Protein AF-A0A848S6D4-F1 (afdb_monomer_lite)

Sequence (467 aa):
MIEVILLIAWLIIFSVIIAFTYKLHHSIKDLRAEGNDKKADSIQTSQNWFYALIVVASLAGIGILYLFLKDTIYESHFFEWLNLTVRLIHITFGIAWIGASFYFVFLENALNRTEGVRDEIAGNLWAVHGGGFYYVEKYKLAPQKIPKHLHWFKYEAYFTWLSGFCLLAIVYYFNASSYLIDPEVLDILPSTAIAISVISLIVGWVLYDQICKRLSDNKVAFTLAITVLVFLFAWFYAQVFSGRAAYIHFGAFLGTLMAANVFFVIIPGQKRMVAAAKKGQLPNPEDAKAAFLRSYTNNYFTLPVLFVMISNHFPSTFGNAYQWLVLIGITLGTAGVKHYLNVREKGELSVWVMPISVIILFGMAFMTAPTPPKYENCQEMVSFTEVQTVINNRCTVCHSSNPTDAVWKVAPNGVKYDTAEQIYNLRDKIFQRTVVSKNMPFNNNQTGMTQQERDMINCWINQGALK

Foldseek 3Di:
DVLVVVLVVLVVVLVVLVVVLVVLVVVLVVCVVVVNNVVSVVSVVVSVVSVVVNVVSVVVNLVSVLVVCPPHPCNVVSLVVVLVVLLVQLVVLLCVQLVVLVVVLLVVLQFDQDPPADPQFNGWDWDDDPNDIDIDTHGPFDDLDDDPDDDDDQVSLVSNLVSLVVNCCSPCLVPVVFFWDDVVLPDDDSVVSVVCLVVCLVVLLVQLVVLCVPPVVPPVSSVVSVLVSLLCLLVVSSNGTQLLNSLSSSLSSLSSNLNCLSVVQQVVLVVQSVVCSVVVHTRDVVSVVSNVSSSVSNQLCSQLSVCSSCCSVPLLQRLDPVNSLLSSLLSQLRSLVSVCVSCVSNVHDDPVSNVVSVVSNVVSVVVSAWDPFDLPPLPDAQDLVLLLVLCVQFPQCQADPQHVDPPRRDRVVNQHSPDSVSCLVCLVVCLCCCQGSNCPPDRNRPSPDDPVSNSSSVSCVVVVVDD

pLDDT: mean 91.6, std 5.37, range [62.03, 98.69]

Radius of gyration: 27.58 Å; chains: 1; bounding box: 72×57×73 Å

Structure (mmCIF, N/CA/C/O backbone):
data_AF-A0A848S6D4-F1
#
_entry.id   AF-A0A848S6D4-F1
#
loop_
_atom_site.group_PDB
_atom_site.id
_atom_site.type_symbol
_atom_site.label_atom_id
_atom_site.label_alt_id
_atom_site.label_comp_id
_atom_site.label_asym_id
_atom_site.label_entity_id
_atom_site.label_seq_id
_atom_site.pdbx_PDB_ins_code
_atom_site.Cartn_x
_atom_site.Cartn_y
_atom_site.Cartn_z
_atom_site.occupancy
_atom_site.B_iso_or_equiv
_atom_site.auth_seq_id
_atom_site.auth_comp_id
_atom_site.auth_asym_id
_atom_site.auth_atom_id
_atom_site.pdbx_PDB_model_num
ATOM 1 N N . MET A 1 1 ? 9.518 -30.951 26.684 1.00 77.81 1 MET A N 1
ATOM 2 C CA . MET A 1 1 ? 10.697 -31.725 26.205 1.00 77.81 1 MET A CA 1
ATOM 3 C C . MET A 1 1 ? 10.745 -31.799 24.678 1.00 77.81 1 MET A C 1
ATOM 5 O O . MET A 1 1 ? 11.796 -31.518 24.122 1.00 77.81 1 MET A O 1
ATOM 9 N N . ILE A 1 2 ? 9.630 -32.108 24.000 1.00 86.00 2 ILE A N 1
ATOM 10 C CA . ILE A 1 2 ? 9.547 -32.146 22.524 1.00 86.00 2 ILE A CA 1
ATOM 11 C C . ILE A 1 2 ? 9.918 -30.795 21.889 1.00 86.00 2 ILE A C 1
ATOM 13 O O . ILE A 1 2 ? 10.735 -30.760 20.978 1.00 86.00 2 ILE A O 1
ATOM 17 N N . GLU A 1 3 ? 9.395 -29.685 22.412 1.00 84.81 3 GLU A N 1
ATOM 18 C CA . GLU A 1 3 ? 9.719 -28.329 21.938 1.00 84.81 3 GLU A CA 1
ATOM 19 C C . GLU A 1 3 ? 11.228 -28.050 21.999 1.00 84.81 3 GLU A C 1
ATOM 21 O O . GLU A 1 3 ? 11.825 -27.669 20.996 1.00 84.81 3 GLU A O 1
ATOM 26 N N . VAL A 1 4 ? 11.875 -28.323 23.142 1.00 86.06 4 VAL A N 1
ATOM 27 C CA . VAL A 1 4 ? 13.335 -28.165 23.344 1.00 86.06 4 VAL A CA 1
ATOM 28 C C . VAL A 1 4 ? 14.132 -28.925 22.287 1.00 86.06 4 VAL A C 1
ATOM 30 O O . VAL A 1 4 ? 15.065 -28.378 21.701 1.00 86.06 4 VAL A O 1
ATOM 33 N N . ILE A 1 5 ? 13.729 -30.160 21.991 1.00 88.88 5 ILE A N 1
ATOM 34 C CA . ILE A 1 5 ? 14.358 -30.978 20.950 1.00 88.88 5 ILE A CA 1
ATOM 35 C C . ILE A 1 5 ? 14.155 -30.346 19.566 1.00 88.88 5 ILE A C 1
ATOM 37 O O . ILE A 1 5 ? 15.109 -30.281 18.793 1.00 88.88 5 ILE A O 1
ATOM 41 N N . LEU A 1 6 ? 12.957 -29.831 19.262 1.00 90.44 6 LEU A N 1
ATOM 42 C CA . LEU A 1 6 ? 12.669 -29.144 17.996 1.00 90.44 6 LEU A CA 1
ATOM 43 C C . LEU A 1 6 ? 13.520 -27.882 17.813 1.00 90.44 6 LEU A C 1
ATOM 45 O O . LEU A 1 6 ? 14.052 -27.672 16.725 1.00 90.44 6 LEU A O 1
ATOM 49 N N . LEU A 1 7 ? 13.701 -27.071 18.860 1.00 89.31 7 LEU A N 1
ATOM 50 C CA . LEU A 1 7 ? 14.539 -25.869 18.798 1.00 89.31 7 LEU A CA 1
ATOM 51 C C . LEU A 1 7 ? 16.011 -26.213 18.566 1.00 89.31 7 LEU A C 1
ATOM 53 O O . LEU A 1 7 ? 16.655 -25.594 17.721 1.00 89.31 7 LEU A O 1
ATOM 57 N N . ILE A 1 8 ? 16.539 -27.212 19.279 1.00 92.00 8 ILE A N 1
ATOM 58 C CA . ILE A 1 8 ? 17.926 -27.667 19.105 1.00 92.00 8 ILE A CA 1
ATOM 59 C C . ILE A 1 8 ? 18.126 -28.236 17.696 1.00 92.00 8 ILE A C 1
ATOM 61 O O . ILE A 1 8 ? 19.082 -27.866 17.015 1.00 92.00 8 ILE A O 1
ATOM 65 N N . ALA A 1 9 ? 17.211 -29.090 17.230 1.00 92.69 9 ALA A N 1
ATOM 66 C CA . ALA A 1 9 ? 17.268 -29.653 15.884 1.00 92.69 9 ALA A CA 1
ATOM 67 C C . ALA A 1 9 ? 17.228 -28.550 14.816 1.00 92.69 9 ALA A C 1
ATOM 69 O O . ALA A 1 9 ? 18.042 -28.553 13.890 1.00 92.69 9 ALA A O 1
ATOM 70 N N . TRP A 1 10 ? 16.337 -27.569 14.975 1.00 94.75 10 TRP A N 1
ATOM 71 C CA . TRP A 1 10 ? 16.254 -26.411 14.091 1.00 94.75 10 TRP A CA 1
ATOM 72 C C . TRP A 1 10 ? 17.540 -25.578 14.097 1.00 94.75 10 TRP A C 1
ATOM 74 O O . TRP A 1 10 ? 18.047 -25.267 13.021 1.00 94.75 10 TRP A O 1
ATOM 84 N N . LEU A 1 11 ? 18.112 -25.270 15.268 1.00 94.00 11 LEU A N 1
ATOM 85 C CA . LEU A 1 11 ? 19.368 -24.518 15.385 1.00 94.00 11 LEU A CA 1
ATOM 86 C C . LEU A 1 11 ? 20.530 -25.223 14.676 1.00 94.00 11 LEU A C 1
ATOM 88 O O . LEU A 1 11 ? 21.316 -24.568 13.987 1.00 94.00 11 LEU A O 1
ATOM 92 N N . ILE A 1 12 ? 20.628 -26.550 14.809 1.00 95.50 12 ILE A N 1
ATOM 93 C CA . ILE A 1 12 ? 21.651 -27.356 14.129 1.00 95.50 12 ILE A CA 1
ATOM 94 C C . ILE A 1 12 ? 21.453 -27.279 12.613 1.00 95.50 12 ILE A C 1
ATOM 96 O O . ILE A 1 12 ? 22.389 -26.932 11.891 1.00 95.50 12 ILE A O 1
ATOM 100 N N . ILE A 1 13 ? 20.236 -27.543 12.124 1.00 94.00 13 ILE A N 1
ATOM 101 C CA . ILE A 1 13 ? 19.914 -27.498 10.689 1.00 94.00 13 ILE A CA 1
ATOM 102 C C . ILE A 1 13 ? 20.197 -26.102 10.120 1.00 94.00 13 ILE A C 1
ATOM 104 O O . ILE A 1 13 ? 20.867 -25.974 9.095 1.00 94.00 13 ILE A O 1
ATOM 108 N N . PHE A 1 14 ? 19.745 -25.049 10.801 1.00 94.44 14 PHE A N 1
ATOM 109 C CA . PHE A 1 14 ? 19.937 -23.666 10.377 1.00 94.44 14 PHE A CA 1
ATOM 110 C C . PHE A 1 14 ? 21.422 -23.289 10.305 1.00 94.44 14 PHE A C 1
ATOM 112 O O . PHE A 1 14 ? 21.873 -22.739 9.299 1.00 94.44 14 PHE A O 1
ATOM 119 N N . SER A 1 15 ? 22.207 -23.669 11.317 1.00 95.12 15 SER A N 1
ATOM 120 C CA . SER A 1 15 ? 23.655 -23.429 11.350 1.00 95.12 15 SER A CA 1
ATOM 121 C C . SER A 1 15 ? 24.388 -24.157 10.221 1.00 95.12 15 SER A C 1
ATOM 123 O O . SER A 1 15 ? 25.269 -23.577 9.584 1.00 95.12 15 SER A O 1
ATOM 125 N N . VAL A 1 16 ? 23.998 -25.401 9.916 1.00 95.62 16 VAL A N 1
ATOM 126 C CA . VAL A 1 16 ? 24.560 -26.171 8.794 1.00 95.62 16 VAL A CA 1
ATOM 127 C C . VAL A 1 16 ? 24.252 -25.498 7.456 1.00 95.62 16 VAL A C 1
ATOM 129 O O . VAL A 1 16 ? 25.157 -25.342 6.634 1.00 95.62 16 VAL A O 1
ATOM 132 N N . ILE A 1 17 ? 23.010 -25.049 7.241 1.00 93.69 17 ILE A N 1
ATOM 133 C CA . ILE A 1 17 ? 22.614 -24.335 6.018 1.00 93.69 17 ILE A CA 1
ATOM 134 C C . ILE A 1 17 ? 23.461 -23.063 5.850 1.00 93.69 17 ILE A C 1
ATOM 136 O O . ILE A 1 17 ? 23.991 -22.824 4.761 1.00 93.69 17 ILE A O 1
ATOM 140 N N . ILE A 1 18 ? 23.647 -22.268 6.911 1.00 93.12 18 ILE A N 1
ATOM 141 C CA . ILE A 1 18 ? 24.464 -21.043 6.874 1.00 93.12 18 ILE A CA 1
ATOM 142 C C . ILE A 1 18 ? 25.926 -21.364 6.548 1.00 93.12 18 ILE A C 1
ATOM 144 O O . ILE A 1 18 ? 26.493 -20.782 5.619 1.00 93.12 18 ILE A O 1
ATOM 148 N N . ALA A 1 19 ? 26.530 -22.313 7.268 1.00 94.88 19 ALA A N 1
ATOM 149 C CA . ALA A 1 19 ? 27.924 -22.700 7.065 1.00 94.88 19 ALA A CA 1
ATOM 150 C C . ALA A 1 19 ? 28.168 -23.196 5.631 1.00 94.88 19 ALA A C 1
ATOM 152 O O . ALA A 1 19 ? 29.151 -22.816 4.988 1.00 94.88 19 ALA A O 1
ATOM 153 N N . PHE A 1 20 ? 27.240 -23.991 5.093 1.00 94.00 20 PHE A N 1
ATOM 154 C CA . PHE A 1 20 ? 27.330 -24.480 3.723 1.00 94.00 20 PHE A CA 1
ATOM 155 C C . PHE A 1 20 ? 27.168 -23.349 2.700 1.00 94.00 20 PHE A C 1
ATOM 157 O O . PHE A 1 20 ? 27.937 -23.277 1.745 1.00 94.00 20 PHE A O 1
ATOM 164 N N . THR A 1 21 ? 26.245 -22.411 2.930 1.00 92.44 21 THR A N 1
ATOM 165 C CA . THR A 1 21 ? 26.062 -21.223 2.074 1.00 92.44 21 THR A CA 1
ATOM 166 C C . THR A 1 21 ? 27.341 -20.390 1.982 1.00 92.44 21 THR A C 1
ATOM 168 O O . THR A 1 21 ? 27.721 -19.955 0.890 1.00 92.44 21 THR A O 1
ATOM 171 N N . TYR A 1 22 ? 28.028 -20.199 3.113 1.00 92.62 22 TYR A N 1
ATOM 172 C CA . TYR A 1 22 ? 29.299 -19.479 3.178 1.00 92.62 22 TYR A CA 1
ATOM 173 C C . TYR A 1 22 ? 30.420 -20.227 2.448 1.00 92.62 22 TYR A C 1
ATOM 175 O O . TYR A 1 22 ? 31.166 -19.632 1.668 1.00 92.62 22 TYR A O 1
ATOM 183 N N . LYS A 1 23 ? 30.501 -21.551 2.629 1.00 94.31 23 LYS A N 1
ATOM 184 C CA . LYS A 1 23 ? 31.472 -22.395 1.922 1.00 94.31 23 LYS A CA 1
ATOM 185 C C . LYS A 1 23 ? 31.266 -22.351 0.406 1.00 94.31 23 LYS A C 1
ATOM 187 O O . LYS A 1 23 ? 32.233 -22.169 -0.329 1.00 94.31 23 LYS A O 1
ATOM 192 N N . LEU A 1 24 ? 30.016 -22.447 -0.057 1.00 92.62 24 LEU A N 1
ATOM 193 C CA . LEU A 1 24 ? 29.677 -22.315 -1.477 1.00 92.62 24 LEU A CA 1
ATOM 194 C C . LEU A 1 24 ? 30.101 -20.950 -2.031 1.00 92.62 24 LEU A C 1
ATOM 196 O O . LEU A 1 24 ? 30.620 -20.898 -3.141 1.00 92.62 24 LEU A O 1
ATOM 200 N N . HIS A 1 25 ? 29.933 -19.864 -1.266 1.00 91.94 25 HIS A N 1
ATOM 201 C CA . HIS A 1 25 ? 30.345 -18.523 -1.693 1.00 91.94 25 HIS A CA 1
ATOM 202 C C . HIS A 1 25 ? 31.845 -18.444 -1.994 1.00 91.94 25 HIS A C 1
ATOM 204 O O . HIS A 1 25 ? 32.234 -17.968 -3.061 1.00 91.94 25 HIS A O 1
ATOM 210 N N . HIS A 1 26 ? 32.680 -18.938 -1.072 1.00 93.19 26 HIS A N 1
ATOM 211 C CA . HIS A 1 26 ? 34.133 -18.978 -1.268 1.00 93.19 26 HIS A CA 1
ATOM 212 C C . HIS A 1 26 ? 34.508 -19.850 -2.463 1.00 93.19 26 HIS A C 1
ATOM 214 O O . HIS A 1 26 ? 35.215 -19.383 -3.347 1.00 93.19 26 HIS A O 1
ATOM 220 N N . SER A 1 27 ? 33.927 -21.048 -2.584 1.00 92.25 27 SER A N 1
ATOM 221 C CA . SER A 1 27 ? 34.186 -21.916 -3.740 1.00 92.25 27 SER A CA 1
ATOM 222 C C . SER A 1 27 ? 33.805 -21.274 -5.080 1.00 92.25 27 SER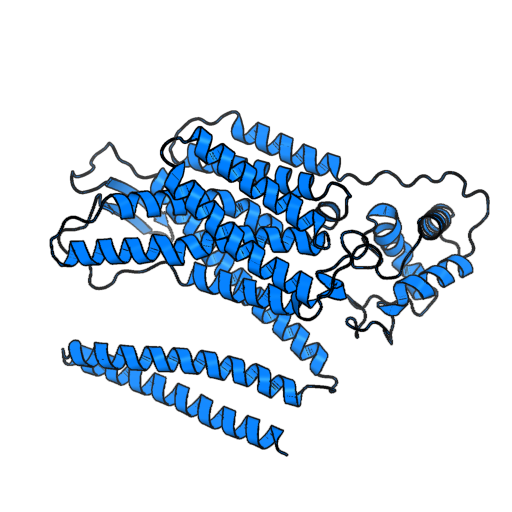 A C 1
ATOM 224 O O . SER A 1 27 ? 34.501 -21.473 -6.070 1.00 92.25 27 SER A O 1
ATOM 226 N N . ILE A 1 28 ? 32.723 -20.489 -5.141 1.00 91.06 28 ILE A N 1
ATOM 227 C CA . ILE A 1 28 ? 32.347 -19.740 -6.353 1.00 91.06 28 ILE A CA 1
ATOM 228 C C . ILE A 1 28 ? 33.400 -18.678 -6.679 1.00 91.06 28 ILE A C 1
ATOM 230 O O . ILE A 1 28 ? 33.754 -18.506 -7.846 1.00 91.06 28 ILE A O 1
ATOM 234 N N . LYS A 1 29 ? 33.894 -17.961 -5.664 1.00 92.62 29 LYS A N 1
ATOM 235 C CA . LYS A 1 29 ? 34.923 -16.931 -5.830 1.00 92.62 29 LYS A CA 1
ATOM 236 C C . LYS A 1 29 ? 36.233 -17.531 -6.346 1.00 92.62 29 LYS A C 1
ATOM 238 O O . LYS A 1 29 ? 36.782 -16.999 -7.308 1.00 92.62 29 LYS A O 1
ATOM 243 N N . ASP A 1 30 ? 36.671 -18.643 -5.765 1.00 93.44 30 ASP A N 1
ATOM 244 C CA . ASP A 1 30 ? 37.901 -19.337 -6.157 1.00 93.44 30 ASP A CA 1
ATOM 245 C C . ASP A 1 30 ? 37.800 -19.861 -7.595 1.00 93.44 30 ASP A C 1
ATOM 247 O O . ASP A 1 30 ? 38.647 -19.555 -8.430 1.00 93.44 30 ASP A O 1
ATOM 251 N N . LEU A 1 31 ? 36.690 -20.520 -7.948 1.00 92.00 31 LEU A N 1
ATOM 252 C CA . LEU A 1 31 ? 36.462 -21.004 -9.316 1.00 92.00 31 LEU A CA 1
ATOM 253 C C . LEU A 1 31 ? 36.441 -19.880 -10.356 1.00 92.00 31 LEU A C 1
ATOM 255 O O . LEU A 1 31 ? 36.890 -20.082 -11.482 1.00 92.00 31 LEU A O 1
ATOM 259 N N . ARG A 1 32 ? 35.921 -18.698 -10.002 1.00 89.31 32 ARG A N 1
ATOM 260 C CA . ARG A 1 32 ? 35.962 -17.522 -10.886 1.00 89.31 32 ARG A CA 1
ATOM 261 C C . ARG A 1 32 ? 37.372 -16.959 -11.022 1.00 89.31 32 ARG A C 1
ATOM 263 O O . ARG A 1 32 ? 37.741 -16.554 -12.120 1.00 89.31 32 ARG A O 1
ATOM 270 N N . ALA A 1 33 ? 38.160 -16.955 -9.948 1.00 91.25 33 ALA A N 1
ATOM 271 C CA . ALA A 1 33 ? 39.566 -16.555 -9.998 1.00 91.25 33 ALA A CA 1
ATOM 272 C C . ALA A 1 33 ? 40.406 -17.512 -10.866 1.00 91.25 33 ALA A C 1
ATOM 274 O O . ALA A 1 33 ? 41.297 -17.068 -11.583 1.00 91.25 33 ALA A O 1
ATOM 275 N N . GLU A 1 34 ? 40.063 -18.802 -10.869 1.00 93.50 34 GLU A N 1
ATOM 276 C CA . GLU A 1 34 ? 40.664 -19.840 -11.719 1.00 93.50 34 GLU A CA 1
ATOM 277 C C . GLU A 1 34 ? 40.145 -19.837 -13.175 1.00 93.50 34 GLU A C 1
ATOM 279 O O . GLU A 1 34 ? 40.575 -20.651 -13.992 1.00 93.50 34 GLU A O 1
ATOM 284 N N . GLY A 1 35 ? 39.206 -18.949 -13.528 1.00 90.75 35 GLY A N 1
ATOM 285 C CA . GLY A 1 35 ? 38.625 -18.856 -14.874 1.00 90.75 35 GLY A CA 1
ATOM 286 C C . GLY A 1 35 ? 37.589 -19.939 -15.213 1.00 90.75 35 GLY A C 1
ATOM 287 O O . GLY A 1 35 ? 37.185 -20.074 -16.370 1.00 90.75 35 GLY A O 1
ATOM 288 N N . ASN A 1 36 ? 37.119 -20.710 -14.230 1.00 90.44 36 ASN A N 1
ATOM 289 C CA . ASN A 1 36 ? 36.136 -21.780 -14.410 1.00 90.44 36 ASN A CA 1
ATOM 290 C C . ASN A 1 36 ? 34.687 -21.285 -14.234 1.00 90.44 36 ASN A C 1
ATOM 292 O O . ASN A 1 36 ? 33.935 -21.747 -13.366 1.00 90.44 36 ASN A O 1
ATOM 296 N N . ASP A 1 37 ? 34.278 -20.351 -15.095 1.00 84.81 37 ASP A N 1
ATOM 297 C CA . ASP A 1 37 ? 32.976 -19.672 -15.014 1.00 84.81 37 ASP A CA 1
ATOM 298 C C . ASP A 1 37 ? 31.781 -20.644 -15.073 1.00 84.81 37 ASP A C 1
ATOM 300 O O . ASP A 1 37 ? 30.815 -20.493 -14.325 1.00 84.81 37 ASP A O 1
ATOM 304 N N . LYS A 1 38 ? 31.852 -21.702 -15.897 1.00 87.75 38 LYS A N 1
ATOM 305 C CA . LYS A 1 38 ? 30.767 -22.700 -16.011 1.00 87.75 38 LYS A CA 1
ATOM 306 C C . LYS A 1 38 ? 30.498 -23.422 -14.692 1.00 87.75 38 LYS A C 1
ATOM 308 O O . LYS A 1 38 ? 29.341 -23.603 -14.310 1.00 87.75 38 LYS A O 1
ATOM 313 N N . LYS A 1 39 ? 31.556 -23.866 -14.005 1.00 89.25 39 LYS A N 1
ATOM 314 C CA . LYS A 1 39 ? 31.417 -24.573 -12.727 1.00 89.25 39 LYS A CA 1
ATOM 315 C C . LYS A 1 39 ? 30.977 -23.607 -11.630 1.00 89.25 39 LYS A C 1
ATOM 317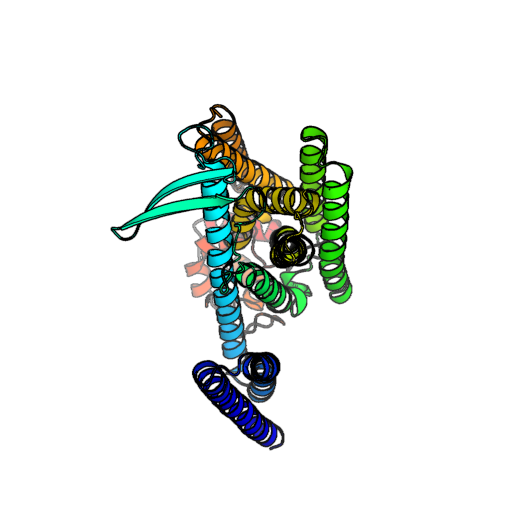 O O . LYS A 1 39 ? 30.103 -23.961 -10.841 1.00 89.25 39 LYS A O 1
ATOM 322 N N . ALA A 1 40 ? 31.508 -22.383 -11.630 1.00 87.06 40 ALA A N 1
ATOM 323 C CA . ALA A 1 40 ? 31.079 -21.331 -10.715 1.00 87.06 40 ALA A CA 1
ATOM 324 C C . ALA A 1 40 ? 29.572 -21.038 -10.839 1.00 87.06 40 ALA A C 1
ATOM 326 O O . ALA A 1 40 ? 28.876 -20.998 -9.828 1.00 87.06 40 ALA A O 1
ATOM 327 N N . ASP A 1 41 ? 29.040 -20.920 -12.058 1.00 86.69 41 ASP A N 1
ATOM 328 C CA . ASP A 1 41 ? 27.615 -20.648 -12.290 1.00 86.69 41 ASP A CA 1
ATOM 329 C C . ASP A 1 41 ? 26.705 -21.828 -11.890 1.00 86.69 41 ASP A C 1
ATOM 331 O O . ASP A 1 41 ? 25.607 -21.629 -11.354 1.00 86.69 41 ASP A O 1
ATOM 335 N N . SER A 1 42 ? 27.167 -23.072 -12.070 1.00 88.00 42 SER A N 1
ATOM 336 C CA . SER A 1 42 ? 26.455 -24.254 -11.562 1.00 88.00 42 SER A CA 1
ATOM 337 C C . SER A 1 42 ? 26.359 -24.237 -10.034 1.00 88.00 42 SER A C 1
ATOM 339 O O . SER A 1 42 ? 25.287 -24.478 -9.480 1.00 88.00 42 SER A O 1
ATOM 341 N N . ILE A 1 43 ? 27.459 -23.930 -9.341 1.00 90.00 43 ILE A N 1
ATOM 342 C CA . ILE A 1 43 ? 27.493 -23.866 -7.873 1.00 90.00 43 ILE A CA 1
ATOM 343 C C . ILE A 1 43 ? 26.698 -22.661 -7.354 1.00 90.00 43 ILE A C 1
ATOM 345 O O . ILE A 1 43 ? 26.010 -22.780 -6.341 1.00 90.00 43 ILE A O 1
ATOM 349 N N . GLN A 1 44 ? 26.703 -21.534 -8.072 1.00 88.00 44 GLN A N 1
ATOM 350 C CA . GLN A 1 44 ? 25.865 -20.368 -7.775 1.00 88.00 44 GLN A CA 1
ATOM 351 C C . GLN A 1 44 ? 24.375 -20.730 -7.750 1.00 88.00 44 GLN A C 1
ATOM 353 O O . GLN A 1 44 ? 23.631 -20.234 -6.905 1.00 88.00 44 GLN A O 1
ATOM 358 N N . THR A 1 45 ? 23.933 -21.625 -8.637 1.00 85.81 45 THR A N 1
ATOM 359 C CA . THR A 1 45 ? 22.547 -22.117 -8.642 1.00 85.81 45 THR A CA 1
ATOM 360 C C . THR A 1 45 ? 22.228 -22.892 -7.366 1.00 85.81 45 THR A C 1
ATOM 362 O O . THR A 1 45 ? 21.202 -22.634 -6.737 1.00 85.81 45 THR A O 1
ATOM 365 N N . SER A 1 46 ? 23.126 -23.779 -6.928 1.00 87.75 46 SER A N 1
ATOM 366 C CA . SER A 1 46 ? 22.996 -24.462 -5.636 1.00 87.75 46 SER A CA 1
ATOM 367 C C . SER A 1 46 ? 22.988 -23.470 -4.474 1.00 87.75 46 SER A C 1
ATOM 369 O O . SER A 1 46 ? 22.130 -23.559 -3.604 1.00 87.75 46 SER A O 1
ATOM 371 N N . GLN A 1 47 ? 23.878 -22.473 -4.478 1.00 89.88 47 GLN A N 1
ATOM 372 C CA . GLN A 1 47 ? 23.907 -21.434 -3.448 1.00 89.88 47 GLN A CA 1
ATOM 373 C C . GLN A 1 47 ? 22.570 -20.683 -3.346 1.00 89.88 47 GLN A C 1
ATOM 375 O O . GLN A 1 47 ? 22.099 -20.418 -2.242 1.00 89.88 47 GLN A O 1
ATOM 380 N N . ASN A 1 48 ? 21.915 -20.396 -4.474 1.00 85.69 48 ASN A N 1
ATOM 381 C CA . ASN A 1 48 ? 20.596 -19.761 -4.482 1.00 85.69 48 ASN A CA 1
ATOM 382 C C . ASN A 1 48 ? 19.527 -20.621 -3.781 1.00 85.69 48 ASN A C 1
ATOM 384 O O . ASN A 1 48 ? 18.693 -20.078 -3.058 1.00 85.69 48 ASN A O 1
ATOM 388 N N . TRP A 1 49 ? 19.571 -21.949 -3.936 1.00 88.94 49 TRP A N 1
ATOM 389 C CA . TRP A 1 49 ? 18.702 -22.860 -3.181 1.00 88.94 49 TRP A CA 1
ATOM 390 C C . TRP A 1 49 ? 19.000 -22.838 -1.684 1.00 88.94 49 TRP A C 1
ATOM 392 O O . TRP A 1 49 ? 18.071 -22.830 -0.882 1.00 88.94 49 TRP A O 1
ATOM 402 N N . PHE A 1 50 ? 20.272 -22.764 -1.294 1.00 90.62 50 PHE A N 1
ATOM 403 C CA . PHE A 1 50 ? 20.640 -22.614 0.112 1.00 90.62 50 PHE A CA 1
ATOM 404 C C . PHE A 1 50 ? 20.147 -21.286 0.701 1.00 90.62 50 PHE A C 1
ATOM 406 O O . PHE A 1 50 ? 19.604 -21.289 1.801 1.00 90.62 50 PHE A O 1
ATOM 413 N N . TYR A 1 51 ? 20.213 -20.173 -0.038 1.00 86.94 51 TYR A N 1
ATOM 414 C CA . TYR A 1 51 ? 19.573 -18.923 0.389 1.00 86.94 51 TYR A CA 1
ATOM 415 C C . TYR A 1 51 ? 18.056 -19.078 0.574 1.00 86.94 51 TYR A C 1
ATOM 417 O O . TYR A 1 51 ? 17.509 -18.577 1.555 1.00 86.94 51 TYR A O 1
ATOM 425 N N . ALA A 1 52 ? 17.372 -19.806 -0.314 1.00 85.81 52 ALA A N 1
ATOM 426 C CA . ALA A 1 52 ? 15.950 -20.109 -0.138 1.00 85.81 52 ALA A CA 1
ATOM 427 C C . ALA A 1 52 ? 15.696 -20.965 1.118 1.00 85.81 52 ALA A C 1
ATOM 429 O O . ALA A 1 52 ? 14.763 -20.688 1.871 1.00 85.81 52 ALA A O 1
ATOM 430 N N . LEU A 1 53 ? 16.554 -21.953 1.390 1.00 90.19 53 LEU A N 1
ATOM 431 C CA . LEU A 1 53 ? 16.489 -22.766 2.606 1.00 90.19 53 LEU A CA 1
ATOM 432 C C . LEU A 1 53 ? 16.727 -21.943 3.873 1.00 90.19 53 LEU A C 1
ATOM 434 O O . LEU A 1 53 ? 16.046 -22.190 4.861 1.00 90.19 53 LEU A O 1
ATOM 438 N N . ILE A 1 54 ? 17.626 -20.951 3.854 1.00 91.00 54 ILE A N 1
ATOM 439 C CA . ILE A 1 54 ? 17.801 -20.014 4.976 1.00 91.00 54 ILE A CA 1
ATOM 440 C C . ILE A 1 54 ? 16.473 -19.321 5.272 1.00 91.00 54 ILE A C 1
ATOM 442 O O . ILE A 1 54 ? 16.049 -19.313 6.420 1.00 91.00 54 ILE A O 1
ATOM 446 N N . VAL A 1 55 ? 15.785 -18.797 4.252 1.00 85.44 55 VAL A N 1
ATOM 447 C CA . VAL A 1 55 ? 14.492 -18.117 4.436 1.00 85.44 55 VAL A CA 1
ATOM 448 C C . VAL A 1 55 ? 13.443 -19.066 5.017 1.00 85.44 55 VAL A C 1
ATOM 450 O O . VAL A 1 55 ? 12.799 -18.728 6.009 1.00 85.44 55 VAL A O 1
ATOM 453 N N . VAL A 1 56 ? 13.289 -20.264 4.443 1.00 86.44 56 VAL A N 1
ATOM 454 C CA . VAL A 1 56 ? 12.336 -21.274 4.938 1.00 86.44 56 VAL A CA 1
ATOM 455 C C . VAL A 1 56 ? 12.655 -21.662 6.380 1.00 86.44 56 VAL A C 1
ATOM 457 O O . VAL A 1 56 ? 11.759 -21.708 7.219 1.00 86.44 56 VAL A O 1
ATOM 460 N N . ALA A 1 57 ? 13.930 -21.891 6.692 1.00 90.69 57 ALA A N 1
ATOM 461 C CA . ALA A 1 57 ? 14.365 -22.217 8.037 1.00 90.69 57 ALA A CA 1
ATOM 462 C C . ALA A 1 57 ? 14.143 -21.044 9.001 1.00 90.69 57 ALA A C 1
ATOM 464 O O . ALA A 1 57 ? 13.691 -21.277 10.113 1.00 90.69 57 ALA A O 1
ATOM 465 N N . SER A 1 58 ? 14.367 -19.790 8.603 1.00 88.56 58 SER A N 1
ATOM 466 C CA . SER A 1 58 ? 14.043 -18.628 9.441 1.00 88.56 58 SER A CA 1
ATOM 467 C C . SER A 1 58 ? 12.546 -18.544 9.751 1.00 88.56 58 SER A C 1
ATOM 469 O O . SER A 1 58 ? 12.183 -18.340 10.906 1.00 88.56 58 SER A O 1
ATOM 471 N N . LEU A 1 59 ? 11.671 -18.775 8.765 1.00 86.88 59 LEU A N 1
ATOM 472 C CA . LEU A 1 59 ? 10.218 -18.824 8.982 1.00 86.88 59 LEU A CA 1
ATOM 473 C C . LEU A 1 59 ? 9.814 -19.980 9.909 1.00 86.88 59 LEU A C 1
ATOM 475 O O . LEU A 1 59 ? 9.008 -19.787 10.817 1.00 86.88 59 LEU A O 1
ATOM 479 N N . ALA A 1 60 ? 10.409 -21.161 9.724 1.00 88.56 60 ALA A N 1
ATOM 480 C CA . ALA A 1 60 ? 10.208 -22.290 10.627 1.00 88.56 60 ALA A CA 1
ATOM 481 C C . ALA A 1 60 ? 10.675 -21.959 12.053 1.00 88.56 60 ALA A C 1
ATOM 483 O O . ALA A 1 60 ? 9.991 -22.301 13.010 1.00 88.56 60 ALA A O 1
ATOM 484 N N . GLY A 1 61 ? 11.786 -21.234 12.196 1.00 90.12 61 GLY A N 1
ATOM 485 C CA . GLY A 1 61 ? 12.303 -20.765 13.479 1.00 90.12 61 GLY A CA 1
ATOM 486 C C . GLY A 1 61 ? 11.335 -19.842 14.210 1.00 90.12 61 GLY A C 1
ATOM 487 O O . GLY A 1 61 ? 11.129 -20.012 15.405 1.00 90.12 61 GLY A O 1
ATOM 488 N N . ILE A 1 62 ? 10.679 -18.923 13.492 1.00 87.88 62 ILE A N 1
ATOM 489 C CA . ILE A 1 62 ? 9.617 -18.063 14.045 1.00 87.88 62 ILE A CA 1
ATOM 490 C C . ILE A 1 62 ? 8.450 -18.918 14.561 1.00 87.88 62 ILE A C 1
ATOM 492 O O . ILE A 1 62 ? 7.972 -18.692 15.669 1.00 87.88 62 ILE A O 1
ATOM 496 N N . GLY A 1 63 ? 8.013 -19.918 13.788 1.00 87.00 63 GLY A N 1
ATOM 497 C CA . GLY A 1 63 ? 6.935 -20.826 14.193 1.00 87.00 63 GLY A CA 1
ATOM 498 C C . GLY A 1 63 ? 7.302 -21.708 15.390 1.00 87.00 63 GLY A C 1
ATOM 499 O O . GLY A 1 63 ? 6.502 -21.861 16.306 1.00 87.00 63 GLY A O 1
ATOM 500 N N . ILE A 1 64 ? 8.523 -22.247 15.422 1.00 89.25 64 ILE A N 1
ATOM 501 C CA . ILE A 1 64 ? 9.028 -23.025 16.560 1.00 89.25 64 ILE A CA 1
ATOM 502 C C . ILE A 1 64 ? 9.117 -22.133 17.794 1.00 89.25 64 ILE A C 1
ATOM 504 O O . ILE A 1 64 ? 8.630 -22.524 18.845 1.00 89.25 64 ILE A O 1
ATOM 508 N N . LEU A 1 65 ? 9.670 -20.925 17.667 1.00 88.62 65 LEU A N 1
ATOM 509 C CA . LEU A 1 65 ? 9.737 -19.970 18.768 1.00 88.62 65 LEU A CA 1
ATOM 510 C C . LEU A 1 65 ? 8.337 -19.645 19.303 1.00 88.62 65 LEU A C 1
ATOM 512 O O . LEU A 1 65 ? 8.141 -19.660 20.511 1.00 88.62 65 LEU A O 1
ATOM 516 N N . TYR A 1 66 ? 7.349 -19.450 18.426 1.00 88.56 66 TYR A N 1
ATOM 517 C CA . TYR A 1 66 ? 5.960 -19.268 18.845 1.00 88.56 66 TYR A CA 1
ATOM 518 C C . TYR A 1 66 ? 5.447 -20.432 19.707 1.00 88.56 66 TYR A C 1
ATOM 520 O O . TYR A 1 66 ? 4.864 -20.179 20.756 1.00 88.56 66 TYR A O 1
ATOM 528 N N . LEU A 1 67 ? 5.712 -21.689 19.331 1.00 88.44 67 LEU A N 1
ATOM 529 C CA . LEU A 1 67 ? 5.276 -22.854 20.117 1.00 88.44 67 LEU A CA 1
ATOM 530 C C . LEU A 1 67 ? 5.820 -22.848 21.554 1.00 88.44 67 LEU A C 1
ATOM 532 O O . LEU A 1 67 ? 5.122 -23.297 22.453 1.00 88.44 67 LEU A O 1
ATOM 536 N N . PHE A 1 68 ? 7.025 -22.319 21.780 1.00 86.75 68 PHE A N 1
ATOM 537 C CA . PHE A 1 68 ? 7.592 -22.173 23.128 1.00 86.75 68 PHE A CA 1
ATOM 538 C C . PHE A 1 68 ? 7.018 -21.005 23.916 1.00 86.75 68 PHE A C 1
ATOM 540 O O . PHE A 1 68 ? 6.987 -21.046 25.144 1.00 86.75 68 PHE A O 1
ATOM 547 N N . LEU A 1 69 ? 6.684 -19.921 23.220 1.00 88.12 69 LEU A N 1
ATOM 548 C CA . LEU A 1 69 ? 6.220 -18.694 23.856 1.00 88.12 69 LEU A CA 1
ATOM 549 C C . LEU A 1 69 ? 4.714 -18.712 24.099 1.00 88.12 69 LEU A C 1
ATOM 551 O O . LEU A 1 69 ? 4.239 -17.920 24.910 1.00 88.12 69 LEU A O 1
ATOM 555 N N . LYS A 1 70 ? 3.981 -19.598 23.424 1.00 86.50 70 LYS A N 1
ATOM 556 C CA . LYS A 1 70 ? 2.539 -19.765 23.563 1.00 86.50 70 LYS A CA 1
ATOM 557 C C . LYS A 1 70 ? 2.136 -19.986 25.026 1.00 86.50 70 LYS A C 1
ATOM 559 O O . LYS A 1 70 ? 2.791 -20.730 25.749 1.00 86.50 70 LYS A O 1
ATOM 564 N N . ASP A 1 71 ? 1.056 -19.331 25.444 1.00 84.94 71 ASP A N 1
ATOM 565 C CA . ASP A 1 71 ? 0.485 -19.368 26.793 1.00 84.94 71 ASP A CA 1
ATOM 566 C C . ASP A 1 71 ? 1.433 -18.825 27.890 1.00 84.94 71 ASP A C 1
ATOM 568 O O . ASP A 1 71 ? 1.164 -18.955 29.087 1.00 84.94 71 ASP A O 1
ATOM 572 N N . THR A 1 72 ? 2.535 -18.165 27.506 1.00 88.38 72 THR A N 1
ATOM 573 C CA . THR A 1 72 ? 3.450 -17.471 28.426 1.00 88.38 72 THR A CA 1
ATOM 574 C C . THR A 1 72 ? 3.245 -15.956 28.385 1.00 88.38 72 THR A C 1
ATOM 576 O O . THR A 1 72 ? 2.694 -15.401 27.434 1.00 88.38 72 THR A O 1
ATOM 579 N N . ILE A 1 73 ? 3.790 -15.241 29.377 1.00 83.56 73 ILE A N 1
ATOM 580 C CA . ILE A 1 73 ? 3.800 -13.765 29.392 1.00 83.56 73 ILE A CA 1
ATOM 581 C C . ILE A 1 73 ? 4.533 -13.141 28.189 1.00 83.56 73 ILE A C 1
ATOM 583 O O . ILE A 1 73 ? 4.362 -11.956 27.915 1.00 83.56 73 ILE A O 1
ATOM 587 N N . TYR A 1 74 ? 5.356 -13.920 27.480 1.00 87.19 74 TYR A N 1
ATOM 588 C CA . TYR A 1 74 ? 6.137 -13.458 26.337 1.00 87.19 74 TYR A CA 1
ATOM 589 C C . TYR A 1 74 ? 5.395 -13.595 25.003 1.00 87.19 74 TYR A C 1
ATOM 591 O O . TYR A 1 74 ? 5.865 -13.039 24.013 1.00 87.19 74 TYR A O 1
ATOM 599 N N . GLU A 1 75 ? 4.252 -14.290 24.950 1.00 84.00 75 GLU A N 1
ATOM 600 C CA . GLU A 1 75 ? 3.488 -14.483 23.708 1.00 84.00 75 GLU A CA 1
ATOM 601 C C . GLU A 1 75 ? 3.061 -13.144 23.094 1.00 84.00 75 GLU A C 1
ATOM 603 O O . GLU A 1 75 ? 3.317 -12.869 21.920 1.00 84.00 75 GLU A O 1
ATOM 608 N N . SER A 1 76 ? 2.455 -12.276 23.905 1.00 80.94 76 SER A N 1
ATOM 609 C CA . SER A 1 76 ? 1.991 -10.954 23.473 1.00 80.94 76 SER A CA 1
ATOM 610 C C . SER A 1 76 ? 3.151 -10.063 23.027 1.00 80.94 76 SER A C 1
ATOM 612 O O . SER A 1 76 ? 3.068 -9.418 21.981 1.00 80.94 76 SER A O 1
ATOM 614 N N . HIS A 1 77 ? 4.259 -10.086 23.771 1.00 84.94 77 HIS A N 1
ATOM 615 C CA . HIS A 1 77 ? 5.472 -9.349 23.428 1.00 84.94 77 HIS A CA 1
ATOM 616 C C . HIS A 1 77 ? 6.089 -9.841 22.112 1.00 84.94 77 HIS A C 1
ATOM 618 O O . HIS A 1 77 ? 6.513 -9.046 21.275 1.00 84.94 77 HIS A O 1
ATOM 624 N N . PHE A 1 78 ? 6.098 -11.153 21.882 1.00 87.44 78 PHE A N 1
ATOM 625 C CA . PHE A 1 78 ? 6.569 -11.734 20.632 1.00 87.44 78 PHE A CA 1
ATOM 626 C C . PHE A 1 78 ? 5.724 -11.287 19.437 1.00 87.44 78 PHE A C 1
ATOM 628 O O . PHE A 1 78 ? 6.285 -10.877 18.421 1.00 87.44 78 PHE A O 1
ATOM 635 N N . PHE A 1 79 ? 4.393 -11.301 19.553 1.00 82.75 79 PHE A N 1
ATOM 636 C CA . PHE A 1 79 ? 3.520 -10.810 18.484 1.00 82.75 79 PHE A CA 1
ATOM 637 C C . PHE A 1 79 ? 3.677 -9.309 18.228 1.00 82.75 79 PHE A C 1
ATOM 639 O O . PHE A 1 79 ? 3.635 -8.892 17.070 1.00 82.75 79 PHE A O 1
ATOM 646 N N . GLU A 1 80 ? 3.897 -8.504 19.270 1.00 84.44 80 GLU A N 1
ATOM 647 C CA . GLU A 1 80 ? 4.212 -7.078 19.137 1.00 84.44 80 GLU A CA 1
ATOM 648 C C . GLU A 1 80 ? 5.484 -6.868 18.301 1.00 84.44 80 GLU A C 1
ATOM 650 O O . GLU A 1 80 ? 5.454 -6.160 17.289 1.00 84.44 80 GLU A O 1
ATOM 655 N N . TRP A 1 81 ? 6.583 -7.536 18.665 1.00 89.81 81 TRP A N 1
ATOM 656 C CA . TRP A 1 81 ? 7.845 -7.448 17.929 1.00 89.81 81 TRP A CA 1
ATOM 657 C C . TRP A 1 81 ? 7.743 -8.017 16.519 1.00 89.81 81 TRP A C 1
ATOM 659 O O . TRP A 1 81 ? 8.269 -7.414 15.586 1.00 89.81 81 TRP A O 1
ATOM 669 N N . LEU A 1 82 ? 7.026 -9.125 16.325 1.00 87.50 82 LEU A N 1
ATOM 670 C CA . LEU A 1 82 ? 6.773 -9.677 14.998 1.00 87.50 82 LEU A CA 1
ATOM 671 C C . LEU A 1 82 ? 6.033 -8.656 14.124 1.00 87.50 82 LEU A C 1
ATOM 673 O O . LEU A 1 82 ? 6.431 -8.408 12.984 1.00 87.50 82 LEU A O 1
ATOM 677 N N . ASN A 1 83 ? 4.994 -8.012 14.666 1.00 86.94 83 ASN A N 1
ATOM 678 C CA . ASN A 1 83 ? 4.255 -6.962 13.974 1.00 86.94 83 ASN A CA 1
ATOM 679 C C . ASN A 1 83 ? 5.168 -5.782 13.602 1.00 86.94 83 ASN A C 1
ATOM 681 O O . ASN A 1 83 ? 5.168 -5.344 12.449 1.00 86.94 83 ASN A O 1
ATOM 685 N N . LEU A 1 84 ? 5.985 -5.312 14.550 1.00 91.81 84 LEU A N 1
ATOM 686 C CA . LEU A 1 84 ? 6.953 -4.234 14.348 1.00 91.81 84 LEU A CA 1
ATOM 687 C C . LEU A 1 84 ? 7.976 -4.584 13.261 1.00 91.81 84 LEU A C 1
ATOM 689 O O . LEU A 1 84 ? 8.184 -3.798 12.336 1.00 91.81 84 LEU A O 1
ATOM 693 N N . THR A 1 85 ? 8.594 -5.763 13.339 1.00 93.00 85 THR A N 1
ATOM 694 C CA . THR A 1 85 ? 9.626 -6.205 12.397 1.00 93.00 85 THR A CA 1
ATOM 695 C C . THR A 1 85 ? 9.074 -6.322 10.981 1.00 93.00 85 THR A C 1
ATOM 697 O O . THR A 1 85 ? 9.676 -5.779 10.055 1.00 93.00 85 THR A O 1
ATOM 700 N N . VAL A 1 86 ? 7.916 -6.965 10.781 1.00 93.19 86 VAL A N 1
ATOM 701 C CA . VAL A 1 86 ? 7.344 -7.096 9.430 1.00 93.19 86 VAL A CA 1
ATOM 702 C C . VAL A 1 86 ? 6.921 -5.729 8.875 1.00 93.19 86 VAL A C 1
ATOM 704 O O . VAL A 1 86 ? 7.159 -5.458 7.697 1.00 93.19 86 VAL A O 1
ATOM 707 N N . ARG A 1 87 ? 6.370 -4.826 9.704 1.00 94.75 87 ARG A N 1
ATOM 708 C CA . ARG A 1 87 ? 6.073 -3.439 9.290 1.00 94.75 87 ARG A CA 1
ATOM 709 C C . ARG A 1 87 ? 7.323 -2.682 8.874 1.00 94.75 87 ARG A C 1
ATOM 711 O O . ARG A 1 87 ? 7.301 -2.020 7.839 1.00 94.75 87 ARG A O 1
ATOM 718 N N . LEU A 1 88 ? 8.398 -2.796 9.651 1.00 96.31 88 LEU A N 1
ATOM 719 C CA . LEU A 1 88 ? 9.666 -2.147 9.345 1.00 96.31 88 LEU A CA 1
ATOM 720 C C . LEU A 1 88 ? 10.220 -2.652 8.011 1.00 96.31 88 LEU A C 1
ATOM 722 O O . LEU A 1 88 ? 10.509 -1.843 7.137 1.00 96.31 88 LEU A O 1
ATOM 726 N N . ILE A 1 89 ? 10.262 -3.974 7.813 1.00 95.06 89 ILE A N 1
ATOM 727 C CA . ILE A 1 89 ? 10.662 -4.595 6.543 1.00 95.06 89 ILE A CA 1
ATOM 728 C C . ILE A 1 89 ? 9.822 -4.043 5.383 1.00 95.06 89 ILE A C 1
ATOM 730 O O . ILE A 1 89 ? 10.373 -3.618 4.366 1.00 95.06 89 ILE A O 1
ATOM 734 N N . HIS A 1 90 ? 8.496 -4.014 5.539 1.00 96.44 90 HIS A N 1
ATOM 735 C CA . HIS A 1 90 ? 7.586 -3.542 4.501 1.00 96.44 90 HIS A CA 1
ATOM 736 C C . HIS A 1 90 ? 7.825 -2.080 4.122 1.00 96.44 90 HIS A C 1
ATOM 738 O O . HIS A 1 90 ? 7.928 -1.764 2.937 1.00 96.44 90 HIS A O 1
ATOM 744 N N . ILE A 1 91 ? 7.969 -1.198 5.114 1.00 95.62 91 ILE A N 1
ATOM 745 C CA . ILE A 1 91 ? 8.237 0.224 4.884 1.00 95.62 91 ILE A CA 1
ATOM 746 C C . ILE A 1 91 ? 9.618 0.416 4.252 1.00 95.62 91 ILE A C 1
ATOM 748 O O . ILE A 1 91 ? 9.736 1.180 3.299 1.00 95.62 91 ILE A O 1
ATOM 752 N N . THR A 1 92 ? 10.650 -0.299 4.709 1.00 96.25 92 THR A N 1
ATOM 753 C CA . THR A 1 92 ? 12.003 -0.207 4.140 1.00 96.25 92 THR A CA 1
ATOM 754 C C . THR A 1 92 ? 12.018 -0.577 2.659 1.00 96.25 92 THR A C 1
ATOM 756 O O . THR A 1 92 ? 12.495 0.208 1.836 1.00 96.25 92 THR A O 1
ATOM 759 N N . PHE A 1 93 ? 11.457 -1.732 2.290 1.00 96.31 93 PHE A N 1
ATOM 760 C CA . PHE A 1 93 ? 11.376 -2.122 0.880 1.00 96.31 93 PHE A CA 1
ATOM 761 C C . PHE A 1 93 ? 10.437 -1.207 0.090 1.00 96.31 93 PHE A C 1
ATOM 763 O O . PHE A 1 93 ? 10.742 -0.861 -1.048 1.00 96.31 93 PHE A O 1
ATOM 770 N N . GLY A 1 94 ? 9.325 -0.768 0.691 1.00 95.69 94 GLY A N 1
ATOM 771 C CA . GLY A 1 94 ? 8.393 0.184 0.085 1.00 95.69 94 GLY A CA 1
ATOM 772 C C . GLY A 1 94 ? 9.064 1.507 -0.284 1.00 95.69 94 GLY A C 1
ATOM 773 O O . GLY A 1 94 ? 8.917 1.968 -1.413 1.00 95.69 94 GLY A O 1
ATOM 774 N N . ILE A 1 95 ? 9.866 2.081 0.616 1.00 95.56 95 ILE A N 1
ATOM 775 C CA . ILE A 1 95 ? 10.645 3.300 0.354 1.00 95.56 95 ILE A CA 1
ATOM 776 C C . ILE A 1 95 ? 11.663 3.057 -0.761 1.00 95.56 95 ILE A C 1
ATOM 778 O O . ILE A 1 95 ? 11.741 3.862 -1.688 1.00 95.56 95 ILE A O 1
ATOM 782 N N . ALA A 1 96 ? 12.405 1.946 -0.712 1.00 95.06 96 ALA A N 1
ATOM 783 C CA . ALA A 1 96 ? 13.372 1.608 -1.756 1.00 95.06 96 ALA A CA 1
ATOM 784 C C . ALA A 1 96 ? 12.697 1.492 -3.134 1.00 95.06 96 ALA A C 1
ATOM 786 O O . ALA A 1 96 ? 13.186 2.043 -4.121 1.00 95.06 96 ALA A O 1
ATOM 787 N N . TRP A 1 97 ? 11.539 0.834 -3.201 1.00 95.44 97 TRP A N 1
ATOM 788 C CA . TRP A 1 97 ? 10.820 0.619 -4.451 1.00 95.44 97 TRP A CA 1
ATOM 789 C C . TRP A 1 97 ? 10.169 1.893 -4.997 1.00 95.44 97 TRP A C 1
ATOM 791 O O . TRP A 1 97 ? 10.361 2.228 -6.168 1.00 95.44 97 TRP A O 1
ATOM 801 N N . ILE A 1 98 ? 9.416 2.621 -4.168 1.00 93.88 98 ILE A N 1
ATOM 802 C CA . ILE A 1 98 ? 8.749 3.865 -4.576 1.00 93.88 98 ILE A CA 1
ATOM 803 C C . ILE A 1 98 ? 9.790 4.937 -4.914 1.00 93.88 98 ILE A C 1
ATOM 805 O O . ILE A 1 98 ? 9.650 5.623 -5.926 1.00 93.88 98 ILE A O 1
ATOM 809 N N . GLY A 1 99 ? 10.874 5.024 -4.138 1.00 93.38 99 GLY A N 1
ATOM 810 C CA . GLY A 1 99 ? 12.008 5.903 -4.421 1.00 93.38 99 GLY A CA 1
ATOM 811 C C . GLY A 1 99 ? 12.660 5.590 -5.768 1.00 93.38 99 GLY A C 1
ATOM 812 O O . GLY A 1 99 ? 12.839 6.495 -6.584 1.00 93.38 99 GLY A O 1
ATOM 813 N N . ALA A 1 100 ? 12.924 4.311 -6.058 1.00 91.81 100 ALA A N 1
ATOM 814 C CA . ALA A 1 100 ? 13.418 3.895 -7.370 1.00 91.81 100 ALA A CA 1
ATOM 815 C C . ALA A 1 100 ? 12.427 4.251 -8.492 1.00 91.81 100 ALA A C 1
ATOM 817 O O . ALA A 1 100 ? 12.836 4.745 -9.541 1.00 91.81 100 ALA A O 1
ATOM 818 N N . SER A 1 101 ? 11.121 4.063 -8.276 1.00 89.81 101 SER A N 1
ATOM 819 C CA . SER A 1 101 ? 10.098 4.431 -9.262 1.00 89.81 101 SER A CA 1
ATOM 820 C C . SER A 1 101 ? 10.087 5.933 -9.558 1.00 89.81 101 SER A C 1
ATOM 822 O O . SER A 1 101 ? 10.019 6.313 -10.727 1.00 89.81 101 SER A O 1
ATOM 824 N N . PHE A 1 102 ? 10.203 6.790 -8.539 1.00 90.81 102 PHE A N 1
ATOM 825 C CA . PHE A 1 102 ? 10.336 8.236 -8.735 1.00 90.81 102 PHE A CA 1
ATOM 826 C C . PHE A 1 102 ? 11.596 8.596 -9.502 1.00 90.81 102 PHE A C 1
ATOM 828 O O . PHE A 1 102 ? 11.511 9.349 -10.469 1.00 90.81 102 PHE A O 1
ATOM 835 N N . TYR A 1 103 ? 12.732 8.014 -9.126 1.00 90.94 103 TYR A N 1
ATOM 836 C CA . TYR A 1 103 ? 13.997 8.268 -9.798 1.00 90.94 103 TYR A CA 1
ATOM 837 C C . TYR A 1 103 ? 13.959 7.881 -11.283 1.00 90.94 103 TYR A C 1
ATOM 839 O O . TYR A 1 103 ? 14.335 8.683 -12.133 1.00 90.94 103 TYR A O 1
ATOM 847 N N . PHE A 1 104 ? 13.461 6.687 -11.622 1.00 89.56 104 PHE A N 1
ATOM 848 C CA . PHE A 1 104 ? 13.415 6.235 -13.016 1.00 89.56 104 PHE A CA 1
ATOM 849 C C . PHE A 1 104 ? 12.411 7.000 -13.875 1.00 89.56 104 PHE A C 1
ATOM 851 O O . PHE A 1 104 ? 12.654 7.181 -15.066 1.00 89.56 104 PHE A O 1
ATOM 858 N N . VAL A 1 105 ? 11.300 7.461 -13.298 1.00 89.56 105 VAL A N 1
ATOM 859 C CA . VAL A 1 105 ? 10.346 8.295 -14.038 1.00 89.56 105 VAL A CA 1
ATOM 860 C C . VAL A 1 105 ? 10.892 9.698 -14.259 1.00 89.56 105 VAL A C 1
ATOM 862 O O . VAL A 1 105 ? 10.806 10.183 -15.384 1.00 89.56 105 VAL A O 1
ATOM 865 N N . PHE A 1 106 ? 11.529 10.293 -13.249 1.00 91.75 106 PHE A N 1
ATOM 866 C CA . PHE A 1 106 ? 12.284 11.531 -13.427 1.00 91.75 106 PHE A CA 1
ATOM 867 C C . PHE A 1 106 ? 13.327 11.374 -14.538 1.00 91.75 106 PHE A C 1
ATOM 869 O O . PHE A 1 106 ? 13.342 12.169 -15.472 1.00 91.75 106 PHE A O 1
ATOM 876 N N . LEU A 1 107 ? 14.147 10.315 -14.477 1.00 91.12 107 LEU A N 1
ATOM 877 C CA . LEU A 1 107 ? 15.179 10.037 -15.474 1.00 91.12 107 LEU A CA 1
ATOM 878 C C . LEU A 1 107 ? 14.578 9.974 -16.880 1.00 91.12 107 LEU A C 1
ATOM 880 O O . LEU A 1 107 ? 15.107 10.610 -17.778 1.00 91.12 107 LEU A O 1
ATOM 884 N N . GLU A 1 108 ? 13.467 9.254 -17.065 1.00 89.88 108 GLU A N 1
ATOM 885 C CA . GLU A 1 108 ? 12.799 9.107 -18.363 1.00 89.88 108 GLU A CA 1
ATOM 886 C C . GLU A 1 108 ? 12.221 10.419 -18.909 1.00 89.88 108 GLU A C 1
ATOM 888 O O . GLU A 1 108 ? 12.291 10.664 -20.121 1.00 89.88 108 GLU A O 1
ATOM 893 N N . ASN A 1 109 ? 11.625 11.226 -18.027 1.00 91.25 109 ASN A N 1
ATOM 894 C CA . ASN A 1 109 ? 11.002 12.505 -18.362 1.00 91.25 109 ASN A CA 1
ATOM 895 C C . ASN A 1 109 ? 12.048 13.586 -18.666 1.00 91.25 109 ASN A C 1
ATOM 897 O O . ASN A 1 109 ? 11.821 14.396 -19.557 1.00 91.25 109 ASN A O 1
ATOM 901 N N . ALA A 1 110 ? 13.186 13.562 -17.967 1.00 91.88 110 ALA A N 1
ATOM 902 C CA . ALA A 1 110 ? 14.240 14.566 -18.063 1.00 91.88 110 ALA A CA 1
ATOM 903 C C . ALA A 1 110 ? 15.312 14.259 -19.128 1.00 91.88 110 ALA A C 1
ATOM 905 O O . ALA A 1 110 ? 16.248 15.043 -19.278 1.00 91.88 110 ALA A O 1
ATOM 906 N N . LEU A 1 111 ? 15.225 13.133 -19.855 1.00 93.12 111 LEU A N 1
ATOM 907 C CA . LEU A 1 111 ? 16.190 12.823 -20.917 1.00 93.12 111 LEU A CA 1
ATOM 908 C C . LEU A 1 111 ? 16.204 13.930 -21.977 1.00 93.12 111 LEU A C 1
ATOM 910 O O . LEU A 1 111 ? 15.175 1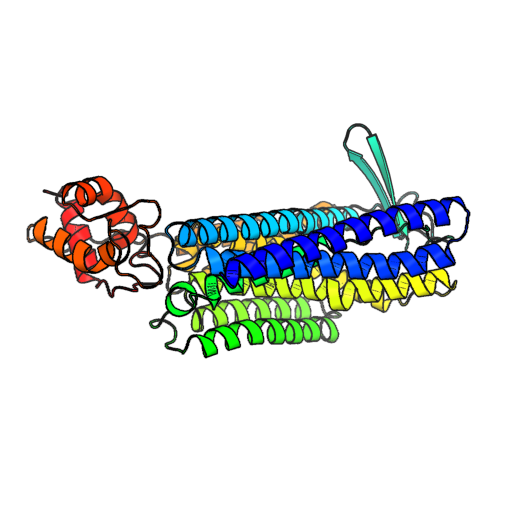4.237 -22.578 1.00 93.12 111 LEU A O 1
ATOM 914 N N . ASN A 1 112 ? 17.394 14.428 -22.300 1.00 92.50 112 ASN A N 1
ATOM 915 C CA . ASN A 1 112 ? 17.623 15.163 -23.531 1.00 92.50 112 ASN A CA 1
ATOM 916 C C . ASN A 1 112 ? 17.549 14.183 -24.710 1.00 92.50 112 ASN A C 1
ATOM 918 O O . ASN A 1 112 ? 18.233 13.156 -24.740 1.00 92.50 112 ASN A O 1
ATOM 922 N N . ARG A 1 113 ? 16.678 14.495 -25.672 1.00 91.81 113 ARG A N 1
ATOM 923 C CA . ARG A 1 113 ? 16.404 13.662 -26.854 1.00 91.81 113 ARG A CA 1
ATOM 924 C C . ARG A 1 113 ? 16.713 14.372 -28.171 1.00 91.81 113 ARG A C 1
ATOM 926 O O . ARG A 1 113 ? 16.499 13.778 -29.222 1.00 91.81 113 ARG A O 1
ATOM 933 N N . THR A 1 114 ? 17.172 15.620 -28.120 1.00 88.94 114 THR A N 1
ATOM 934 C CA . THR A 1 114 ? 17.281 16.505 -29.290 1.00 88.94 114 THR A CA 1
ATOM 935 C C . THR A 1 114 ? 18.710 16.948 -29.558 1.00 88.94 114 THR A C 1
ATOM 937 O O . THR A 1 114 ? 19.141 16.944 -30.706 1.00 88.94 114 THR A O 1
ATOM 940 N N . GLU A 1 115 ? 19.464 17.317 -28.525 1.00 87.12 115 GLU A N 1
ATOM 941 C CA . GLU A 1 115 ? 20.770 17.957 -28.691 1.00 87.12 115 GLU A CA 1
ATOM 942 C C . GLU A 1 115 ? 21.913 16.970 -28.457 1.00 87.12 115 GLU A C 1
ATOM 944 O O . GLU A 1 115 ? 22.009 16.364 -27.393 1.00 87.12 115 GLU A O 1
ATOM 949 N N . GLY A 1 116 ? 22.807 16.799 -29.435 1.00 86.06 116 GLY A N 1
ATOM 950 C CA . GLY A 1 116 ? 24.010 15.972 -29.258 1.00 86.06 116 GLY A CA 1
ATOM 951 C C . GLY A 1 116 ? 23.725 14.505 -28.899 1.00 86.06 116 GLY A C 1
ATOM 952 O O . GLY A 1 116 ? 24.530 13.869 -28.218 1.00 86.06 116 GLY A O 1
ATOM 953 N N . VAL A 1 117 ? 22.576 13.967 -29.320 1.00 90.56 117 VAL A N 1
ATOM 954 C CA . VAL A 1 117 ? 22.179 12.576 -29.061 1.00 90.56 117 VAL A CA 1
ATOM 955 C C . VAL A 1 117 ? 22.596 11.701 -30.242 1.00 90.56 117 VAL A C 1
ATOM 957 O O . VAL A 1 117 ? 22.212 11.965 -31.377 1.00 90.56 117 VAL A O 1
ATOM 960 N N . ARG A 1 118 ? 23.383 10.652 -29.975 1.00 91.44 118 ARG A N 1
ATOM 961 C CA . ARG A 1 118 ? 23.800 9.674 -30.995 1.00 91.44 118 ARG A CA 1
ATOM 962 C C . ARG A 1 118 ? 22.614 8.822 -31.463 1.00 91.44 118 ARG A C 1
ATOM 964 O O . ARG A 1 118 ? 21.702 8.554 -30.680 1.00 91.44 118 ARG A O 1
ATOM 971 N N . ASP A 1 119 ? 22.654 8.335 -32.702 1.00 87.38 119 ASP A N 1
ATOM 972 C CA . ASP A 1 119 ? 21.538 7.612 -33.329 1.00 87.38 119 ASP A CA 1
ATOM 973 C C . ASP A 1 119 ? 21.099 6.352 -32.568 1.00 87.38 119 ASP A C 1
ATOM 975 O O . ASP A 1 119 ? 19.914 6.011 -32.557 1.00 87.38 119 ASP A O 1
ATOM 979 N N . GLU A 1 120 ? 22.014 5.661 -31.893 1.00 87.12 120 GLU A N 1
ATOM 980 C CA . GLU A 1 120 ? 21.724 4.462 -31.103 1.00 87.12 120 GLU A CA 1
ATOM 981 C C . GLU A 1 120 ? 21.107 4.753 -29.718 1.00 87.12 120 GLU A C 1
ATOM 983 O O . GLU A 1 120 ? 20.550 3.855 -29.067 1.00 87.12 120 GLU A O 1
ATOM 988 N N . ILE A 1 121 ? 21.170 6.010 -29.269 1.00 91.06 121 ILE A N 1
ATOM 989 C CA . ILE A 1 121 ? 20.726 6.470 -27.953 1.00 91.06 121 ILE A CA 1
ATOM 990 C C . ILE A 1 121 ? 19.319 7.081 -28.060 1.00 91.06 121 ILE A C 1
ATOM 992 O O . ILE A 1 121 ? 19.004 7.867 -28.946 1.00 91.06 121 ILE A O 1
ATOM 996 N N . ALA A 1 122 ? 18.425 6.679 -27.159 1.00 88.69 122 ALA A N 1
ATOM 997 C CA . ALA A 1 122 ? 17.066 7.204 -27.030 1.00 88.69 122 ALA A CA 1
ATOM 998 C C . ALA A 1 122 ? 17.017 8.545 -26.279 1.00 88.69 122 ALA A C 1
ATOM 1000 O O . ALA A 1 122 ? 16.024 9.266 -26.385 1.00 88.69 122 ALA A O 1
ATOM 1001 N N . GLY A 1 123 ? 18.048 8.832 -25.487 1.00 93.44 123 GLY A N 1
ATOM 1002 C CA . GLY A 1 123 ? 18.291 10.106 -24.823 1.00 93.44 123 GLY A CA 1
ATOM 1003 C C . GLY A 1 123 ? 19.421 10.007 -23.796 1.00 93.44 123 GLY A C 1
ATOM 1004 O O . GLY A 1 123 ? 19.814 8.903 -23.401 1.00 93.44 123 GLY A O 1
ATOM 1005 N N . ASN A 1 124 ? 19.942 11.154 -23.373 1.00 94.12 124 ASN A N 1
ATOM 1006 C CA . ASN A 1 124 ? 20.992 11.262 -22.361 1.00 94.12 124 ASN A CA 1
ATOM 1007 C C . ASN A 1 124 ? 20.611 12.252 -21.247 1.00 94.12 124 ASN A C 1
ATOM 1009 O O . ASN A 1 124 ? 19.696 13.058 -21.405 1.00 94.12 124 ASN A O 1
ATOM 1013 N N . LEU A 1 125 ? 21.272 12.158 -20.093 1.00 94.38 125 LEU A N 1
ATOM 1014 C CA . LEU A 1 125 ? 21.075 13.075 -18.970 1.00 94.38 125 LEU A CA 1
ATOM 1015 C C . LEU A 1 125 ? 22.387 13.295 -18.217 1.00 94.38 125 LEU A C 1
ATOM 1017 O O . LEU A 1 125 ? 23.083 12.339 -17.871 1.00 94.38 125 LEU A O 1
ATOM 1021 N N . TRP A 1 126 ? 22.661 14.558 -17.899 1.00 93.69 126 TRP A N 1
ATOM 1022 C CA . TRP A 1 126 ? 23.643 14.943 -16.893 1.00 93.69 126 TRP A CA 1
ATOM 1023 C C . TRP A 1 126 ? 22.960 15.135 -15.540 1.00 93.69 126 TRP A C 1
ATOM 1025 O O . TRP A 1 126 ? 21.945 15.822 -15.441 1.00 93.69 126 TRP A O 1
ATOM 1035 N N . ALA A 1 127 ? 23.525 14.545 -14.492 1.00 94.00 127 ALA A N 1
ATOM 1036 C CA . ALA A 1 127 ? 23.047 14.695 -13.123 1.00 94.00 127 ALA A CA 1
ATOM 1037 C C . ALA A 1 127 ? 24.219 14.933 -12.167 1.00 94.00 127 ALA A C 1
ATOM 1039 O O . ALA A 1 127 ? 25.326 14.458 -12.404 1.00 94.00 127 ALA A O 1
ATOM 1040 N N . VAL A 1 128 ? 23.976 15.642 -11.066 1.00 93.75 128 VAL A N 1
ATOM 1041 C CA . VAL A 1 128 ? 24.964 15.864 -10.002 1.00 93.75 128 VAL A CA 1
ATOM 1042 C C . VAL A 1 128 ? 24.442 15.276 -8.697 1.00 93.75 128 VAL A C 1
ATOM 1044 O O . VAL A 1 128 ? 23.305 15.531 -8.302 1.00 93.75 128 VAL A O 1
ATOM 1047 N N . HIS A 1 129 ? 25.254 14.460 -8.030 1.00 93.12 129 HIS A N 1
ATOM 1048 C CA . HIS A 1 129 ? 24.931 13.922 -6.710 1.00 93.12 129 HIS A CA 1
ATOM 1049 C C . HIS A 1 129 ? 26.208 13.491 -5.980 1.00 93.12 129 HIS A C 1
ATOM 1051 O O . HIS A 1 129 ? 27.187 13.116 -6.618 1.00 93.12 129 HIS A O 1
ATOM 1057 N N . GLY A 1 130 ? 26.222 13.568 -4.645 1.00 88.56 130 GLY A N 1
ATOM 1058 C CA . GLY A 1 130 ? 27.363 13.112 -3.838 1.00 88.56 130 GLY A CA 1
ATOM 1059 C C . GLY A 1 130 ? 28.707 13.778 -4.178 1.00 88.56 130 GLY A C 1
ATOM 1060 O O . GLY A 1 130 ? 29.747 13.155 -4.009 1.00 88.56 130 GLY A O 1
ATOM 1061 N N . GLY A 1 131 ? 28.693 15.013 -4.699 1.00 92.06 131 GLY A N 1
ATOM 1062 C CA . GLY A 1 131 ? 29.900 15.743 -5.111 1.00 92.06 131 GLY A CA 1
ATOM 1063 C C . GLY A 1 131 ? 30.473 15.356 -6.482 1.00 92.06 131 GLY A C 1
ATOM 1064 O O . GLY A 1 131 ? 31.525 15.869 -6.849 1.00 92.06 131 GLY A O 1
ATOM 1065 N N . GLY A 1 132 ? 29.803 14.484 -7.246 1.00 94.81 132 GLY A N 1
ATOM 1066 C CA . GLY A 1 132 ? 30.227 14.062 -8.583 1.00 94.81 132 GLY A CA 1
ATOM 1067 C C . GLY A 1 132 ? 29.184 14.324 -9.671 1.00 94.81 132 GLY A C 1
ATOM 1068 O O . GLY A 1 132 ? 28.003 14.541 -9.390 1.00 94.81 132 GLY A O 1
ATOM 1069 N N . PHE A 1 133 ? 29.637 14.271 -10.924 1.00 95.56 133 PHE A N 1
ATOM 1070 C CA . PHE A 1 133 ? 28.796 14.374 -12.116 1.00 95.56 133 PHE A CA 1
ATOM 1071 C C . PHE A 1 133 ? 28.588 12.990 -12.734 1.00 95.56 133 PHE A C 1
ATOM 1073 O O . PHE A 1 133 ? 29.541 12.252 -12.979 1.00 95.56 133 PHE A O 1
ATOM 1080 N N . TYR A 1 134 ? 27.333 12.657 -13.006 1.00 94.44 134 TYR A N 1
ATOM 1081 C CA . TYR A 1 134 ? 26.906 11.449 -13.692 1.00 94.44 134 TYR A CA 1
ATOM 1082 C C . TYR A 1 134 ? 26.440 11.810 -15.096 1.00 94.44 134 TYR A C 1
ATOM 1084 O O . TYR A 1 134 ? 25.687 12.767 -15.276 1.00 94.44 134 TYR A O 1
ATOM 1092 N N . TYR A 1 135 ? 26.838 10.998 -16.068 1.00 93.50 135 TYR A N 1
ATOM 1093 C CA . TYR A 1 135 ? 26.314 11.049 -17.424 1.00 93.50 135 TYR A CA 1
ATOM 1094 C C . TYR A 1 135 ? 25.661 9.707 -17.742 1.00 93.50 135 TYR A C 1
ATOM 1096 O O . TYR A 1 135 ? 26.308 8.659 -17.685 1.00 93.50 135 TYR A O 1
ATOM 1104 N N . VAL A 1 136 ? 24.356 9.739 -18.003 1.00 93.06 136 VAL A N 1
ATOM 1105 C CA . VAL A 1 136 ? 23.527 8.548 -18.197 1.00 93.06 136 VAL A CA 1
ATOM 1106 C C . VAL A 1 136 ? 23.005 8.533 -19.623 1.00 93.06 136 VAL A C 1
ATOM 1108 O O . VAL A 1 136 ? 22.430 9.513 -20.086 1.00 93.06 136 VAL A O 1
ATOM 1111 N N . GLU A 1 137 ? 23.160 7.401 -20.303 1.00 92.69 137 GLU A N 1
ATOM 1112 C CA . GLU A 1 137 ? 22.659 7.191 -21.660 1.00 92.69 137 GLU A CA 1
ATOM 1113 C C . GLU A 1 137 ? 21.640 6.052 -21.676 1.00 92.69 137 GLU A C 1
ATOM 1115 O O . GLU A 1 137 ? 21.905 4.945 -21.197 1.00 92.69 137 GLU A O 1
ATOM 1120 N N . LYS A 1 138 ? 20.468 6.305 -22.262 1.00 90.31 138 LYS A N 1
ATOM 1121 C CA . LYS A 1 138 ? 19.448 5.281 -22.492 1.00 90.31 138 LYS A CA 1
ATOM 1122 C C . LYS A 1 138 ? 19.521 4.810 -23.938 1.00 90.31 138 LYS A C 1
ATOM 1124 O O . LYS A 1 138 ? 19.299 5.598 -24.844 1.00 90.31 138 LYS A O 1
ATOM 1129 N N . TYR A 1 139 ? 19.749 3.524 -24.175 1.00 87.12 139 TYR A N 1
ATOM 1130 C CA . TYR A 1 139 ? 19.758 2.952 -25.528 1.00 87.12 139 TYR A CA 1
ATOM 1131 C C . TYR A 1 139 ? 18.336 2.763 -26.078 1.00 87.12 139 TYR A C 1
ATOM 1133 O O . TYR A 1 139 ? 17.420 2.436 -25.321 1.00 87.12 139 TYR A O 1
ATOM 1141 N N . LYS A 1 140 ? 18.151 2.920 -27.400 1.00 81.06 140 LYS A N 1
ATOM 1142 C CA . LYS A 1 140 ? 16.864 2.631 -28.072 1.00 81.06 140 LYS A CA 1
ATOM 1143 C C . LYS A 1 140 ? 16.495 1.147 -28.002 1.00 81.06 140 LYS A C 1
ATOM 1145 O O . LYS A 1 140 ? 15.337 0.812 -27.779 1.00 81.06 140 LYS A O 1
ATOM 1150 N N . LEU A 1 141 ? 17.486 0.273 -28.186 1.00 78.06 141 LEU A N 1
ATOM 1151 C CA . LEU A 1 141 ? 17.316 -1.183 -28.180 1.00 78.06 141 LEU A CA 1
ATOM 1152 C C . LEU A 1 141 ? 18.322 -1.852 -27.242 1.00 78.06 141 LEU A C 1
ATOM 1154 O O . LEU A 1 141 ? 17.958 -2.310 -26.162 1.00 78.06 141 LEU A O 1
ATOM 1158 N N . ALA A 1 142 ? 19.590 -1.901 -27.646 1.00 80.31 142 ALA A N 1
ATOM 1159 C CA . ALA A 1 142 ? 20.671 -2.489 -26.870 1.00 80.31 142 ALA A CA 1
ATOM 1160 C C . ALA A 1 142 ? 22.025 -1.886 -27.282 1.00 80.31 142 ALA A C 1
ATOM 1162 O O . ALA A 1 142 ? 22.183 -1.503 -28.443 1.00 80.31 142 ALA A O 1
ATOM 1163 N N . PRO A 1 143 ? 23.009 -1.823 -26.368 1.00 83.06 143 PRO A N 1
ATOM 1164 C CA . PRO A 1 143 ? 24.389 -1.527 -26.735 1.00 83.06 143 PRO A CA 1
ATOM 1165 C C . PRO A 1 143 ? 24.988 -2.667 -27.569 1.00 83.06 143 PRO A C 1
ATOM 1167 O O . PRO A 1 143 ? 24.577 -3.822 -27.439 1.00 83.06 143 PRO A O 1
ATOM 1170 N N . GLN A 1 144 ? 26.026 -2.363 -28.355 1.00 80.31 144 GLN A N 1
ATOM 1171 C CA . GLN A 1 144 ? 26.746 -3.362 -29.161 1.00 80.31 144 GLN A CA 1
ATOM 1172 C C . GLN A 1 144 ? 27.296 -4.518 -28.312 1.00 80.31 144 GLN A C 1
ATOM 1174 O O . GLN A 1 144 ? 27.293 -5.672 -28.732 1.00 80.31 144 GLN A O 1
ATOM 1179 N N . LYS A 1 145 ? 27.745 -4.212 -27.089 1.00 82.00 145 LYS A N 1
ATOM 1180 C CA . LYS A 1 145 ? 28.205 -5.200 -26.116 1.00 82.00 145 LYS A CA 1
ATOM 1181 C C . LYS A 1 145 ? 27.390 -5.076 -24.839 1.00 82.00 145 LYS A C 1
ATOM 1183 O O . LYS A 1 145 ? 27.512 -4.094 -24.111 1.00 82.00 145 LYS A O 1
ATOM 1188 N N . ILE A 1 146 ? 26.586 -6.096 -24.548 1.00 81.31 146 ILE A N 1
ATOM 1189 C CA . ILE A 1 146 ? 25.848 -6.180 -23.286 1.00 81.31 146 ILE A CA 1
ATOM 1190 C C . ILE A 1 146 ? 26.849 -6.349 -22.128 1.00 81.31 146 ILE A C 1
ATOM 1192 O O . ILE A 1 146 ? 27.639 -7.301 -22.148 1.00 81.31 146 ILE A O 1
ATOM 1196 N N . PRO A 1 147 ? 26.824 -5.470 -21.108 1.00 83.12 147 PRO A N 1
ATOM 1197 C CA . PRO A 1 147 ? 27.655 -5.624 -19.920 1.00 83.12 147 PRO A CA 1
ATOM 1198 C C . PRO A 1 147 ? 27.421 -6.972 -19.226 1.00 83.12 147 PRO A C 1
ATOM 1200 O O . PRO A 1 147 ? 26.292 -7.459 -19.150 1.00 83.12 147 PRO A O 1
ATOM 1203 N N . LYS A 1 148 ? 28.487 -7.569 -18.672 1.00 78.75 148 LYS A N 1
ATOM 1204 C CA . LYS A 1 148 ? 28.381 -8.826 -17.903 1.00 78.75 148 LYS A CA 1
ATOM 1205 C C . LYS A 1 148 ? 27.494 -8.661 -16.663 1.00 78.75 148 LYS A C 1
ATOM 1207 O O . LYS A 1 148 ? 26.754 -9.576 -16.310 1.00 78.75 148 LYS A O 1
ATOM 1212 N N . HIS A 1 149 ? 27.553 -7.489 -16.034 1.00 79.62 149 HIS A N 1
ATOM 1213 C CA . HIS A 1 149 ? 26.801 -7.162 -14.830 1.00 79.62 149 HIS A CA 1
ATOM 1214 C C . HIS A 1 149 ? 25.664 -6.204 -15.180 1.00 79.62 149 HIS A C 1
ATOM 1216 O O . HIS A 1 149 ? 25.891 -5.034 -15.469 1.00 79.62 149 HIS A O 1
ATOM 1222 N N . LEU A 1 150 ? 24.437 -6.725 -15.161 1.00 84.62 150 LEU A N 1
ATOM 1223 C CA . LEU A 1 150 ? 23.214 -5.937 -15.270 1.00 84.62 150 LEU A CA 1
ATOM 1224 C C . LEU A 1 150 ? 22.524 -5.942 -13.911 1.00 84.62 150 LEU A C 1
ATOM 1226 O O . LEU A 1 150 ? 22.269 -7.013 -13.354 1.00 84.62 150 LEU A O 1
ATOM 1230 N N . HIS A 1 151 ? 22.221 -4.758 -13.388 1.00 86.31 151 HIS A N 1
ATOM 1231 C CA . HIS A 1 151 ? 21.395 -4.631 -12.197 1.00 86.31 151 HIS A CA 1
ATOM 1232 C C . HIS A 1 151 ? 19.913 -4.730 -12.584 1.00 86.31 151 HIS A C 1
ATOM 1234 O O . HIS A 1 151 ? 19.483 -4.125 -13.564 1.00 86.31 151 HIS A O 1
ATOM 1240 N N . TRP A 1 152 ? 19.137 -5.498 -11.818 1.00 86.44 152 TRP A N 1
ATOM 1241 C CA . TRP A 1 152 ? 17.710 -5.717 -12.061 1.00 86.44 152 TRP A CA 1
ATOM 1242 C C . TRP A 1 152 ? 16.910 -5.234 -10.856 1.00 86.44 152 TRP A C 1
ATOM 1244 O O . TRP A 1 152 ? 16.883 -5.920 -9.835 1.00 86.44 152 TRP A O 1
ATOM 1254 N N . PHE A 1 153 ? 16.225 -4.104 -11.009 1.00 87.62 153 PHE A N 1
ATOM 1255 C CA . PHE A 1 153 ? 15.307 -3.566 -10.005 1.00 87.62 153 PHE A CA 1
ATOM 1256 C C . PHE A 1 153 ? 14.040 -4.421 -9.973 1.00 87.62 153 PHE A C 1
ATOM 1258 O O . PHE A 1 153 ? 13.186 -4.332 -10.857 1.00 87.62 153 PHE A O 1
ATOM 1265 N N . LYS A 1 154 ? 13.955 -5.324 -8.999 1.00 89.69 154 LYS A N 1
ATOM 1266 C CA . LYS A 1 154 ? 12.859 -6.304 -8.895 1.00 89.69 154 LYS A CA 1
ATOM 1267 C C . LYS A 1 154 ? 12.613 -6.742 -7.464 1.00 89.69 154 LYS A C 1
ATOM 1269 O O . LYS A 1 154 ? 11.469 -6.969 -7.088 1.00 89.69 154 LYS A O 1
ATOM 1274 N N . TYR A 1 155 ? 13.678 -6.870 -6.677 1.00 91.38 155 TYR A N 1
ATOM 1275 C CA . TYR A 1 155 ? 13.584 -7.375 -5.315 1.00 91.38 155 TYR A CA 1
ATOM 1276 C C . TYR A 1 155 ? 12.875 -6.385 -4.405 1.00 91.38 155 TYR A C 1
ATOM 1278 O O . TYR A 1 155 ? 12.106 -6.809 -3.555 1.00 91.38 155 TYR A O 1
ATOM 1286 N N . GLU A 1 156 ? 13.048 -5.089 -4.642 1.00 93.50 156 GLU A N 1
ATOM 1287 C CA . GLU A 1 156 ? 12.337 -4.026 -3.944 1.00 93.50 156 GLU A CA 1
ATOM 1288 C C . GLU A 1 156 ? 10.824 -4.238 -4.083 1.00 93.50 156 GLU A C 1
ATOM 1290 O O . GLU A 1 156 ? 10.129 -4.382 -3.085 1.00 93.50 156 GLU A O 1
ATOM 1295 N N . ALA A 1 157 ? 10.332 -4.418 -5.315 1.00 94.62 157 ALA A N 1
ATOM 1296 C CA . ALA A 1 157 ? 8.922 -4.699 -5.580 1.00 94.62 157 ALA A CA 1
ATOM 1297 C C . ALA A 1 157 ? 8.437 -6.010 -4.945 1.00 94.62 157 ALA A C 1
ATOM 1299 O O . ALA A 1 157 ? 7.375 -6.057 -4.321 1.00 94.62 157 ALA A O 1
ATOM 1300 N N . TYR A 1 158 ? 9.208 -7.089 -5.110 1.00 94.94 158 TYR A N 1
ATOM 1301 C CA . TYR A 1 158 ? 8.810 -8.418 -4.646 1.00 94.94 158 TYR A CA 1
ATOM 1302 C C . TYR A 1 158 ? 8.755 -8.489 -3.121 1.00 94.94 158 TYR A C 1
ATOM 1304 O O . TYR A 1 158 ? 7.795 -9.026 -2.573 1.00 94.94 158 TYR A O 1
ATOM 1312 N N . PHE A 1 159 ? 9.745 -7.919 -2.430 1.00 95.12 159 PHE A N 1
ATOM 1313 C CA . PHE A 1 159 ? 9.778 -7.916 -0.974 1.00 95.12 159 PHE A CA 1
ATOM 1314 C C . PHE A 1 159 ? 8.793 -6.918 -0.369 1.00 95.12 159 PHE A C 1
ATOM 1316 O O . PHE A 1 159 ? 8.212 -7.246 0.665 1.00 95.12 159 PHE A O 1
ATOM 1323 N N . THR A 1 160 ? 8.511 -5.772 -1.004 1.00 96.62 160 THR A N 1
ATOM 1324 C CA . THR A 1 160 ? 7.397 -4.907 -0.574 1.00 96.62 160 THR A CA 1
ATOM 1325 C C . THR A 1 160 ? 6.075 -5.660 -0.633 1.00 96.62 160 THR A C 1
ATOM 1327 O O . THR A 1 160 ? 5.340 -5.663 0.353 1.00 96.62 160 THR A O 1
ATOM 1330 N N . TRP A 1 161 ? 5.773 -6.331 -1.749 1.00 97.12 161 TRP A N 1
ATOM 1331 C CA . TRP A 1 161 ? 4.518 -7.072 -1.881 1.00 97.12 161 TRP A CA 1
ATOM 1332 C C . TRP A 1 161 ? 4.439 -8.245 -0.904 1.00 97.12 161 TRP A C 1
ATOM 1334 O O . TRP A 1 161 ? 3.446 -8.374 -0.195 1.00 97.12 161 TRP A O 1
ATOM 1344 N N . LEU A 1 162 ? 5.502 -9.052 -0.802 1.00 95.38 162 LEU A N 1
ATOM 1345 C CA . LEU A 1 162 ? 5.544 -10.204 0.100 1.00 95.38 162 LEU A CA 1
ATOM 1346 C C . LEU A 1 162 ? 5.345 -9.782 1.560 1.00 95.38 162 LEU A C 1
ATOM 1348 O O . LEU A 1 162 ? 4.479 -10.318 2.243 1.00 95.38 162 LEU A O 1
ATOM 1352 N N . SER A 1 163 ? 6.109 -8.795 2.032 1.00 95.75 163 SER A N 1
ATOM 1353 C CA . SER A 1 163 ? 5.969 -8.280 3.400 1.00 95.75 163 SER A CA 1
ATOM 1354 C C . SER A 1 163 ? 4.605 -7.623 3.640 1.00 95.75 163 SER A C 1
ATOM 1356 O O . SER A 1 163 ? 4.033 -7.794 4.712 1.00 95.75 163 SER A O 1
ATOM 1358 N N . GLY A 1 164 ? 4.040 -6.939 2.641 1.00 96.38 164 GLY A N 1
ATOM 1359 C CA . GLY A 1 164 ? 2.701 -6.351 2.719 1.00 96.38 164 GLY A CA 1
ATOM 1360 C C . GLY A 1 164 ? 1.601 -7.409 2.809 1.00 96.38 164 GLY A C 1
ATOM 1361 O O . GLY A 1 164 ? 0.691 -7.287 3.626 1.00 96.38 164 GLY A O 1
ATOM 1362 N N . PHE A 1 165 ? 1.716 -8.492 2.038 1.00 95.69 165 PHE A N 1
ATOM 1363 C CA . PHE A 1 165 ? 0.802 -9.628 2.118 1.00 95.69 165 PHE A CA 1
ATOM 1364 C C . PHE A 1 165 ? 0.923 -10.357 3.465 1.00 95.69 165 PHE A C 1
ATOM 1366 O O . PHE A 1 165 ? -0.090 -10.720 4.061 1.00 95.69 165 PHE A O 1
ATOM 1373 N N . CYS A 1 166 ? 2.137 -10.494 4.008 1.00 93.00 166 CYS A N 1
ATOM 1374 C CA . CYS A 1 166 ? 2.329 -10.981 5.375 1.00 93.00 166 CYS A CA 1
ATOM 1375 C C . CYS A 1 166 ? 1.638 -10.074 6.406 1.00 93.00 166 CYS A C 1
ATOM 1377 O O . CYS A 1 166 ? 1.011 -10.585 7.329 1.00 93.00 166 CYS A O 1
ATOM 1379 N N . LEU A 1 167 ? 1.688 -8.744 6.250 1.00 93.44 167 LEU A N 1
ATOM 1380 C CA . LEU A 1 167 ? 0.960 -7.823 7.134 1.00 93.44 167 LEU A CA 1
ATOM 1381 C C . LEU A 1 167 ? -0.558 -7.955 7.007 1.00 93.44 167 LEU A C 1
ATOM 1383 O O . LEU A 1 167 ? -1.239 -7.889 8.028 1.00 93.44 167 LEU A O 1
ATOM 1387 N N . LEU A 1 168 ? -1.091 -8.174 5.800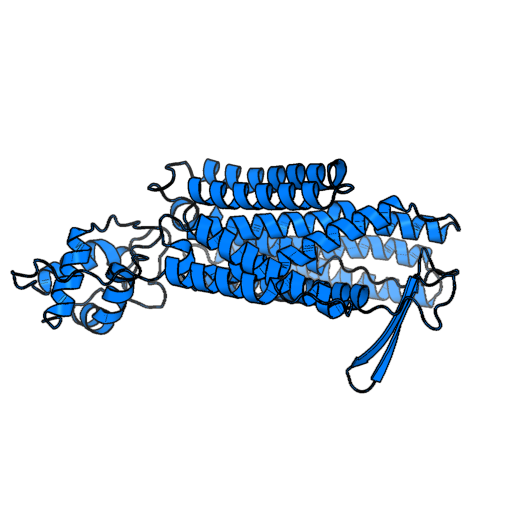 1.00 94.81 168 LEU A N 1
ATOM 1388 C CA . LEU A 1 168 ? -2.509 -8.506 5.627 1.00 94.81 168 LEU A CA 1
ATOM 1389 C C . LEU A 1 168 ? -2.874 -9.769 6.408 1.00 94.81 168 LEU A C 1
ATOM 1391 O O . LEU A 1 168 ? -3.838 -9.755 7.169 1.00 94.81 168 LEU A O 1
ATOM 1395 N N . ALA A 1 169 ? -2.072 -10.828 6.289 1.00 92.06 169 ALA A N 1
ATOM 1396 C CA . ALA A 1 169 ? -2.318 -12.072 7.006 1.00 92.06 169 ALA A CA 1
ATOM 1397 C C . ALA A 1 169 ? -2.271 -11.887 8.533 1.00 92.06 169 ALA A C 1
ATOM 1399 O O . ALA A 1 169 ? -3.223 -12.244 9.228 1.00 92.06 169 ALA A O 1
ATOM 1400 N N . ILE A 1 170 ? -1.202 -11.267 9.040 1.00 87.81 170 ILE A N 1
ATOM 1401 C CA . ILE A 1 170 ? -0.968 -11.071 10.477 1.00 87.81 170 ILE A CA 1
ATOM 1402 C C . ILE A 1 170 ? -2.033 -10.162 11.101 1.00 87.81 170 ILE A C 1
ATOM 1404 O O . ILE A 1 170 ? -2.536 -10.456 12.182 1.00 87.81 170 ILE A O 1
ATOM 1408 N N . VAL A 1 171 ? -2.362 -9.041 10.452 1.00 88.56 171 VAL A N 1
ATOM 1409 C CA . VAL A 1 171 ? -3.226 -8.010 11.050 1.00 88.56 171 VAL A CA 1
ATOM 1410 C C . VAL A 1 171 ? -4.700 -8.259 10.749 1.00 88.56 171 VAL A C 1
ATOM 1412 O O . VAL A 1 171 ? -5.531 -8.101 11.637 1.00 88.56 171 VAL A O 1
ATOM 1415 N N . TYR A 1 172 ? -5.034 -8.641 9.516 1.00 91.81 172 TYR A N 1
ATOM 1416 C CA . TYR A 1 172 ? -6.418 -8.690 9.045 1.00 91.81 172 TYR A CA 1
ATOM 1417 C C . TYR A 1 172 ? -6.974 -10.105 8.899 1.00 91.81 172 TYR A C 1
ATOM 1419 O O . TYR A 1 172 ? -8.182 -10.258 9.010 1.00 91.81 172 TYR A O 1
ATOM 1427 N N . TYR A 1 173 ? -6.160 -11.140 8.665 1.00 92.75 173 TYR A N 1
ATOM 1428 C CA . TYR A 1 173 ? -6.701 -12.497 8.482 1.00 92.75 173 TYR A CA 1
ATOM 1429 C C . TYR A 1 173 ? -6.738 -13.289 9.789 1.00 92.75 173 TYR A C 1
ATOM 1431 O O . TYR A 1 173 ? -7.757 -13.902 10.090 1.00 92.75 173 TYR A O 1
ATOM 1439 N N . PHE A 1 174 ? -5.681 -13.235 10.606 1.00 85.75 174 PHE A N 1
ATOM 1440 C CA . PHE A 1 174 ? -5.665 -13.931 11.902 1.00 85.75 174 PHE A CA 1
ATOM 1441 C C . PHE A 1 174 ? -6.702 -13.389 12.893 1.00 85.75 174 PHE A C 1
ATOM 1443 O O . PHE A 1 174 ? -7.243 -14.156 13.679 1.00 85.75 174 PHE A O 1
ATOM 1450 N N . ASN A 1 175 ? -7.035 -12.097 12.805 1.00 83.38 175 ASN A N 1
ATOM 1451 C CA . ASN A 1 175 ? -8.041 -11.440 13.645 1.00 83.38 175 ASN A CA 1
ATOM 1452 C C . ASN A 1 175 ? -9.175 -10.833 12.798 1.00 83.38 175 ASN A C 1
ATOM 1454 O O . ASN A 1 175 ? -9.603 -9.698 13.024 1.00 83.38 175 ASN A O 1
ATOM 1458 N N . ALA A 1 176 ? -9.644 -11.577 11.790 1.00 89.19 176 ALA A N 1
ATOM 1459 C CA . ALA A 1 176 ? -10.604 -11.086 10.800 1.00 89.19 176 ALA A CA 1
ATOM 1460 C C . ALA A 1 176 ? -11.901 -10.534 11.406 1.00 89.19 176 ALA A C 1
ATOM 1462 O O . ALA A 1 176 ? -12.359 -9.482 10.967 1.00 89.19 176 ALA A O 1
ATOM 1463 N N . SER A 1 177 ? -12.446 -11.163 12.450 1.00 87.12 177 SER A N 1
ATOM 1464 C CA . SER A 1 177 ? -13.667 -10.680 13.111 1.00 87.12 177 SER A CA 1
ATOM 1465 C C . SER A 1 177 ? -13.522 -9.282 13.721 1.00 87.12 177 SER A C 1
ATOM 1467 O O . SER A 1 177 ? -14.505 -8.561 13.823 1.00 87.12 177 SER A O 1
ATOM 1469 N N . SER A 1 178 ? -12.309 -8.891 14.126 1.00 84.38 178 SER A N 1
ATOM 1470 C CA . SER A 1 178 ? -12.057 -7.597 14.774 1.00 84.38 178 SER A CA 1
ATOM 1471 C C . SER A 1 178 ? -11.498 -6.545 13.821 1.00 84.38 178 SER A C 1
ATOM 1473 O O . SER A 1 178 ? -11.709 -5.360 14.045 1.00 84.38 178 SER A O 1
ATOM 1475 N N . TYR A 1 179 ? -10.736 -6.936 12.796 1.00 88.75 179 TYR A N 1
ATOM 1476 C CA . TYR A 1 179 ? -10.062 -5.974 11.913 1.00 88.75 179 TYR A CA 1
ATOM 1477 C C . TYR A 1 179 ? -10.616 -5.930 10.495 1.00 88.75 179 TYR A C 1
ATOM 1479 O O . TYR A 1 179 ? -10.535 -4.872 9.870 1.00 88.75 179 TYR A O 1
ATOM 1487 N N . LEU A 1 180 ? -11.111 -7.051 9.966 1.00 93.50 180 LEU A N 1
ATOM 1488 C CA . LEU A 1 180 ? -11.524 -7.183 8.566 1.00 93.50 180 LEU A CA 1
ATOM 1489 C C . LEU A 1 180 ? -13.029 -6.987 8.389 1.00 93.50 180 LEU A C 1
ATOM 1491 O O . LEU A 1 180 ? -13.445 -6.256 7.493 1.00 93.50 180 LEU A O 1
ATOM 1495 N N . ILE A 1 181 ? -13.817 -7.643 9.236 1.00 92.56 181 ILE A N 1
ATOM 1496 C CA . ILE A 1 181 ? -15.276 -7.693 9.146 1.00 92.56 181 ILE A CA 1
ATOM 1497 C C . ILE A 1 181 ? -15.876 -6.593 10.004 1.00 92.56 181 ILE A C 1
ATOM 1499 O O . ILE A 1 181 ? -15.434 -6.370 11.126 1.00 92.56 181 ILE A O 1
ATOM 1503 N N . ASP A 1 182 ? -16.903 -5.948 9.477 1.00 89.75 182 ASP A N 1
ATOM 1504 C CA . ASP A 1 182 ? -17.795 -5.068 10.216 1.00 89.75 182 ASP A CA 1
ATOM 1505 C C . ASP A 1 182 ? -19.230 -5.556 9.959 1.00 89.75 182 ASP A C 1
ATOM 1507 O O . ASP A 1 182 ? -19.696 -5.439 8.822 1.00 89.75 182 ASP A O 1
ATOM 1511 N N . PRO A 1 183 ? -19.916 -6.138 10.961 1.00 86.06 183 PRO A N 1
ATOM 1512 C CA . PRO A 1 183 ? -21.276 -6.646 10.790 1.00 86.06 183 PRO A CA 1
ATOM 1513 C C . PRO A 1 183 ? -22.299 -5.574 10.392 1.00 86.06 183 PRO A C 1
ATOM 1515 O O . PRO A 1 183 ? -23.325 -5.920 9.811 1.00 86.06 183 PRO A O 1
ATOM 1518 N N . GLU A 1 184 ? -22.038 -4.288 10.666 1.00 85.00 184 GLU A N 1
ATOM 1519 C CA . GLU A 1 184 ? -22.900 -3.192 10.200 1.00 85.00 184 GLU A CA 1
ATOM 1520 C C . GLU A 1 184 ? -22.751 -2.942 8.689 1.00 85.00 184 GLU A C 1
ATOM 1522 O O . GLU A 1 184 ? -23.674 -2.433 8.054 1.00 85.00 184 GLU A O 1
ATOM 1527 N N . VAL A 1 185 ? -21.603 -3.308 8.104 1.00 90.50 185 VAL A N 1
ATOM 1528 C CA . VAL A 1 185 ? -21.346 -3.230 6.657 1.00 90.50 185 VAL A CA 1
ATOM 1529 C C . VAL A 1 185 ? -21.831 -4.500 5.964 1.00 90.50 185 VAL A C 1
ATOM 1531 O O . VAL A 1 185 ? -22.649 -4.435 5.046 1.00 90.50 185 VAL A O 1
ATOM 1534 N N . LEU A 1 186 ? -21.313 -5.655 6.386 1.00 92.81 186 LEU A N 1
ATOM 1535 C CA . LEU A 1 186 ? -21.667 -6.954 5.831 1.00 92.81 186 LEU A CA 1
ATOM 1536 C C . LEU A 1 186 ? -21.336 -8.071 6.831 1.00 92.81 186 LEU A C 1
ATOM 1538 O O . LEU A 1 186 ? -20.167 -8.346 7.110 1.00 92.81 186 LEU A O 1
ATOM 1542 N N . ASP A 1 187 ? -22.369 -8.751 7.328 1.00 93.06 187 ASP A N 1
ATOM 1543 C CA . ASP A 1 187 ? -22.214 -9.890 8.235 1.00 93.06 187 ASP A CA 1
ATOM 1544 C C . ASP A 1 187 ? -21.849 -11.169 7.463 1.00 93.06 187 ASP A C 1
ATOM 1546 O O . ASP A 1 187 ? -22.684 -11.801 6.809 1.00 93.06 187 ASP A O 1
ATOM 1550 N N . ILE A 1 188 ? -20.562 -11.525 7.495 1.00 95.25 188 ILE A N 1
ATOM 1551 C CA . ILE A 1 188 ? -19.993 -12.696 6.818 1.00 95.25 188 ILE A CA 1
ATOM 1552 C C . ILE A 1 188 ? -18.991 -13.425 7.708 1.00 95.25 188 ILE A C 1
ATOM 1554 O O . ILE A 1 188 ? -18.327 -12.852 8.569 1.00 95.25 188 ILE A O 1
ATOM 1558 N N . LEU A 1 189 ? -18.811 -14.715 7.429 1.00 95.69 189 LEU A N 1
ATOM 1559 C CA . LEU A 1 189 ? -17.817 -15.540 8.110 1.00 95.69 189 LEU A CA 1
ATOM 1560 C C . LEU A 1 189 ? -16.378 -15.057 7.817 1.00 95.69 189 LEU A C 1
ATOM 1562 O O . LEU A 1 189 ? -16.072 -14.725 6.665 1.00 95.69 189 LEU A O 1
ATOM 1566 N N . PRO A 1 190 ? -15.447 -15.146 8.792 1.00 95.00 190 PRO A N 1
ATOM 1567 C CA . PRO A 1 190 ? -14.019 -14.849 8.611 1.00 95.00 190 PRO A CA 1
ATOM 1568 C C . PRO A 1 190 ? -13.381 -15.485 7.375 1.00 95.00 190 PRO A C 1
ATOM 1570 O O . PRO A 1 190 ? -12.688 -14.816 6.613 1.00 95.00 190 PRO A O 1
ATOM 1573 N N . SER A 1 191 ? -13.656 -16.767 7.129 1.00 96.38 191 SER A N 1
ATOM 1574 C CA . SER A 1 191 ? -13.136 -17.491 5.964 1.00 96.38 191 SER A CA 1
ATOM 1575 C C . SER A 1 191 ? -13.623 -16.898 4.641 1.00 96.38 191 SER A C 1
ATOM 1577 O O . SER A 1 191 ? -12.855 -16.812 3.685 1.00 96.38 191 SER A O 1
ATOM 1579 N N . THR A 1 192 ? -14.878 -16.445 4.601 1.00 97.75 192 THR A N 1
ATOM 1580 C CA . THR A 1 192 ? -15.477 -15.812 3.422 1.00 97.75 192 THR A CA 1
ATOM 1581 C C . THR A 1 192 ? -14.855 -14.441 3.186 1.00 97.75 192 THR A C 1
ATOM 1583 O O . THR A 1 192 ? -14.444 -14.152 2.066 1.00 97.75 192 THR A O 1
ATOM 1586 N N . ALA A 1 193 ? -14.680 -13.633 4.235 1.00 97.50 193 ALA A N 1
ATOM 1587 C CA . ALA A 1 193 ? -14.023 -12.330 4.135 1.00 97.50 193 ALA A CA 1
ATOM 1588 C C . ALA A 1 193 ? -12.571 -12.445 3.630 1.00 97.50 193 ALA A C 1
ATOM 1590 O O . ALA A 1 193 ? -12.160 -11.709 2.730 1.00 97.50 193 ALA A O 1
ATOM 1591 N N . ILE A 1 194 ? -11.807 -13.415 4.148 1.00 98.00 194 ILE A N 1
ATOM 1592 C CA . ILE A 1 194 ? -10.431 -13.692 3.704 1.00 98.00 194 ILE A CA 1
ATOM 1593 C C . ILE A 1 194 ? -10.414 -14.161 2.243 1.00 98.00 194 ILE A C 1
ATOM 1595 O O . ILE A 1 194 ? -9.597 -13.684 1.452 1.00 98.00 194 ILE A O 1
ATOM 1599 N N . ALA A 1 195 ? -11.323 -15.062 1.857 1.00 98.25 195 ALA A N 1
ATOM 1600 C CA . ALA A 1 195 ? -11.430 -15.530 0.478 1.00 98.25 195 ALA A CA 1
ATOM 1601 C C . ALA A 1 195 ? -11.759 -14.379 -0.483 1.00 98.25 195 ALA A C 1
ATOM 1603 O O . ALA A 1 195 ? -11.093 -14.240 -1.509 1.00 98.25 195 ALA A O 1
ATOM 1604 N N . ILE A 1 196 ? -12.717 -13.514 -0.128 1.00 98.50 196 ILE A N 1
ATOM 1605 C CA . ILE A 1 196 ? -13.051 -12.318 -0.909 1.00 98.50 196 ILE A CA 1
ATOM 1606 C C . ILE A 1 196 ? -11.823 -11.415 -1.051 1.00 98.50 196 ILE A C 1
ATOM 1608 O O . ILE A 1 196 ? -11.521 -10.974 -2.159 1.00 98.50 196 ILE A O 1
ATOM 1612 N N . SER A 1 197 ? -11.079 -11.187 0.035 1.00 98.25 197 SER A N 1
ATOM 1613 C CA . SER A 1 197 ? -9.856 -10.386 0.003 1.00 98.25 197 SER A CA 1
ATOM 1614 C C . SER A 1 197 ? -8.850 -10.936 -1.014 1.00 98.25 197 SER A C 1
ATOM 1616 O O . SER A 1 197 ? -8.511 -10.249 -1.978 1.00 98.25 197 SER A O 1
ATOM 1618 N N . VAL A 1 198 ? -8.454 -12.206 -0.895 1.00 98.31 198 VAL A N 1
ATOM 1619 C CA . VAL A 1 198 ? -7.460 -12.822 -1.791 1.00 98.31 198 VAL A CA 1
ATOM 1620 C C . VAL A 1 198 ? -7.948 -12.876 -3.242 1.00 98.31 198 VAL A C 1
ATOM 1622 O O . VAL A 1 198 ? -7.210 -12.498 -4.155 1.00 98.31 198 VAL A O 1
ATOM 1625 N N . ILE A 1 199 ? -9.194 -13.301 -3.473 1.00 98.56 199 ILE A N 1
ATOM 1626 C CA . ILE A 1 199 ? -9.769 -13.405 -4.821 1.00 98.56 199 ILE A CA 1
ATOM 1627 C C . ILE A 1 199 ? -9.856 -12.025 -5.473 1.00 98.56 199 ILE A C 1
ATOM 1629 O O . ILE A 1 199 ? -9.516 -11.888 -6.649 1.00 98.56 199 ILE A O 1
ATOM 1633 N N . SER A 1 200 ? -10.245 -10.990 -4.725 1.00 98.56 200 SER A N 1
ATOM 1634 C CA . SER A 1 200 ? -10.347 -9.630 -5.259 1.00 98.56 200 SER A CA 1
ATOM 1635 C C . SER A 1 200 ? -9.004 -9.105 -5.781 1.00 98.56 200 SER A C 1
ATOM 1637 O O . SER A 1 200 ? -8.975 -8.488 -6.842 1.00 98.56 200 SER A O 1
ATOM 1639 N N . LEU A 1 201 ? -7.880 -9.410 -5.118 1.00 98.50 201 LEU A N 1
ATOM 1640 C CA . LEU A 1 201 ? -6.546 -9.011 -5.584 1.00 98.50 201 LEU A CA 1
ATOM 1641 C C . LEU A 1 201 ? -6.189 -9.676 -6.924 1.00 98.50 201 LEU A C 1
ATOM 1643 O O . LEU A 1 201 ? -5.652 -9.023 -7.822 1.00 98.50 201 LEU A O 1
ATOM 1647 N N . ILE A 1 202 ? -6.527 -10.961 -7.079 1.00 98.31 202 ILE A N 1
ATOM 1648 C CA . ILE A 1 202 ? -6.293 -11.728 -8.312 1.00 98.31 202 ILE A CA 1
ATOM 1649 C C . ILE A 1 202 ? -7.175 -11.193 -9.445 1.00 98.31 202 ILE A C 1
ATOM 1651 O O . ILE A 1 202 ? -6.670 -10.857 -10.518 1.00 98.31 202 ILE A O 1
ATOM 1655 N N . VAL A 1 203 ? -8.485 -11.081 -9.206 1.00 98.56 203 VAL A N 1
ATOM 1656 C CA . VAL A 1 203 ? -9.458 -10.567 -10.184 1.00 98.56 203 VAL A CA 1
ATOM 1657 C C . VAL A 1 203 ? -9.096 -9.144 -10.594 1.00 98.56 203 VAL A C 1
ATOM 1659 O O . VAL A 1 203 ? -9.081 -8.831 -11.782 1.00 98.56 203 VAL A O 1
ATOM 1662 N N . GLY A 1 204 ? -8.732 -8.302 -9.629 1.00 98.38 204 GLY A N 1
ATOM 1663 C CA . GLY A 1 204 ? -8.297 -6.935 -9.863 1.00 98.38 204 GLY A CA 1
ATOM 1664 C C . GLY A 1 204 ? -7.105 -6.853 -10.812 1.00 98.38 204 GLY A C 1
ATOM 1665 O O . GLY A 1 204 ? -7.141 -6.079 -11.771 1.00 98.38 204 GLY A O 1
ATOM 1666 N N . TRP A 1 205 ? -6.087 -7.696 -10.610 1.00 98.31 205 TRP A N 1
ATOM 1667 C CA . TRP A 1 205 ? -4.952 -7.771 -11.530 1.00 98.31 205 TRP A CA 1
ATOM 1668 C C . TRP A 1 205 ? -5.347 -8.258 -12.924 1.00 98.31 205 TRP A C 1
ATOM 1670 O O . TRP A 1 205 ? -4.913 -7.663 -13.908 1.00 98.31 205 TRP A O 1
ATOM 1680 N N . VAL A 1 206 ? -6.191 -9.289 -13.030 1.00 98.50 206 VAL A N 1
ATOM 1681 C CA . VAL A 1 206 ? -6.654 -9.802 -14.329 1.00 98.50 206 VAL A CA 1
ATOM 1682 C C . VAL A 1 206 ? -7.424 -8.727 -15.101 1.00 98.50 206 VAL A C 1
ATOM 1684 O O . VAL A 1 206 ? -7.129 -8.494 -16.273 1.00 98.50 206 VAL A O 1
ATOM 1687 N N . LEU A 1 207 ? -8.372 -8.035 -14.459 1.00 98.56 207 LEU A N 1
ATOM 1688 C CA . LEU A 1 207 ? -9.144 -6.955 -15.083 1.00 98.56 207 LEU A CA 1
ATOM 1689 C C . LEU A 1 207 ? -8.231 -5.822 -15.560 1.00 98.56 207 LEU A C 1
ATOM 1691 O O . LEU A 1 207 ? -8.310 -5.392 -16.711 1.00 98.56 207 LEU A O 1
ATOM 1695 N N . TYR A 1 208 ? -7.316 -5.387 -14.697 1.00 98.44 208 TYR A N 1
ATOM 1696 C CA . TYR A 1 208 ? -6.313 -4.383 -15.026 1.00 98.44 208 TYR A CA 1
ATOM 1697 C C . TYR A 1 208 ? -5.410 -4.810 -16.199 1.00 98.44 208 TYR A C 1
ATOM 1699 O O . TYR A 1 208 ? -5.167 -4.030 -17.121 1.00 98.44 208 TYR A O 1
ATOM 1707 N N . ASP A 1 209 ? -4.937 -6.059 -16.213 1.00 97.94 209 ASP A N 1
ATOM 1708 C CA . ASP A 1 209 ? -4.124 -6.610 -17.297 1.00 97.94 209 ASP A CA 1
ATOM 1709 C C . ASP A 1 209 ? -4.864 -6.604 -18.641 1.00 97.94 209 ASP A C 1
ATOM 1711 O O . ASP A 1 209 ? -4.284 -6.210 -19.658 1.00 97.94 209 ASP A O 1
ATOM 1715 N N . GLN A 1 210 ? -6.154 -6.955 -18.646 1.00 98.12 210 GLN A N 1
ATOM 1716 C CA . GLN A 1 210 ? -6.990 -6.879 -19.846 1.00 98.12 210 GLN A CA 1
ATOM 1717 C C . GLN A 1 210 ? -7.193 -5.437 -20.321 1.00 98.12 210 GLN A C 1
ATOM 1719 O O . GLN A 1 210 ? -7.098 -5.187 -21.524 1.00 98.12 210 GLN A O 1
ATOM 1724 N N . ILE A 1 211 ? -7.408 -4.481 -19.410 1.00 97.81 211 ILE A N 1
ATOM 1725 C CA . ILE A 1 211 ? -7.513 -3.052 -19.753 1.00 97.81 211 ILE A CA 1
ATOM 1726 C C . ILE A 1 211 ? -6.227 -2.574 -20.435 1.00 97.81 211 ILE A C 1
ATOM 1728 O O . ILE A 1 211 ? -6.284 -1.991 -21.518 1.00 97.81 211 ILE A O 1
ATOM 1732 N N . CYS A 1 212 ? -5.058 -2.876 -19.865 1.00 96.69 212 CYS A N 1
ATOM 1733 C CA . CYS A 1 212 ? -3.774 -2.514 -20.466 1.00 96.69 212 CYS A CA 1
ATOM 1734 C C . CYS A 1 212 ? -3.557 -3.138 -21.848 1.00 96.69 212 CYS A C 1
ATOM 1736 O O . CYS A 1 212 ? -3.016 -2.476 -22.731 1.00 96.69 212 CYS A O 1
ATOM 1738 N N . LYS A 1 213 ? -3.966 -4.392 -22.057 1.00 95.12 213 LYS A N 1
ATOM 1739 C CA . LYS A 1 213 ? -3.798 -5.071 -23.350 1.00 95.12 213 LYS A CA 1
ATOM 1740 C C . LYS A 1 213 ? -4.755 -4.561 -24.426 1.00 95.12 213 LYS A C 1
ATOM 1742 O O . LYS A 1 213 ? -4.372 -4.529 -25.586 1.00 95.12 213 LYS A O 1
ATOM 1747 N N . ARG A 1 214 ? -5.986 -4.193 -24.059 1.00 96.19 214 ARG A N 1
ATOM 1748 C CA . ARG A 1 214 ? -7.052 -3.884 -25.028 1.00 96.19 214 ARG A CA 1
ATOM 1749 C C . ARG A 1 214 ? -7.264 -2.397 -25.283 1.00 96.19 214 ARG A C 1
ATOM 1751 O O . ARG A 1 214 ? -7.736 -2.044 -26.354 1.00 96.19 214 ARG A O 1
ATOM 1758 N N . LEU A 1 215 ? -6.975 -1.537 -24.305 1.00 96.19 215 LEU A N 1
ATOM 1759 C CA . LEU A 1 215 ? -7.350 -0.118 -24.360 1.00 96.19 215 LEU A CA 1
ATOM 1760 C C . LEU A 1 215 ? -6.156 0.836 -24.428 1.00 96.19 215 LEU A C 1
ATOM 1762 O O . LEU A 1 215 ? -6.363 2.030 -24.612 1.00 96.19 215 LEU A O 1
ATOM 1766 N N . SER A 1 216 ? -4.918 0.346 -24.308 1.00 93.69 216 SER A N 1
ATOM 1767 C CA . SER A 1 216 ? -3.726 1.202 -24.195 1.00 93.69 216 SER A CA 1
ATOM 1768 C C . SER A 1 216 ? -3.422 2.070 -25.417 1.00 93.69 216 SER A C 1
ATOM 1770 O O . SER A 1 216 ? -2.753 3.093 -25.267 1.00 93.69 216 SER A O 1
ATOM 1772 N N . ASP A 1 217 ? -3.939 1.722 -26.596 1.00 93.06 217 ASP A N 1
ATOM 1773 C CA . ASP A 1 217 ? -3.767 2.534 -27.804 1.00 93.06 217 ASP A CA 1
ATOM 1774 C C . ASP A 1 217 ? -4.627 3.815 -27.780 1.00 93.06 217 ASP A C 1
ATOM 1776 O O . ASP A 1 217 ? -4.247 4.827 -28.369 1.00 93.06 217 ASP A O 1
ATOM 1780 N N . ASN A 1 218 ? -5.746 3.825 -27.039 1.00 95.06 218 ASN A N 1
ATOM 1781 C CA . ASN A 1 218 ? -6.564 5.019 -26.819 1.00 95.06 218 ASN A CA 1
ATOM 1782 C C . ASN A 1 218 ? -6.374 5.541 -25.388 1.00 95.06 218 ASN A C 1
ATOM 1784 O O . ASN A 1 218 ? -6.985 5.053 -24.439 1.00 95.06 218 ASN A O 1
ATOM 1788 N N . LYS A 1 219 ? -5.565 6.596 -25.243 1.00 91.56 219 LYS A N 1
ATOM 1789 C CA . LYS A 1 219 ? -5.211 7.192 -23.941 1.00 91.56 219 LYS A CA 1
ATOM 1790 C C . LYS A 1 219 ? -6.424 7.592 -23.094 1.00 91.56 219 LYS A C 1
ATOM 1792 O O . LYS A 1 219 ? -6.387 7.413 -21.878 1.00 91.56 219 LYS A O 1
ATOM 1797 N N . VAL A 1 220 ? -7.483 8.125 -23.709 1.00 94.31 220 VAL A N 1
ATOM 1798 C CA . VAL A 1 220 ? -8.689 8.560 -22.986 1.00 94.31 220 VAL A CA 1
ATOM 1799 C C . VAL A 1 220 ? -9.460 7.347 -22.480 1.00 94.31 220 VAL A C 1
ATOM 1801 O O . VAL A 1 220 ? -9.729 7.256 -21.285 1.00 94.31 220 VAL A O 1
ATOM 1804 N N . ALA A 1 221 ? -9.742 6.382 -23.362 1.00 96.50 221 ALA A N 1
ATOM 1805 C CA . ALA A 1 221 ? -10.438 5.152 -22.987 1.00 96.50 221 ALA A CA 1
ATOM 1806 C C . ALA A 1 221 ? -9.660 4.362 -21.923 1.00 96.50 221 ALA A C 1
ATOM 1808 O O . ALA A 1 221 ? -10.247 3.887 -20.955 1.00 96.50 221 ALA A O 1
ATOM 1809 N N . PHE A 1 222 ? -8.334 4.282 -22.062 1.00 96.31 222 PHE A N 1
ATOM 1810 C CA . PHE A 1 222 ? -7.453 3.659 -21.082 1.00 96.31 222 PHE A CA 1
ATOM 1811 C C . PHE A 1 222 ? -7.539 4.340 -19.715 1.00 96.31 222 PHE A C 1
ATOM 1813 O O . PHE A 1 222 ? -7.758 3.670 -18.709 1.00 96.31 222 PHE A O 1
ATOM 1820 N N . THR A 1 223 ? -7.399 5.668 -19.676 1.00 94.31 223 THR A N 1
ATOM 1821 C CA . THR A 1 223 ? -7.419 6.427 -18.418 1.00 94.31 223 THR A CA 1
ATOM 1822 C C . THR A 1 223 ? -8.771 6.292 -17.726 1.00 94.31 223 THR A C 1
ATOM 1824 O O . THR A 1 223 ? -8.811 5.961 -16.546 1.00 94.31 223 THR A O 1
ATOM 1827 N N . LEU A 1 224 ? -9.874 6.447 -18.467 1.00 96.62 224 LEU A N 1
ATOM 1828 C CA . LEU A 1 224 ? -11.223 6.261 -17.930 1.00 96.62 224 LEU A CA 1
ATOM 1829 C C . LEU A 1 224 ? -11.433 4.840 -17.398 1.00 96.62 224 LEU A C 1
ATOM 1831 O O . LEU A 1 224 ? -11.945 4.681 -16.295 1.00 96.62 224 LEU A O 1
ATOM 1835 N N . ALA A 1 225 ? -10.996 3.809 -18.127 1.00 97.88 225 ALA A N 1
ATOM 1836 C CA . ALA A 1 225 ? -11.131 2.422 -17.687 1.00 97.88 225 ALA A CA 1
ATOM 1837 C C . ALA A 1 225 ? -10.337 2.132 -16.404 1.00 97.88 225 ALA A C 1
ATOM 1839 O O . ALA A 1 225 ? -10.849 1.465 -15.507 1.00 97.88 225 ALA A O 1
ATOM 1840 N N . ILE A 1 226 ? -9.112 2.657 -16.282 1.00 97.31 226 ILE A N 1
ATOM 1841 C CA . ILE A 1 226 ? -8.314 2.537 -15.054 1.00 97.31 226 ILE A CA 1
ATOM 1842 C C . ILE A 1 226 ? -8.981 3.285 -13.897 1.00 97.31 226 ILE A C 1
ATOM 1844 O O . ILE A 1 226 ? -9.089 2.732 -12.804 1.00 97.31 226 ILE A O 1
ATOM 1848 N N . THR A 1 227 ? -9.468 4.507 -14.123 1.00 97.06 227 THR A N 1
ATOM 1849 C CA . THR A 1 227 ? -10.184 5.278 -13.100 1.00 97.06 227 THR A CA 1
ATOM 1850 C C . THR A 1 227 ? -11.438 4.549 -12.627 1.00 97.06 227 THR A C 1
ATOM 1852 O O . THR A 1 227 ? -11.646 4.439 -11.422 1.00 97.06 227 THR A O 1
ATOM 1855 N N . VAL A 1 228 ? -12.234 3.997 -13.546 1.00 98.31 228 VAL A N 1
ATOM 1856 C CA . VAL A 1 228 ? -13.424 3.199 -13.215 1.00 98.31 228 VAL A CA 1
ATOM 1857 C C . VAL A 1 228 ? -13.040 1.947 -12.433 1.00 98.31 228 VAL A C 1
ATOM 1859 O O . VAL A 1 228 ? -13.674 1.657 -11.426 1.00 98.31 228 VAL A O 1
ATOM 1862 N N . LEU A 1 229 ? -11.985 1.229 -12.827 1.00 98.44 229 LEU A N 1
ATOM 1863 C CA . LEU A 1 229 ? -11.522 0.054 -12.086 1.00 98.44 229 LEU A CA 1
ATOM 1864 C C . LEU A 1 229 ? -11.157 0.413 -10.639 1.00 98.44 229 LEU A C 1
ATOM 1866 O O . LEU A 1 229 ? -11.615 -0.237 -9.704 1.00 98.44 229 LEU A O 1
ATOM 1870 N N . VAL A 1 230 ? -10.350 1.458 -10.453 1.00 98.06 230 VAL A N 1
ATOM 1871 C CA . VAL A 1 230 ? -9.918 1.917 -9.127 1.00 98.06 230 VAL A CA 1
ATOM 1872 C C . VAL A 1 230 ? -11.122 2.375 -8.296 1.00 98.06 230 VAL A C 1
ATOM 1874 O O . VAL A 1 230 ? -11.246 1.992 -7.136 1.00 98.06 230 VAL A O 1
ATOM 1877 N N . PHE A 1 231 ? -12.052 3.118 -8.897 1.00 98.38 231 PHE A N 1
ATOM 1878 C CA . PHE A 1 231 ? -13.312 3.522 -8.272 1.00 98.38 231 PHE A CA 1
ATOM 1879 C C . PHE A 1 231 ? -14.136 2.323 -7.795 1.00 98.38 231 PHE A C 1
ATOM 1881 O O . PHE A 1 231 ? -14.537 2.273 -6.633 1.00 98.38 231 PHE A O 1
ATOM 1888 N N . LEU A 1 232 ? -14.352 1.342 -8.675 1.00 98.44 232 LEU A N 1
ATOM 1889 C CA . LEU A 1 232 ? -15.131 0.145 -8.373 1.00 98.44 232 LEU A CA 1
ATOM 1890 C C . LEU A 1 232 ? -14.520 -0.642 -7.217 1.00 98.44 232 LEU A C 1
ATOM 1892 O O . LEU A 1 232 ? -15.259 -1.079 -6.345 1.00 98.44 232 LEU A O 1
ATOM 1896 N N . PHE A 1 233 ? -13.193 -0.788 -7.172 1.00 98.56 233 PHE A N 1
ATOM 1897 C CA . PHE A 1 233 ? -12.517 -1.494 -6.082 1.00 98.56 233 PHE A CA 1
ATOM 1898 C C . PHE A 1 233 ? -12.557 -0.723 -4.756 1.00 98.56 233 PHE A C 1
ATOM 1900 O O . PHE A 1 233 ? -12.749 -1.341 -3.712 1.00 98.56 233 PHE A O 1
ATOM 1907 N N . ALA A 1 234 ? -12.439 0.610 -4.769 1.00 98.25 234 ALA A N 1
ATOM 1908 C CA . ALA A 1 234 ? -12.613 1.418 -3.558 1.00 98.25 234 ALA A CA 1
ATOM 1909 C C . ALA A 1 234 ? -14.033 1.293 -2.989 1.00 98.25 234 ALA A C 1
ATOM 1911 O O . ALA A 1 234 ? -14.202 1.075 -1.790 1.00 98.25 234 ALA A O 1
ATOM 1912 N N . TRP A 1 235 ? -15.045 1.396 -3.855 1.00 98.12 235 TRP A N 1
ATOM 1913 C CA . TRP A 1 235 ? -16.440 1.205 -3.470 1.00 98.12 235 TRP A CA 1
ATOM 1914 C C . TRP A 1 235 ? -16.682 -0.220 -2.965 1.00 98.12 235 TRP A C 1
ATOM 1916 O O . TRP A 1 235 ? -17.183 -0.387 -1.858 1.00 98.12 235 TRP A O 1
ATOM 1926 N N . PHE A 1 236 ? -16.256 -1.231 -3.729 1.00 98.44 236 PHE A N 1
ATOM 1927 C CA . PHE A 1 236 ? -16.400 -2.648 -3.397 1.00 98.44 236 PHE A CA 1
ATOM 1928 C C . PHE A 1 236 ? -15.831 -2.970 -2.016 1.00 98.44 236 PHE A C 1
ATOM 1930 O O . PHE A 1 236 ? -16.530 -3.548 -1.191 1.00 98.44 236 PHE A O 1
ATOM 1937 N N . TYR A 1 237 ? -14.597 -2.550 -1.724 1.00 98.12 237 TYR A N 1
ATOM 1938 C CA . TYR A 1 237 ? -14.001 -2.816 -0.418 1.00 98.12 237 TYR A CA 1
ATOM 1939 C C . TYR A 1 237 ? -14.752 -2.139 0.728 1.00 98.12 237 TYR A C 1
ATOM 1941 O O . TYR A 1 237 ? -14.867 -2.734 1.795 1.00 98.12 237 TYR A O 1
ATOM 1949 N N . ALA A 1 238 ? -15.311 -0.948 0.509 1.00 96.44 238 ALA A N 1
ATOM 1950 C CA . ALA A 1 238 ? -16.134 -0.273 1.508 1.00 96.44 238 ALA A CA 1
ATOM 1951 C C . ALA A 1 238 ? -17.522 -0.907 1.707 1.00 96.44 238 ALA A C 1
ATOM 1953 O O . ALA A 1 238 ? -18.149 -0.627 2.721 1.00 96.44 238 ALA A O 1
ATOM 1954 N N . GLN A 1 239 ? -18.002 -1.731 0.767 1.00 96.31 239 GLN A N 1
ATOM 1955 C CA . GLN A 1 239 ? -19.251 -2.494 0.916 1.00 96.31 239 GLN A CA 1
ATOM 1956 C C . GLN A 1 239 ? -19.052 -3.868 1.570 1.00 96.31 239 GLN A C 1
ATOM 1958 O O . GLN A 1 239 ? -20.029 -4.540 1.880 1.00 96.31 239 GLN A O 1
ATOM 1963 N N . VAL A 1 240 ? -17.808 -4.327 1.717 1.00 96.50 240 VAL A N 1
ATOM 1964 C CA . VAL A 1 240 ? -17.508 -5.693 2.181 1.00 96.50 240 VAL A CA 1
ATOM 1965 C C . VAL A 1 240 ? -16.735 -5.694 3.494 1.00 96.50 240 VAL A C 1
ATOM 1967 O O . VAL A 1 240 ? -16.932 -6.580 4.321 1.00 96.50 240 VAL A O 1
ATOM 1970 N N . PHE A 1 241 ? -15.828 -4.739 3.684 1.00 95.75 241 PHE A N 1
ATOM 1971 C CA . PHE A 1 241 ? -14.915 -4.713 4.819 1.00 95.75 241 PHE A CA 1
ATOM 1972 C C . PHE A 1 241 ? -15.165 -3.509 5.723 1.00 95.75 241 PHE A C 1
ATOM 1974 O O . PHE A 1 241 ? -15.703 -2.488 5.292 1.00 95.75 241 PHE A O 1
ATOM 1981 N N . SER A 1 242 ? -14.678 -3.602 6.964 1.00 92.88 242 SER A N 1
ATOM 1982 C CA . SER A 1 242 ? -14.604 -2.451 7.868 1.00 92.88 242 SER A CA 1
ATOM 1983 C C . SER A 1 242 ? -13.878 -1.288 7.188 1.00 92.88 242 SER A C 1
ATOM 1985 O O . SER A 1 242 ? -12.966 -1.503 6.385 1.00 92.88 242 SER A O 1
ATOM 1987 N N . GLY A 1 243 ? -14.211 -0.036 7.512 1.00 91.88 243 GLY A N 1
ATOM 1988 C CA . GLY A 1 243 ? -13.611 1.099 6.797 1.00 91.88 243 GLY A CA 1
ATOM 1989 C C . GLY A 1 243 ? -12.084 1.158 6.859 1.00 91.88 243 GLY A C 1
ATOM 1990 O O . GLY A 1 243 ? -11.397 1.425 5.869 1.00 91.88 243 GLY A O 1
ATOM 1991 N N . ARG A 1 244 ? -11.525 0.759 8.004 1.00 91.94 244 ARG A N 1
ATOM 1992 C CA . ARG A 1 244 ? -10.080 0.587 8.161 1.00 91.94 244 ARG A CA 1
ATOM 1993 C C . ARG A 1 244 ? -9.529 -0.488 7.220 1.00 91.94 244 ARG A C 1
ATOM 1995 O O . ARG A 1 244 ? -8.483 -0.290 6.601 1.00 91.94 244 ARG A O 1
ATOM 2002 N N . ALA A 1 245 ? -10.178 -1.648 7.154 1.00 95.25 245 ALA A N 1
ATOM 2003 C CA . ALA A 1 245 ? -9.759 -2.714 6.257 1.00 95.25 245 ALA A CA 1
ATOM 2004 C C . ALA A 1 245 ? -9.921 -2.317 4.793 1.00 95.25 245 ALA A C 1
ATOM 2006 O O . ALA A 1 245 ? -9.017 -2.605 4.015 1.00 95.25 245 ALA A O 1
ATOM 2007 N N . ALA A 1 246 ? -10.990 -1.610 4.429 1.00 96.81 246 ALA A N 1
ATOM 2008 C CA . ALA A 1 246 ? -11.256 -1.193 3.062 1.00 96.81 246 ALA A CA 1
ATOM 2009 C C . ALA A 1 246 ? -10.101 -0.366 2.474 1.00 96.81 246 ALA A C 1
ATOM 2011 O O . ALA A 1 246 ? -9.627 -0.655 1.376 1.00 96.81 246 ALA A O 1
ATOM 2012 N N . TYR A 1 247 ? -9.569 0.594 3.237 1.00 97.06 247 TYR A N 1
ATOM 2013 C CA . TYR A 1 247 ? -8.430 1.419 2.815 1.00 97.06 247 TYR A CA 1
ATOM 2014 C C . TYR A 1 247 ? -7.148 0.601 2.626 1.00 97.06 247 TYR A C 1
ATOM 2016 O O . TYR A 1 247 ? -6.446 0.760 1.625 1.00 97.06 247 TYR A O 1
ATOM 2024 N N . ILE A 1 248 ? -6.847 -0.302 3.562 1.00 97.12 248 ILE A N 1
ATOM 2025 C CA . ILE A 1 248 ? -5.659 -1.158 3.458 1.00 97.12 248 ILE A CA 1
ATOM 2026 C C . ILE A 1 248 ? -5.793 -2.169 2.317 1.00 97.12 248 ILE A C 1
ATOM 2028 O O . ILE A 1 248 ? -4.818 -2.407 1.610 1.00 97.12 248 ILE A O 1
ATOM 2032 N N . HIS A 1 249 ? -6.986 -2.714 2.078 1.00 98.12 249 HIS A N 1
ATOM 2033 C CA . HIS A 1 249 ? -7.245 -3.626 0.962 1.00 98.12 249 HIS A CA 1
ATOM 2034 C C . HIS A 1 249 ? -7.173 -2.909 -0.382 1.00 98.12 249 HIS A C 1
ATOM 2036 O O . HIS A 1 249 ? -6.610 -3.451 -1.328 1.00 98.12 249 HIS A O 1
ATOM 2042 N N . PHE A 1 250 ? -7.629 -1.660 -0.455 1.00 98.62 250 PHE A N 1
ATOM 2043 C CA . PHE A 1 250 ? -7.413 -0.816 -1.622 1.00 98.62 250 PHE A CA 1
ATOM 2044 C C . PHE A 1 250 ? -5.919 -0.566 -1.883 1.00 98.62 250 PHE A C 1
ATOM 2046 O O . PHE A 1 250 ? -5.453 -0.694 -3.016 1.00 98.62 250 PHE A O 1
ATOM 2053 N N . GLY A 1 251 ? -5.133 -0.296 -0.836 1.00 98.00 251 GLY A N 1
ATOM 2054 C CA . GLY A 1 251 ? -3.675 -0.206 -0.942 1.00 98.00 251 GLY A CA 1
ATOM 2055 C C . GLY A 1 251 ? -3.015 -1.506 -1.383 1.00 98.00 251 GLY A C 1
ATOM 2056 O O . GLY A 1 251 ? -2.146 -1.492 -2.254 1.00 98.00 251 GLY A O 1
ATOM 2057 N N . ALA A 1 252 ? -3.462 -2.637 -0.842 1.00 98.31 252 ALA A N 1
ATOM 2058 C CA . ALA A 1 252 ? -3.000 -3.955 -1.248 1.00 98.31 252 ALA A CA 1
ATOM 2059 C C . ALA A 1 252 ? -3.364 -4.276 -2.699 1.00 98.31 252 ALA A C 1
ATOM 2061 O O . ALA A 1 252 ? -2.552 -4.866 -3.409 1.00 98.31 252 ALA A O 1
ATOM 2062 N N . PHE A 1 253 ? -4.539 -3.856 -3.163 1.00 98.69 253 PHE A N 1
ATOM 2063 C CA . PHE A 1 253 ? -4.959 -3.956 -4.554 1.00 98.69 253 PHE A CA 1
ATOM 2064 C C . PHE A 1 253 ? -4.015 -3.171 -5.463 1.00 98.69 253 PHE A C 1
ATOM 2066 O O . PHE A 1 253 ? -3.385 -3.774 -6.331 1.00 98.69 253 PHE A O 1
ATOM 2073 N N . LEU A 1 254 ? -3.819 -1.871 -5.214 1.00 98.44 254 LEU A N 1
ATOM 2074 C CA . LEU A 1 254 ? -2.892 -1.048 -5.998 1.00 98.44 254 LEU A CA 1
ATOM 2075 C C . LEU A 1 254 ? -1.461 -1.607 -5.962 1.00 98.44 254 LEU A C 1
ATOM 2077 O O . LEU A 1 254 ? -0.834 -1.780 -7.008 1.00 98.44 254 LEU A O 1
ATOM 2081 N N . GLY A 1 255 ? -0.964 -1.971 -4.777 1.00 97.69 255 GLY A N 1
ATOM 2082 C CA . GLY A 1 255 ? 0.350 -2.589 -4.603 1.00 97.69 255 GLY A CA 1
ATOM 2083 C C . GLY A 1 255 ? 0.483 -3.927 -5.337 1.00 97.69 255 GLY A C 1
ATOM 2084 O O . GLY A 1 255 ? 1.533 -4.208 -5.917 1.00 97.69 255 GLY A O 1
ATOM 2085 N N . THR A 1 256 ? -0.584 -4.729 -5.390 1.00 98.44 256 THR A N 1
ATOM 2086 C CA . THR A 1 256 ? -0.626 -5.983 -6.154 1.00 98.44 256 THR A CA 1
ATOM 2087 C C . THR A 1 256 ? -0.574 -5.716 -7.649 1.00 98.44 256 THR A C 1
ATOM 2089 O O . THR A 1 256 ? 0.240 -6.342 -8.324 1.00 98.44 256 THR A O 1
ATOM 2092 N N . LEU A 1 257 ? -1.345 -4.752 -8.172 1.00 98.44 257 LEU A N 1
ATOM 2093 C CA . LEU A 1 257 ? -1.238 -4.343 -9.579 1.00 98.44 257 LEU A CA 1
ATOM 2094 C C . LEU A 1 257 ? 0.206 -3.967 -9.923 1.00 98.44 257 LEU A C 1
ATOM 2096 O O . LEU A 1 257 ? 0.768 -4.441 -10.914 1.00 98.44 257 LEU A O 1
ATOM 2100 N N . MET A 1 258 ? 0.827 -3.160 -9.061 1.00 97.62 258 MET A N 1
ATOM 2101 C CA . MET A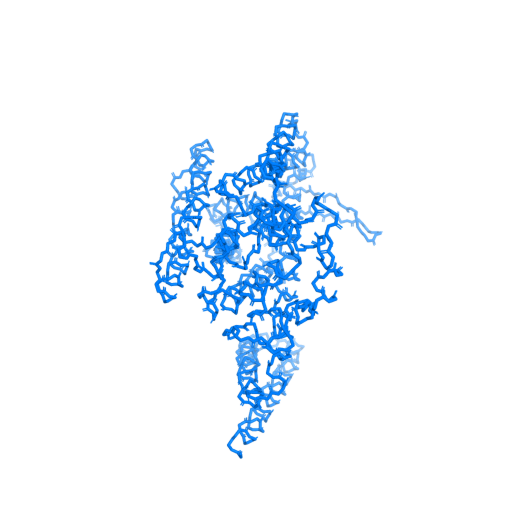 1 258 ? 2.183 -2.664 -9.257 1.00 97.62 258 MET A CA 1
ATOM 2102 C C . MET A 1 258 ? 3.242 -3.764 -9.204 1.00 97.62 258 MET A C 1
ATOM 2104 O O . MET A 1 258 ? 4.144 -3.785 -10.045 1.00 97.62 258 MET A O 1
ATOM 2108 N N . ALA A 1 259 ? 3.154 -4.683 -8.243 1.00 97.81 259 ALA A N 1
ATOM 2109 C CA . ALA A 1 259 ? 4.133 -5.752 -8.074 1.00 97.81 259 ALA A CA 1
ATOM 2110 C C . ALA A 1 259 ? 3.974 -6.824 -9.156 1.00 97.81 259 ALA A C 1
ATOM 2112 O O . ALA A 1 259 ? 4.960 -7.281 -9.738 1.00 97.81 259 ALA A O 1
ATOM 2113 N N . ALA A 1 260 ? 2.732 -7.166 -9.499 1.00 97.75 260 ALA A N 1
ATOM 2114 C CA . ALA A 1 260 ? 2.417 -8.108 -10.562 1.00 97.75 260 ALA A CA 1
ATOM 2115 C C . ALA A 1 260 ? 2.837 -7.572 -11.942 1.00 97.75 260 ALA A C 1
ATOM 2117 O O . ALA A 1 260 ? 3.318 -8.337 -12.777 1.00 97.75 260 ALA A O 1
ATOM 2118 N N . ASN A 1 261 ? 2.774 -6.255 -12.166 1.00 97.19 261 ASN A N 1
ATOM 2119 C CA . ASN A 1 261 ? 3.387 -5.613 -13.332 1.00 97.19 261 ASN A CA 1
ATOM 2120 C C . ASN A 1 261 ? 4.887 -5.896 -13.440 1.00 97.19 261 ASN A C 1
ATOM 2122 O O . ASN A 1 261 ? 5.378 -6.248 -14.516 1.00 97.19 261 ASN A O 1
ATOM 2126 N N . VAL A 1 262 ? 5.614 -5.772 -12.327 1.00 96.00 262 VAL A N 1
ATOM 2127 C CA . VAL A 1 262 ? 7.051 -6.064 -12.284 1.00 96.00 262 VAL A CA 1
ATOM 2128 C C . VAL A 1 262 ? 7.305 -7.551 -12.532 1.00 96.00 262 VAL A C 1
ATOM 2130 O O . VAL A 1 262 ? 8.179 -7.907 -13.323 1.00 96.00 262 VAL A O 1
ATOM 2133 N N . PHE A 1 263 ? 6.531 -8.419 -11.883 1.00 96.44 263 PHE A N 1
ATOM 2134 C CA . PHE A 1 263 ? 6.736 -9.864 -11.902 1.00 96.44 263 PHE A CA 1
ATOM 2135 C C . PHE A 1 263 ? 6.348 -10.528 -13.231 1.00 96.44 263 PHE A C 1
ATOM 2137 O O . PHE A 1 263 ? 7.148 -11.283 -13.781 1.00 96.44 263 PHE A O 1
ATOM 2144 N N . PHE A 1 264 ? 5.160 -10.240 -13.770 1.00 96.44 264 PHE A N 1
ATOM 2145 C CA . PHE A 1 264 ? 4.621 -10.928 -14.949 1.00 96.44 264 PHE A CA 1
ATOM 2146 C C . PHE A 1 264 ? 4.934 -10.236 -16.279 1.00 96.44 264 PHE A C 1
ATOM 2148 O O . PHE A 1 264 ? 4.975 -10.908 -17.309 1.00 96.44 264 PHE A O 1
ATOM 2155 N N . VAL A 1 265 ? 5.160 -8.916 -16.286 1.00 96.62 265 VAL A N 1
ATOM 2156 C CA . VAL A 1 265 ? 5.291 -8.144 -17.536 1.00 96.62 265 VAL A CA 1
ATOM 2157 C C . VAL A 1 265 ? 6.695 -7.569 -17.703 1.00 96.62 265 VAL A C 1
ATOM 2159 O O . VAL A 1 265 ? 7.397 -7.939 -18.643 1.00 96.62 265 VAL A O 1
ATOM 2162 N N . ILE A 1 266 ? 7.133 -6.705 -16.782 1.00 95.12 266 ILE A N 1
ATOM 2163 C CA . ILE A 1 266 ? 8.364 -5.915 -16.937 1.00 95.12 266 ILE A CA 1
ATOM 2164 C C . ILE A 1 266 ? 9.605 -6.814 -16.926 1.00 95.12 266 ILE A C 1
ATOM 2166 O O . ILE A 1 266 ? 10.351 -6.831 -17.902 1.00 95.12 266 ILE A O 1
ATOM 2170 N N . ILE A 1 267 ? 9.828 -7.590 -15.859 1.00 94.62 267 ILE A N 1
ATOM 2171 C CA . ILE A 1 267 ? 11.047 -8.404 -15.731 1.00 94.62 267 ILE A CA 1
ATOM 2172 C C . ILE A 1 267 ? 11.120 -9.509 -16.796 1.00 94.62 267 ILE A C 1
ATOM 2174 O O . ILE A 1 267 ? 12.188 -9.671 -17.396 1.00 94.62 267 ILE A O 1
ATOM 2178 N N . PRO A 1 268 ? 10.043 -10.262 -17.097 1.00 94.88 268 PRO A N 1
ATOM 2179 C CA . PRO A 1 268 ? 10.066 -11.227 -18.193 1.00 94.88 268 PRO A CA 1
ATOM 2180 C C . PRO A 1 268 ? 10.334 -10.583 -19.560 1.00 94.88 268 PRO A C 1
ATOM 2182 O O . PRO A 1 268 ? 11.141 -11.120 -20.318 1.00 94.88 268 PRO A O 1
ATOM 2185 N N . GLY A 1 269 ? 9.724 -9.428 -19.858 1.00 94.06 269 GLY A N 1
ATOM 2186 C CA . GLY A 1 269 ? 9.974 -8.678 -21.094 1.00 94.06 269 GLY A CA 1
ATOM 2187 C C . GLY A 1 269 ? 11.426 -8.217 -21.205 1.00 94.06 269 GLY A C 1
ATOM 2188 O O . GLY A 1 269 ? 12.112 -8.531 -22.173 1.00 94.06 269 GLY A O 1
ATOM 2189 N N . GLN A 1 270 ? 11.958 -7.588 -20.157 1.00 91.44 270 GLN A N 1
ATOM 2190 C CA . GLN A 1 270 ? 13.360 -7.166 -20.106 1.00 91.44 270 GLN A CA 1
ATOM 2191 C C . GLN A 1 270 ? 14.333 -8.349 -20.254 1.00 91.44 270 GLN A C 1
ATOM 2193 O O . GLN A 1 270 ? 15.342 -8.240 -20.950 1.00 91.44 270 GLN A O 1
ATOM 2198 N N . LYS A 1 271 ? 14.031 -9.514 -19.660 1.00 91.56 271 LYS A N 1
ATOM 2199 C CA . LYS A 1 271 ? 14.830 -10.738 -19.855 1.00 91.56 271 LYS A CA 1
ATOM 2200 C C . LYS A 1 271 ? 14.832 -11.203 -21.311 1.00 91.56 271 LYS A C 1
ATOM 2202 O O . LYS A 1 271 ? 15.898 -11.569 -21.807 1.00 91.56 271 LYS A O 1
ATOM 2207 N N . ARG A 1 272 ? 13.683 -11.175 -21.999 1.00 93.00 272 ARG A N 1
ATOM 2208 C CA . ARG A 1 272 ? 13.600 -11.494 -23.437 1.00 93.00 272 ARG A CA 1
ATOM 2209 C C . ARG A 1 272 ? 14.405 -10.507 -24.277 1.00 93.00 272 ARG A C 1
ATOM 2211 O O . ARG A 1 272 ? 15.179 -10.945 -25.124 1.00 93.00 272 ARG A O 1
ATOM 2218 N N . MET A 1 273 ? 14.305 -9.209 -23.988 1.00 89.69 273 MET A N 1
ATOM 2219 C CA . MET A 1 273 ? 15.080 -8.171 -24.675 1.00 89.69 273 MET A CA 1
ATOM 2220 C C . MET A 1 273 ? 16.592 -8.388 -24.522 1.00 89.69 273 MET A C 1
ATOM 2222 O O . MET A 1 273 ? 17.322 -8.386 -25.510 1.00 89.69 273 MET A O 1
ATOM 2226 N N . VAL A 1 274 ? 17.066 -8.653 -23.299 1.00 89.31 274 VAL A N 1
ATOM 2227 C CA . VAL A 1 274 ? 18.486 -8.948 -23.039 1.00 89.31 274 VAL A CA 1
ATOM 2228 C C . VAL A 1 274 ? 18.923 -10.242 -23.730 1.00 89.31 274 VAL A C 1
ATOM 2230 O O . VAL A 1 274 ? 20.032 -10.308 -24.257 1.00 89.31 274 VAL A O 1
ATOM 2233 N N . ALA A 1 275 ? 18.078 -11.276 -23.748 1.00 89.75 275 ALA A N 1
ATOM 2234 C CA . ALA A 1 275 ? 18.383 -12.534 -24.424 1.00 89.75 275 ALA A CA 1
ATOM 2235 C C . ALA A 1 275 ? 18.499 -12.366 -25.949 1.00 89.75 275 ALA A C 1
ATOM 2237 O O . ALA A 1 275 ? 19.416 -12.934 -26.539 1.00 89.75 275 ALA A O 1
ATOM 2238 N N . ALA A 1 276 ? 17.618 -11.575 -26.571 1.00 89.12 276 ALA A N 1
ATOM 2239 C CA . ALA A 1 276 ? 17.699 -11.234 -27.992 1.00 89.12 276 ALA A CA 1
ATOM 2240 C C . ALA A 1 276 ? 18.986 -10.453 -28.297 1.00 89.12 276 ALA A C 1
ATOM 2242 O O . ALA A 1 276 ? 19.771 -10.866 -29.151 1.00 89.12 276 ALA A O 1
ATOM 2243 N N . ALA A 1 277 ? 19.276 -9.412 -27.510 1.00 85.94 277 ALA A N 1
ATOM 2244 C CA . ALA A 1 277 ? 20.477 -8.599 -27.678 1.00 85.94 277 ALA A CA 1
ATOM 2245 C C . ALA A 1 277 ? 21.773 -9.420 -27.548 1.00 85.94 277 ALA A C 1
ATOM 2247 O O . ALA A 1 277 ? 22.690 -9.270 -28.350 1.00 85.94 277 ALA A O 1
ATOM 2248 N N . LYS A 1 278 ? 21.842 -10.356 -26.589 1.00 85.44 278 LYS A N 1
ATOM 2249 C CA . LYS A 1 278 ? 22.987 -11.275 -26.439 1.00 85.44 278 LYS A CA 1
ATOM 2250 C C . LYS A 1 278 ? 23.197 -12.196 -27.645 1.00 85.44 278 LYS A C 1
ATOM 2252 O O . LYS A 1 278 ? 24.314 -12.656 -27.852 1.00 85.44 278 LYS A O 1
ATOM 2257 N N . LYS A 1 279 ? 22.144 -12.476 -28.416 1.00 87.44 279 LYS A N 1
ATOM 2258 C CA . LYS A 1 279 ? 22.197 -13.272 -29.652 1.00 87.44 279 LYS A CA 1
ATOM 2259 C C . LYS A 1 279 ? 22.451 -12.419 -30.901 1.00 87.44 279 LYS A C 1
ATOM 2261 O O . LYS A 1 279 ? 22.398 -12.955 -32.001 1.00 87.44 279 LYS A O 1
ATOM 2266 N N . GLY A 1 280 ? 22.669 -11.109 -30.753 1.00 82.81 280 GLY A N 1
ATOM 2267 C CA . GLY A 1 280 ? 22.761 -10.180 -31.884 1.00 82.81 280 GLY A CA 1
ATOM 2268 C C . GLY A 1 280 ? 21.431 -9.979 -32.621 1.00 82.81 280 GLY A C 1
ATOM 2269 O O . GLY A 1 280 ? 21.425 -9.508 -33.753 1.00 82.81 280 GLY A O 1
ATOM 2270 N N . GLN A 1 281 ? 20.307 -10.354 -32.006 1.00 85.88 281 GLN A N 1
ATOM 2271 C CA . GLN A 1 281 ? 18.967 -10.180 -32.562 1.00 85.88 281 GLN A CA 1
ATOM 2272 C C . GLN A 1 281 ? 18.353 -8.870 -32.062 1.00 85.88 281 GLN A C 1
ATOM 2274 O O . GLN A 1 281 ? 18.607 -8.441 -30.933 1.00 85.88 281 GLN A O 1
ATOM 2279 N N . LEU A 1 282 ? 17.500 -8.254 -32.883 1.00 83.56 282 LEU A N 1
ATOM 2280 C CA . LEU A 1 282 ? 16.749 -7.062 -32.491 1.00 83.56 282 LEU A CA 1
ATOM 2281 C C . LEU A 1 282 ? 15.719 -7.424 -31.398 1.00 83.56 282 LEU A C 1
ATOM 2283 O O . LEU A 1 282 ? 14.932 -8.353 -31.596 1.00 83.56 282 LEU A O 1
ATOM 2287 N N . PRO A 1 283 ? 15.703 -6.725 -30.244 1.00 86.75 283 PRO A N 1
ATOM 2288 C CA . PRO A 1 283 ? 14.673 -6.906 -29.224 1.00 86.75 283 PRO A CA 1
ATOM 2289 C C . PRO A 1 283 ? 13.265 -6.628 -29.763 1.00 86.75 283 PRO A C 1
ATOM 2291 O O . PRO A 1 283 ? 13.080 -5.719 -30.568 1.00 86.75 283 PRO A O 1
ATOM 2294 N N . ASN A 1 284 ? 12.265 -7.366 -29.271 1.00 89.19 284 ASN A N 1
ATOM 2295 C CA . ASN A 1 284 ? 10.865 -7.131 -29.622 1.00 89.19 284 ASN A CA 1
ATOM 2296 C C . ASN A 1 284 ? 10.388 -5.764 -29.072 1.00 89.19 284 ASN A C 1
ATOM 2298 O O . ASN A 1 284 ? 10.380 -5.592 -27.848 1.00 89.19 284 ASN A O 1
ATOM 2302 N N . PRO A 1 285 ? 9.947 -4.815 -29.921 1.00 86.50 285 PRO A N 1
ATOM 2303 C CA . PRO A 1 285 ? 9.456 -3.510 -29.472 1.00 86.50 285 PRO A CA 1
ATOM 2304 C C . PRO A 1 285 ? 8.243 -3.591 -28.534 1.00 86.50 285 PRO A C 1
ATOM 2306 O O . PRO A 1 285 ? 8.106 -2.759 -27.634 1.00 86.50 285 PRO A O 1
ATOM 2309 N N . GLU A 1 286 ? 7.397 -4.615 -28.687 1.00 90.25 286 GLU A N 1
ATOM 2310 C CA . GLU A 1 286 ? 6.202 -4.797 -27.853 1.00 90.25 286 GLU A CA 1
ATOM 2311 C C . GLU A 1 286 ? 6.548 -5.061 -26.381 1.00 90.25 286 GLU A C 1
ATOM 2313 O O . GLU A 1 286 ? 5.832 -4.610 -25.486 1.00 90.25 286 GLU A O 1
ATOM 2318 N N . ASP A 1 287 ? 7.685 -5.711 -26.104 1.00 92.00 287 ASP A N 1
ATOM 2319 C CA . ASP A 1 287 ? 8.149 -5.933 -24.729 1.00 92.00 287 ASP A CA 1
ATOM 2320 C C . ASP A 1 287 ? 8.486 -4.601 -24.041 1.00 92.00 287 ASP A C 1
ATOM 2322 O O . ASP A 1 287 ? 8.137 -4.388 -22.875 1.00 92.00 287 ASP A O 1
ATOM 2326 N N . ALA A 1 288 ? 9.109 -3.675 -24.776 1.00 87.06 288 ALA A N 1
ATOM 2327 C CA . ALA A 1 288 ? 9.444 -2.348 -24.273 1.00 87.06 288 ALA A CA 1
ATOM 2328 C C . ALA A 1 288 ? 8.191 -1.475 -24.099 1.00 87.06 288 ALA A C 1
ATOM 2330 O O . ALA A 1 288 ? 8.038 -0.832 -23.057 1.00 87.06 288 ALA A O 1
ATOM 2331 N N . LYS A 1 289 ? 7.267 -1.493 -25.075 1.00 89.69 289 LYS A N 1
ATOM 2332 C CA . LYS A 1 289 ? 5.984 -0.765 -25.018 1.00 89.69 289 LYS A CA 1
ATOM 2333 C C . LYS A 1 289 ? 5.148 -1.223 -23.821 1.00 89.69 289 LYS A C 1
ATOM 2335 O O . LYS A 1 289 ? 4.681 -0.390 -23.041 1.00 89.69 289 LYS A O 1
ATOM 2340 N N . ALA A 1 290 ? 5.014 -2.536 -23.624 1.00 93.19 290 ALA A N 1
ATOM 2341 C CA . ALA A 1 290 ? 4.282 -3.100 -22.496 1.00 93.19 290 ALA A CA 1
ATOM 2342 C C . ALA A 1 290 ? 4.934 -2.736 -21.154 1.00 93.19 290 ALA A C 1
ATOM 2344 O O . ALA A 1 290 ? 4.243 -2.269 -20.247 1.00 93.19 290 ALA A O 1
ATOM 2345 N N . ALA A 1 291 ? 6.257 -2.894 -21.023 1.00 92.12 291 ALA A N 1
ATOM 2346 C CA . ALA A 1 291 ? 6.972 -2.547 -19.795 1.00 92.12 291 ALA A CA 1
ATOM 2347 C C . ALA A 1 291 ? 6.854 -1.052 -19.456 1.00 92.12 291 ALA A C 1
ATOM 2349 O O . ALA A 1 291 ? 6.633 -0.700 -18.295 1.00 92.12 291 ALA A O 1
ATOM 2350 N N . PHE A 1 292 ? 6.941 -0.181 -20.466 1.00 88.69 292 PHE A N 1
ATOM 2351 C CA . PHE A 1 292 ? 6.756 1.257 -20.304 1.00 88.69 292 PHE A CA 1
ATOM 2352 C C . PHE A 1 292 ? 5.350 1.591 -19.802 1.00 88.69 292 PHE A C 1
ATOM 2354 O O . PHE A 1 292 ? 5.225 2.284 -18.796 1.00 88.69 292 PHE A O 1
ATOM 2361 N N . LEU A 1 293 ? 4.302 1.049 -20.433 1.00 92.94 293 LEU A N 1
ATOM 2362 C CA . LEU A 1 293 ? 2.917 1.269 -20.008 1.00 92.94 293 LEU A CA 1
ATOM 2363 C C . LEU A 1 293 ? 2.702 0.861 -18.543 1.00 92.94 293 LEU A C 1
ATOM 2365 O O . LEU A 1 293 ? 2.081 1.600 -17.781 1.00 92.94 293 LEU A O 1
ATOM 2369 N N . ARG A 1 294 ? 3.238 -0.297 -18.134 1.00 94.81 294 ARG A N 1
ATOM 2370 C CA . ARG A 1 294 ? 3.112 -0.785 -16.751 1.00 94.81 294 ARG A CA 1
ATOM 2371 C C . ARG A 1 294 ? 3.856 0.093 -15.755 1.00 94.81 294 ARG A C 1
ATOM 2373 O O . ARG A 1 294 ? 3.306 0.435 -14.710 1.00 94.81 294 ARG A O 1
ATOM 2380 N N . SER A 1 295 ? 5.081 0.490 -16.091 1.00 92.12 295 SER A N 1
ATOM 2381 C CA . SER A 1 295 ? 5.860 1.427 -15.278 1.00 92.12 295 SER A CA 1
ATOM 2382 C C . SER A 1 295 ? 5.143 2.775 -15.143 1.00 92.12 295 SER A C 1
ATOM 2384 O O . SER A 1 295 ? 5.045 3.324 -14.046 1.00 92.12 295 SER A O 1
ATOM 2386 N N . TYR A 1 296 ? 4.551 3.260 -16.238 1.00 88.25 296 TYR A N 1
ATOM 2387 C CA . TYR A 1 296 ? 3.779 4.496 -16.265 1.00 88.25 296 TYR A CA 1
ATOM 2388 C C . TYR A 1 296 ? 2.572 4.426 -15.330 1.00 88.25 296 TYR A C 1
ATOM 2390 O O . TYR A 1 296 ? 2.414 5.295 -14.484 1.00 88.25 296 TYR A O 1
ATOM 2398 N N . THR A 1 297 ? 1.754 3.372 -15.391 1.00 92.62 297 THR A N 1
ATOM 2399 C CA . THR A 1 297 ? 0.639 3.221 -14.440 1.00 92.62 297 THR A CA 1
ATOM 2400 C C . THR A 1 297 ? 1.101 3.067 -12.994 1.00 92.62 297 THR A C 1
ATOM 2402 O O . THR A 1 297 ? 0.503 3.672 -12.109 1.00 92.62 297 THR A O 1
ATOM 2405 N N . ASN A 1 298 ? 2.187 2.321 -12.745 1.00 95.38 298 ASN A N 1
ATOM 2406 C CA . ASN A 1 298 ? 2.738 2.171 -11.395 1.00 95.38 298 ASN A CA 1
ATOM 2407 C C . ASN A 1 298 ? 3.086 3.528 -10.791 1.00 95.38 298 ASN A C 1
ATOM 2409 O O . ASN A 1 298 ? 2.834 3.759 -9.613 1.00 95.38 298 ASN A O 1
ATOM 2413 N N . ASN A 1 299 ? 3.617 4.430 -11.613 1.00 93.31 299 ASN A N 1
ATOM 2414 C CA . ASN A 1 299 ? 3.976 5.769 -11.195 1.00 93.31 299 ASN A CA 1
ATOM 2415 C C . ASN A 1 299 ? 2.781 6.607 -10.718 1.00 93.31 299 ASN A C 1
ATOM 2417 O O . ASN A 1 299 ? 2.928 7.352 -9.760 1.00 93.31 299 ASN A O 1
ATOM 2421 N N . TYR A 1 300 ? 1.597 6.478 -11.323 1.00 94.56 300 TYR A N 1
ATOM 2422 C CA . TYR A 1 300 ? 0.407 7.195 -10.839 1.00 94.56 300 TYR A CA 1
ATOM 2423 C C . TYR A 1 300 ? -0.150 6.618 -9.542 1.00 94.56 300 TYR A C 1
ATOM 2425 O O . TYR A 1 300 ? -0.768 7.342 -8.766 1.00 94.56 300 TYR A O 1
ATOM 2433 N N . PHE A 1 301 ? 0.080 5.331 -9.289 1.00 96.62 301 PHE A N 1
ATOM 2434 C CA . PHE A 1 301 ? -0.380 4.670 -8.071 1.00 96.62 301 PHE A CA 1
ATOM 2435 C C . PHE A 1 301 ? 0.512 4.942 -6.856 1.00 96.62 301 PHE A C 1
ATOM 2437 O O . PHE A 1 301 ? 0.062 4.734 -5.734 1.00 96.62 301 PHE A O 1
ATOM 2444 N N . THR A 1 302 ? 1.733 5.461 -7.026 1.00 95.19 302 THR A N 1
ATOM 2445 C CA . THR A 1 302 ? 2.678 5.630 -5.910 1.00 95.19 302 THR A CA 1
ATOM 2446 C C . THR A 1 302 ? 2.157 6.543 -4.799 1.00 95.19 302 THR A C 1
ATOM 2448 O O . THR A 1 302 ? 2.234 6.168 -3.635 1.00 95.19 302 THR A O 1
ATOM 2451 N N . LEU A 1 303 ? 1.631 7.735 -5.120 1.00 96.06 303 LEU A N 1
ATOM 2452 C CA . LEU A 1 303 ? 1.149 8.670 -4.092 1.00 96.06 303 LEU A CA 1
ATOM 2453 C C . LEU A 1 303 ? -0.145 8.179 -3.416 1.00 96.06 303 LEU A C 1
ATOM 2455 O O . LEU A 1 303 ? -0.191 8.210 -2.184 1.00 96.06 303 LEU A O 1
ATOM 2459 N N . PRO A 1 304 ? -1.145 7.651 -4.152 1.00 96.94 304 PRO A N 1
ATOM 2460 C CA . PRO A 1 304 ? -2.286 6.977 -3.535 1.00 96.94 304 PRO A CA 1
ATOM 2461 C C . PRO A 1 304 ? -1.890 5.835 -2.591 1.00 96.94 304 PRO A C 1
ATOM 2463 O O . PRO A 1 304 ? -2.417 5.752 -1.484 1.00 96.94 304 PRO A O 1
ATOM 2466 N N . VAL A 1 305 ? -0.935 4.983 -2.990 1.00 96.12 305 VAL A N 1
ATOM 2467 C CA . VAL A 1 305 ? -0.444 3.871 -2.157 1.00 96.12 305 VAL A CA 1
ATOM 2468 C C . VAL A 1 305 ? 0.222 4.383 -0.879 1.00 96.12 305 VAL A C 1
ATOM 2470 O O . VAL A 1 305 ? -0.057 3.869 0.201 1.00 96.12 305 VAL A O 1
ATOM 2473 N N . LEU A 1 306 ? 1.051 5.428 -0.963 1.00 95.44 306 LEU A N 1
ATOM 2474 C CA . LEU A 1 306 ? 1.658 6.033 0.228 1.00 95.44 306 LEU A CA 1
ATOM 2475 C C . LEU A 1 306 ? 0.606 6.593 1.194 1.00 95.44 306 LEU A C 1
ATOM 2477 O O . LEU A 1 306 ? 0.754 6.442 2.406 1.00 95.44 306 LEU A O 1
ATOM 2481 N N . PHE A 1 307 ? -0.469 7.199 0.680 1.00 96.44 307 PHE A N 1
ATOM 2482 C CA . PHE A 1 307 ? -1.563 7.684 1.520 1.00 96.44 307 PHE A CA 1
ATOM 2483 C C . PHE A 1 307 ? -2.231 6.545 2.300 1.00 96.44 307 PHE A C 1
ATOM 2485 O O . PHE A 1 307 ? -2.363 6.630 3.520 1.00 96.44 307 PHE A O 1
ATOM 2492 N N . VAL A 1 308 ? -2.620 5.457 1.634 1.00 96.06 308 VAL A N 1
ATOM 2493 C CA . VAL A 1 308 ? -3.283 4.335 2.323 1.00 96.06 308 VAL A CA 1
ATOM 2494 C C . VAL A 1 308 ? -2.361 3.582 3.279 1.00 96.06 308 VAL A C 1
ATOM 2496 O O . VAL A 1 308 ? -2.838 3.010 4.253 1.00 96.06 308 VAL A O 1
ATOM 2499 N N . MET A 1 309 ? -1.038 3.641 3.097 1.00 94.31 309 MET A N 1
ATOM 2500 C CA . MET A 1 309 ? -0.097 3.122 4.100 1.00 94.31 309 MET A CA 1
ATOM 2501 C C . MET A 1 309 ? -0.189 3.874 5.437 1.00 94.31 309 MET A C 1
ATOM 2503 O O . MET A 1 309 ? -0.004 3.265 6.491 1.00 94.31 309 MET A O 1
ATOM 2507 N N . ILE A 1 310 ? -0.489 5.178 5.412 1.00 94.31 310 ILE A N 1
ATOM 2508 C CA . ILE A 1 310 ? -0.590 6.014 6.619 1.00 94.31 310 ILE A CA 1
ATOM 2509 C C . ILE A 1 310 ? -2.034 6.267 7.069 1.00 94.31 310 ILE A C 1
ATOM 2511 O O . ILE A 1 310 ? -2.246 6.742 8.185 1.00 94.31 310 ILE A O 1
ATOM 2515 N N . SER A 1 311 ? -3.038 5.949 6.246 1.00 93.44 311 SER A N 1
ATOM 2516 C CA . SER A 1 311 ? -4.438 6.336 6.474 1.00 93.44 311 SER A CA 1
ATOM 2517 C C . SER A 1 311 ? -5.002 5.835 7.800 1.00 93.44 311 SER A C 1
ATOM 2519 O O . SER A 1 311 ? -5.804 6.524 8.423 1.00 93.44 311 SER A O 1
ATOM 2521 N N . ASN A 1 312 ? -4.535 4.683 8.293 1.00 89.56 312 ASN A N 1
ATOM 2522 C CA . ASN A 1 312 ? -4.956 4.115 9.577 1.00 89.56 312 ASN A CA 1
ATOM 2523 C C . ASN A 1 312 ? -4.642 5.008 10.793 1.00 89.56 312 ASN A C 1
ATOM 2525 O O . ASN A 1 312 ? -5.258 4.832 11.847 1.00 89.56 312 ASN A O 1
ATOM 2529 N N . HIS A 1 313 ? -3.732 5.976 10.652 1.00 89.38 313 HIS A N 1
ATOM 2530 C CA . HIS A 1 313 ? -3.449 6.995 11.667 1.00 89.38 313 HIS A CA 1
ATOM 2531 C C . HIS A 1 313 ? -4.454 8.157 11.659 1.00 89.38 313 HIS A C 1
ATOM 2533 O O . HIS A 1 313 ? -4.482 8.943 12.604 1.00 89.38 313 HIS A O 1
ATOM 2539 N N . PHE A 1 314 ? -5.318 8.236 10.645 1.00 90.38 314 PHE A N 1
ATOM 2540 C CA . PHE A 1 314 ? -6.267 9.328 10.434 1.00 90.38 314 PHE A CA 1
ATOM 2541 C C . PHE A 1 314 ? -7.704 8.797 10.291 1.00 90.38 314 PHE A C 1
ATOM 2543 O O . PHE A 1 314 ? -8.243 8.762 9.182 1.00 90.38 314 PHE A O 1
ATOM 2550 N N . PRO A 1 315 ? -8.365 8.406 11.403 1.00 87.38 315 PRO A N 1
ATOM 2551 C CA . PRO A 1 315 ? -9.725 7.861 11.378 1.00 87.38 315 PRO A CA 1
ATOM 2552 C C . PRO A 1 315 ? -10.784 8.749 10.733 1.00 87.38 315 PRO A C 1
ATOM 2554 O O . PRO A 1 315 ? -11.784 8.226 10.262 1.00 87.38 315 PRO A O 1
ATOM 2557 N N . SER A 1 316 ? -10.568 10.064 10.660 1.00 87.44 316 SER A N 1
ATOM 2558 C CA . SER A 1 316 ? -11.457 10.979 9.931 1.00 87.44 316 SER A CA 1
ATOM 2559 C C . SER A 1 316 ? -11.632 10.592 8.459 1.00 87.44 316 SER A C 1
ATOM 2561 O O . SER A 1 316 ? -12.680 10.855 7.876 1.00 87.44 316 SER A O 1
ATOM 2563 N N . THR A 1 317 ? -10.635 9.933 7.864 1.00 91.31 317 THR A N 1
ATOM 2564 C CA . THR A 1 317 ? -10.677 9.546 6.451 1.00 91.31 317 THR A CA 1
ATOM 2565 C C . THR A 1 317 ? -11.612 8.366 6.194 1.00 91.31 317 THR A C 1
ATOM 2567 O O . THR A 1 317 ? -12.372 8.416 5.234 1.00 91.31 317 THR A O 1
ATOM 2570 N N . PHE A 1 318 ? -11.607 7.353 7.066 1.00 89.88 318 PHE A N 1
ATOM 2571 C CA . PHE A 1 318 ? -12.342 6.096 6.871 1.00 89.88 318 PHE A CA 1
ATOM 2572 C C . PHE A 1 318 ? -13.546 5.903 7.810 1.00 89.88 318 PHE A C 1
ATOM 2574 O O . PHE A 1 318 ? -14.317 4.968 7.637 1.00 89.88 318 PHE A O 1
ATOM 2581 N N . GLY A 1 319 ? -13.718 6.755 8.823 1.00 83.50 319 GLY A N 1
ATOM 2582 C CA . GLY A 1 319 ? -14.777 6.641 9.835 1.00 83.50 319 GLY A CA 1
ATOM 2583 C C . GLY A 1 319 ? -16.113 7.290 9.460 1.00 83.50 319 GLY A C 1
ATOM 2584 O O . GLY A 1 319 ? -16.933 7.519 10.341 1.00 83.50 319 GLY A O 1
ATOM 2585 N N . ASN A 1 320 ? -16.323 7.652 8.193 1.00 82.44 320 ASN A N 1
ATOM 2586 C CA . ASN A 1 320 ? -17.553 8.290 7.712 1.00 82.44 320 ASN A CA 1
ATOM 2587 C C . ASN A 1 320 ? -18.300 7.373 6.725 1.00 82.44 320 ASN A C 1
ATOM 2589 O O . ASN A 1 320 ? -17.681 6.558 6.045 1.00 82.44 320 ASN A O 1
ATOM 2593 N N . ALA A 1 321 ? -19.621 7.540 6.600 1.00 82.38 321 ALA A N 1
ATOM 2594 C CA . ALA A 1 321 ? -20.463 6.706 5.726 1.00 82.38 321 ALA A CA 1
ATOM 2595 C C . ALA A 1 321 ? -20.065 6.769 4.235 1.00 82.38 321 ALA A C 1
ATOM 2597 O O . ALA A 1 321 ? -20.303 5.835 3.473 1.00 82.38 321 ALA A O 1
ATOM 2598 N N . TYR A 1 322 ? -19.414 7.857 3.820 1.00 88.31 322 TYR A N 1
ATOM 2599 C CA . TYR A 1 322 ? -18.964 8.097 2.450 1.00 88.31 322 TYR A CA 1
ATOM 2600 C C . TYR A 1 322 ? -17.452 7.889 2.289 1.00 88.31 322 TYR A C 1
ATOM 2602 O O . TYR A 1 322 ? -16.830 8.470 1.399 1.00 88.31 322 TYR A O 1
ATOM 2610 N N . GLN A 1 323 ? -16.838 7.058 3.135 1.00 92.31 323 GLN A N 1
ATOM 2611 C CA . GLN A 1 323 ? -15.382 6.907 3.199 1.00 92.31 323 GLN A CA 1
ATOM 2612 C C . GLN A 1 323 ? -14.751 6.539 1.849 1.00 92.31 323 GLN A C 1
ATOM 2614 O O . GLN A 1 323 ? -13.672 7.006 1.506 1.00 92.31 323 GLN A O 1
ATOM 2619 N N . TRP A 1 324 ? -15.440 5.765 1.015 1.00 95.44 324 TRP A N 1
ATOM 2620 C CA . TRP A 1 324 ? -14.937 5.391 -0.304 1.00 95.44 324 TRP A CA 1
ATOM 2621 C C . TRP A 1 324 ? -14.837 6.596 -1.262 1.00 95.44 324 TRP A C 1
ATOM 2623 O O . TRP A 1 324 ? -13.935 6.629 -2.099 1.00 95.44 324 TRP A O 1
ATOM 2633 N N . LEU A 1 325 ? -15.692 7.619 -1.108 1.00 96.06 325 LEU A N 1
ATOM 2634 C CA . LEU A 1 325 ? -15.573 8.886 -1.840 1.00 96.06 325 LEU A CA 1
ATOM 2635 C C . LEU A 1 325 ? -14.357 9.681 -1.369 1.00 96.06 325 LEU A C 1
ATOM 2637 O O . LEU A 1 325 ? -13.637 10.222 -2.205 1.00 96.06 325 LEU A O 1
ATOM 2641 N N . VAL A 1 326 ? -14.084 9.702 -0.058 1.00 95.62 326 VAL A N 1
ATOM 2642 C CA . VAL A 1 326 ? -12.855 10.303 0.491 1.00 95.62 326 VAL A CA 1
ATOM 2643 C C . VAL A 1 326 ? -11.627 9.613 -0.097 1.00 95.62 326 VAL A C 1
ATOM 2645 O O . VAL A 1 326 ? -10.713 10.278 -0.585 1.00 95.62 326 VAL A O 1
ATOM 2648 N N . LEU A 1 327 ? -11.618 8.279 -0.093 1.00 97.19 327 LEU A N 1
ATOM 2649 C CA . LEU A 1 327 ? -10.531 7.469 -0.634 1.00 97.19 327 LEU A CA 1
ATOM 2650 C C . LEU A 1 327 ? -10.271 7.777 -2.111 1.00 97.19 327 LEU A C 1
ATOM 2652 O O . LEU A 1 327 ? -9.122 7.990 -2.505 1.00 97.19 327 LEU A O 1
ATOM 2656 N N . ILE A 1 328 ? -11.327 7.843 -2.924 1.00 97.50 328 ILE A N 1
ATOM 2657 C CA . ILE A 1 328 ? -11.209 8.163 -4.348 1.00 97.50 328 ILE A CA 1
ATOM 2658 C C . ILE A 1 328 ? -10.819 9.618 -4.578 1.00 97.50 328 ILE A C 1
ATOM 2660 O O . ILE A 1 328 ? -9.946 9.869 -5.404 1.00 97.50 328 ILE A O 1
ATOM 2664 N N . GLY A 1 329 ? -11.380 10.572 -3.838 1.00 97.38 329 GLY A N 1
ATOM 2665 C CA . GLY A 1 329 ? -10.998 11.977 -3.945 1.00 97.38 329 GLY A CA 1
ATOM 2666 C C . GLY A 1 329 ? -9.517 12.185 -3.632 1.00 97.38 329 GLY A C 1
ATOM 2667 O O . GLY A 1 329 ? -8.804 12.815 -4.412 1.00 97.38 329 GLY A O 1
ATOM 2668 N N . ILE A 1 330 ? -9.010 11.574 -2.557 1.00 97.31 330 ILE A N 1
ATOM 2669 C CA . ILE A 1 330 ? -7.580 11.621 -2.222 1.00 97.31 330 ILE A CA 1
ATOM 2670 C C . ILE A 1 330 ? -6.740 10.894 -3.277 1.00 97.31 330 ILE A C 1
ATOM 2672 O O . ILE A 1 330 ? -5.693 11.403 -3.679 1.00 97.31 330 ILE A O 1
ATOM 2676 N N . THR A 1 331 ? -7.196 9.746 -3.780 1.00 97.88 331 THR A N 1
ATOM 2677 C CA . THR A 1 331 ? -6.509 9.011 -4.854 1.00 97.88 331 THR A CA 1
ATOM 2678 C C . THR A 1 331 ? -6.383 9.857 -6.121 1.00 97.88 331 THR A C 1
ATOM 2680 O O . THR A 1 331 ? -5.290 9.983 -6.666 1.00 97.88 331 THR A O 1
ATOM 2683 N N . LEU A 1 332 ? -7.469 10.484 -6.578 1.00 97.44 332 LEU A N 1
ATOM 2684 C CA . LEU A 1 332 ? -7.472 11.332 -7.770 1.00 97.44 332 LEU A CA 1
ATOM 2685 C C . LEU A 1 332 ? -6.661 12.612 -7.561 1.00 97.44 332 LEU A C 1
ATOM 2687 O O . LEU A 1 332 ? -5.875 12.976 -8.433 1.00 97.44 332 LEU A O 1
ATOM 2691 N N . GLY A 1 333 ? -6.794 13.261 -6.401 1.00 97.69 333 GLY A N 1
ATOM 2692 C CA . GLY A 1 333 ? -6.012 14.446 -6.058 1.00 97.69 333 GLY A CA 1
ATOM 2693 C C . GLY A 1 333 ? -4.513 14.147 -6.027 1.00 97.69 333 GLY A C 1
ATOM 2694 O O . GLY A 1 333 ? -3.725 14.831 -6.671 1.00 97.69 333 GLY A O 1
ATOM 2695 N N . THR A 1 334 ? -4.096 13.076 -5.352 1.00 97.25 334 THR A N 1
ATOM 2696 C CA . THR A 1 334 ? -2.676 12.689 -5.292 1.00 97.25 334 THR A CA 1
ATOM 2697 C C . THR A 1 334 ? -2.141 12.185 -6.636 1.00 97.25 334 THR A C 1
ATOM 2699 O O . THR A 1 334 ? -1.023 12.539 -7.011 1.00 97.25 334 THR A O 1
ATOM 2702 N N . ALA A 1 335 ? -2.927 11.442 -7.421 1.00 96.44 335 ALA A N 1
ATOM 2703 C CA . ALA A 1 335 ? -2.560 11.071 -8.789 1.00 96.44 335 ALA A CA 1
ATOM 2704 C C . ALA A 1 335 ? -2.422 12.304 -9.703 1.00 96.44 335 ALA A C 1
ATOM 2706 O O . ALA A 1 335 ? -1.511 12.354 -10.529 1.00 96.44 335 ALA A O 1
ATOM 2707 N N . GLY A 1 336 ? -3.269 13.322 -9.523 1.00 96.50 336 GLY A N 1
ATOM 2708 C CA . GLY A 1 336 ? -3.176 14.610 -10.209 1.00 96.50 336 GLY A CA 1
ATOM 2709 C C . GLY A 1 336 ? -1.924 15.402 -9.820 1.00 96.50 336 GLY A C 1
ATOM 2710 O O . GLY A 1 336 ? -1.207 15.881 -10.698 1.00 96.50 336 GLY A O 1
ATOM 2711 N N . VAL A 1 337 ? -1.563 15.442 -8.532 1.00 96.25 337 VAL A N 1
ATOM 2712 C CA . VAL A 1 337 ? -0.266 15.995 -8.092 1.00 96.25 337 VAL A CA 1
ATOM 2713 C C . VAL A 1 337 ? 0.882 15.258 -8.782 1.00 96.25 337 VAL A C 1
ATOM 2715 O O . VAL A 1 337 ? 1.799 15.898 -9.301 1.00 96.25 337 VAL A O 1
ATOM 2718 N N . LYS A 1 338 ? 0.830 13.921 -8.864 1.00 94.94 338 LYS A N 1
ATOM 2719 C CA . LYS A 1 338 ? 1.878 13.167 -9.559 1.00 94.94 338 LYS A CA 1
ATOM 2720 C C . LYS A 1 338 ? 1.912 13.459 -11.060 1.00 94.94 338 LYS A C 1
ATOM 2722 O O . LYS A 1 338 ? 2.999 13.605 -11.616 1.00 94.94 338 LYS A O 1
ATOM 2727 N N . HIS A 1 339 ? 0.751 13.609 -11.698 1.00 94.88 339 HIS A N 1
ATOM 2728 C CA . HIS A 1 339 ? 0.652 14.039 -13.091 1.00 94.88 339 HIS A CA 1
ATOM 2729 C C . HIS A 1 339 ? 1.376 15.367 -13.315 1.00 94.88 339 HIS A C 1
ATOM 2731 O O . HIS A 1 339 ? 2.217 15.468 -14.203 1.00 94.88 339 HIS A O 1
ATOM 2737 N N . TYR A 1 340 ? 1.080 16.368 -12.481 1.00 95.31 340 TYR A N 1
ATOM 2738 C CA . TYR A 1 340 ? 1.702 17.686 -12.558 1.00 95.31 340 TYR A CA 1
ATOM 2739 C C . TYR A 1 340 ? 3.231 17.600 -12.463 1.00 95.31 340 TYR A C 1
ATOM 2741 O O . TYR A 1 340 ? 3.929 18.183 -13.292 1.00 95.31 340 TYR A O 1
ATOM 2749 N N . LEU A 1 341 ? 3.753 16.826 -11.503 1.00 93.69 341 LEU A N 1
ATOM 2750 C CA . LEU A 1 341 ? 5.196 16.611 -11.359 1.00 93.69 341 LEU A CA 1
ATOM 2751 C C . LEU A 1 341 ? 5.802 15.979 -12.617 1.00 93.69 341 LEU A C 1
ATOM 2753 O O . LEU A 1 341 ? 6.804 16.476 -13.115 1.00 93.69 341 LEU A O 1
ATOM 2757 N N . ASN A 1 342 ? 5.162 14.950 -13.178 1.00 93.69 342 ASN A N 1
ATOM 2758 C CA . ASN A 1 342 ? 5.645 14.289 -14.392 1.00 93.69 342 ASN A CA 1
ATOM 2759 C C . ASN A 1 342 ? 5.687 15.232 -15.604 1.00 93.69 342 ASN A C 1
ATOM 2761 O O . ASN A 1 342 ? 6.618 15.167 -16.398 1.00 93.69 342 ASN A O 1
ATOM 2765 N N . VAL A 1 343 ? 4.676 16.090 -15.776 1.00 93.69 343 VAL A N 1
ATOM 2766 C CA . VAL A 1 343 ? 4.638 17.050 -16.894 1.00 93.69 343 VAL A CA 1
ATOM 2767 C C . VAL A 1 343 ? 5.701 18.135 -16.703 1.00 93.69 343 VAL A C 1
ATOM 2769 O O . VAL A 1 343 ? 6.425 18.463 -17.640 1.00 93.69 343 VAL A O 1
ATOM 2772 N N . ARG A 1 344 ? 5.890 18.609 -15.466 1.00 92.44 344 ARG A N 1
ATOM 2773 C CA . ARG A 1 344 ? 6.959 19.556 -15.126 1.00 92.44 344 ARG A CA 1
ATOM 2774 C C . ARG A 1 344 ? 8.355 18.981 -15.383 1.00 92.44 344 ARG A C 1
ATOM 2776 O O . ARG A 1 344 ? 9.207 19.692 -15.902 1.00 92.44 344 ARG A O 1
ATOM 2783 N N . GLU A 1 345 ? 8.593 17.715 -15.039 1.00 91.62 345 GLU A N 1
ATOM 2784 C CA . GLU A 1 345 ? 9.866 17.018 -15.292 1.00 91.62 345 GLU A CA 1
ATOM 2785 C C . GLU A 1 345 ? 10.203 16.930 -16.790 1.00 91.62 345 GLU A C 1
ATOM 2787 O O . GLU A 1 345 ? 11.377 16.897 -17.142 1.00 91.62 345 GLU A O 1
ATOM 2792 N N . LYS A 1 346 ? 9.192 16.938 -17.670 1.00 90.94 346 LYS A N 1
ATOM 2793 C CA . LYS A 1 346 ? 9.367 16.993 -19.132 1.00 90.94 346 LYS A CA 1
ATOM 2794 C C . LYS A 1 346 ? 9.627 18.400 -19.678 1.00 90.94 346 LYS A C 1
ATOM 2796 O O . LYS A 1 346 ? 9.827 18.552 -20.878 1.00 90.94 346 LYS A O 1
ATOM 2801 N N . GLY A 1 347 ? 9.558 19.432 -18.837 1.00 90.06 347 GLY A N 1
ATOM 2802 C CA . GLY A 1 347 ? 9.598 20.830 -19.275 1.00 90.06 347 GLY A CA 1
ATOM 2803 C C . GLY A 1 347 ? 8.303 21.316 -19.941 1.00 90.06 347 GLY A C 1
ATOM 2804 O O . GLY A 1 347 ? 8.292 22.380 -20.552 1.00 90.06 347 GLY A O 1
ATOM 2805 N N . GLU A 1 348 ? 7.208 20.561 -19.826 1.00 92.00 348 GLU A N 1
ATOM 2806 C CA . GLU A 1 348 ? 5.900 20.915 -20.383 1.00 92.00 348 GLU A CA 1
ATOM 2807 C C . GLU A 1 348 ? 5.062 21.726 -19.369 1.00 92.00 348 GLU A C 1
ATOM 2809 O 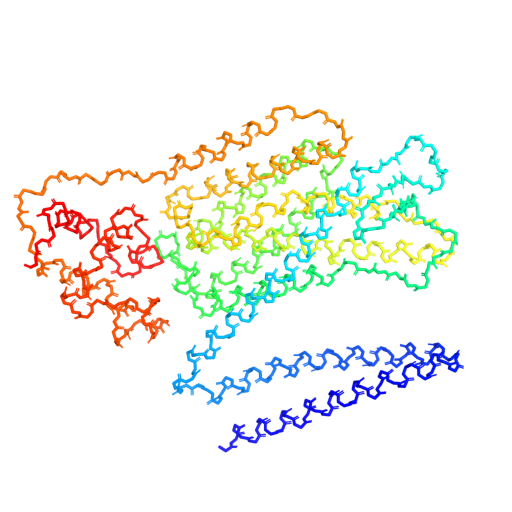O . GLU A 1 348 ? 5.193 21.584 -18.148 1.00 92.00 348 GLU A O 1
ATOM 2814 N N . LEU A 1 349 ? 4.162 22.582 -19.865 1.00 90.75 349 LEU A N 1
ATOM 2815 C CA . LEU A 1 349 ? 3.272 23.393 -19.025 1.00 90.75 349 LEU A CA 1
ATOM 2816 C C . LEU A 1 349 ? 2.021 22.603 -18.604 1.00 90.75 349 LEU A C 1
ATOM 2818 O O . LEU A 1 349 ? 1.264 22.124 -19.443 1.00 90.75 349 LEU A O 1
ATOM 2822 N N . SER A 1 350 ? 1.750 22.541 -17.296 1.00 90.56 350 SER A N 1
ATOM 2823 C CA . SER A 1 350 ? 0.522 21.964 -16.722 1.00 90.56 350 SER A CA 1
ATOM 2824 C C . SER A 1 350 ? -0.031 22.861 -15.617 1.00 90.56 350 SER A C 1
ATOM 2826 O O . SER A 1 350 ? 0.147 22.613 -14.428 1.00 90.56 350 SER A O 1
ATOM 2828 N N . VAL A 1 351 ? -0.669 23.964 -16.006 1.00 90.38 351 VAL A N 1
ATOM 2829 C CA . VAL A 1 351 ? -1.042 25.031 -15.060 1.00 90.38 351 VAL A CA 1
ATOM 2830 C C . VAL A 1 351 ? -2.216 24.631 -14.158 1.00 90.38 351 VAL A C 1
ATOM 2832 O O . VAL A 1 351 ? -2.220 24.950 -12.973 1.00 90.38 351 VAL A O 1
ATOM 2835 N N . TRP A 1 352 ? -3.203 23.904 -14.691 1.00 93.94 352 TRP A N 1
ATOM 2836 C CA . TRP A 1 352 ? -4.479 23.663 -14.001 1.00 93.94 352 TRP A CA 1
ATOM 2837 C C . TRP A 1 352 ? -4.523 22.398 -13.146 1.00 93.94 352 TRP A C 1
ATOM 2839 O O . TRP A 1 352 ? -5.305 22.327 -12.198 1.00 93.94 352 TRP A O 1
ATOM 2849 N N . VAL A 1 353 ? -3.683 21.404 -13.440 1.00 94.81 353 VAL A N 1
ATOM 2850 C CA . VAL A 1 353 ? -3.768 20.099 -12.769 1.00 94.81 353 VAL A CA 1
ATOM 2851 C C . VAL A 1 353 ? -3.438 20.212 -11.281 1.00 94.81 353 VAL A C 1
ATOM 2853 O O . VAL A 1 353 ? -4.131 19.612 -10.459 1.00 94.81 353 VAL A O 1
ATOM 2856 N N . MET A 1 354 ? -2.432 21.012 -10.914 1.00 95.06 354 MET A N 1
ATOM 2857 C CA . MET A 1 354 ? -2.055 21.204 -9.511 1.00 95.06 354 MET A CA 1
ATOM 2858 C C . MET A 1 354 ? -3.152 21.929 -8.704 1.00 95.06 354 MET A C 1
ATOM 2860 O O . MET A 1 354 ? -3.588 21.360 -7.702 1.00 95.06 354 MET A O 1
ATOM 2864 N N . PRO A 1 355 ? -3.682 23.101 -9.123 1.00 96.69 355 PRO A N 1
ATOM 2865 C CA . PRO A 1 355 ? -4.812 23.736 -8.439 1.00 96.69 355 PRO A CA 1
ATOM 2866 C C . PRO A 1 355 ? -6.045 22.835 -8.302 1.00 96.69 355 PRO A C 1
ATOM 2868 O O . PRO A 1 355 ? -6.605 22.747 -7.214 1.00 96.69 355 PRO A O 1
ATOM 2871 N N . ILE A 1 356 ? -6.442 22.117 -9.363 1.00 97.38 356 ILE A N 1
ATOM 2872 C CA . ILE A 1 356 ? -7.591 21.193 -9.312 1.00 97.38 356 ILE A CA 1
ATOM 2873 C C . ILE A 1 356 ? -7.345 20.086 -8.283 1.00 97.38 356 ILE A C 1
ATOM 2875 O O . ILE A 1 356 ? -8.216 19.798 -7.465 1.00 97.38 356 ILE A O 1
ATOM 2879 N N . SER A 1 357 ? -6.145 19.503 -8.278 1.00 97.25 357 SER A N 1
ATOM 2880 C CA . SER A 1 357 ? -5.769 18.465 -7.312 1.00 97.25 357 SER A CA 1
ATOM 2881 C C . SER A 1 357 ? -5.846 18.976 -5.873 1.00 97.25 357 SER A C 1
ATOM 2883 O O . SER A 1 357 ? -6.387 18.300 -5.003 1.00 97.25 357 SER A O 1
ATOM 2885 N N . VAL A 1 358 ? -5.354 20.192 -5.625 1.00 96.56 358 VAL A N 1
ATOM 2886 C CA . VAL A 1 358 ? -5.404 20.848 -4.312 1.00 96.56 358 VAL A CA 1
ATOM 2887 C C . VAL A 1 358 ? -6.848 21.110 -3.873 1.00 96.56 358 VAL A C 1
ATOM 2889 O O . VAL A 1 358 ? -7.194 20.809 -2.733 1.00 96.56 358 VAL A O 1
ATOM 2892 N N . ILE A 1 359 ? -7.707 21.599 -4.772 1.00 97.88 359 ILE A N 1
ATOM 2893 C CA . ILE A 1 359 ? -9.134 21.824 -4.489 1.00 97.88 359 ILE A CA 1
ATOM 2894 C C . ILE A 1 359 ? -9.833 20.510 -4.133 1.00 97.88 359 ILE A C 1
ATOM 2896 O O . ILE A 1 359 ? -10.580 20.473 -3.160 1.00 97.88 359 ILE A O 1
ATOM 2900 N N . ILE A 1 360 ? -9.565 19.423 -4.866 1.00 97.50 360 ILE A N 1
ATOM 2901 C CA . ILE A 1 360 ? -10.117 18.098 -4.551 1.00 97.50 360 ILE A CA 1
ATOM 2902 C C . ILE A 1 360 ? -9.690 17.666 -3.141 1.00 97.50 360 ILE A C 1
ATOM 2904 O O . ILE A 1 360 ? -10.534 17.246 -2.351 1.00 97.50 360 ILE A O 1
ATOM 2908 N N . LEU A 1 361 ? -8.406 17.805 -2.796 1.00 96.25 361 LEU A N 1
ATOM 2909 C CA . LEU A 1 361 ? -7.885 17.414 -1.482 1.00 96.25 361 LEU A CA 1
ATOM 2910 C C . LEU A 1 361 ? -8.483 18.250 -0.338 1.00 96.25 361 LEU A C 1
ATOM 2912 O O . LEU A 1 361 ? -8.890 17.683 0.677 1.00 96.25 361 LEU A O 1
ATOM 2916 N N . PHE A 1 362 ? -8.607 19.571 -0.506 1.00 96.38 362 PHE A N 1
ATOM 2917 C CA . PHE A 1 362 ? -9.302 20.425 0.465 1.00 96.38 362 PHE A CA 1
ATOM 2918 C C . PHE A 1 362 ? -10.794 20.096 0.561 1.00 96.38 362 PHE A C 1
ATOM 2920 O O . PHE A 1 362 ? -11.345 20.078 1.660 1.00 96.38 362 PHE A O 1
ATOM 2927 N N . GLY A 1 363 ? -11.434 19.776 -0.565 1.00 95.38 363 GLY A N 1
ATOM 2928 C CA . GLY A 1 363 ? -12.818 19.316 -0.599 1.00 95.38 363 GLY A CA 1
ATOM 2929 C C . GLY A 1 363 ? -13.019 18.048 0.229 1.00 95.38 363 GLY A C 1
ATOM 2930 O O . GLY A 1 363 ? -13.980 17.964 0.990 1.00 95.38 363 GLY A O 1
ATOM 2931 N N . MET A 1 364 ? -12.085 17.093 0.161 1.00 94.31 364 MET A N 1
ATOM 2932 C CA . MET A 1 364 ? -12.138 15.888 0.997 1.00 94.31 364 MET A CA 1
ATOM 2933 C C . MET A 1 364 ? -11.944 16.212 2.480 1.00 94.31 364 MET A C 1
ATOM 2935 O O . MET A 1 364 ? -12.672 15.677 3.311 1.00 94.31 364 MET A O 1
ATOM 2939 N N . ALA A 1 365 ? -11.029 17.126 2.822 1.00 91.75 365 ALA A N 1
ATOM 2940 C CA . ALA A 1 365 ? -10.856 17.574 4.204 1.00 91.75 365 ALA A CA 1
ATOM 2941 C C . ALA A 1 365 ? -12.148 18.196 4.764 1.00 91.75 365 ALA A C 1
ATOM 2943 O O . ALA A 1 365 ? -12.574 17.833 5.860 1.00 91.75 365 ALA A O 1
ATOM 2944 N N . PHE A 1 366 ? -12.809 19.055 3.981 1.00 91.12 366 PHE A N 1
ATOM 2945 C CA . PHE A 1 366 ? -14.093 19.659 4.340 1.00 91.12 366 PHE A CA 1
ATOM 2946 C C . PHE A 1 366 ? -15.210 18.615 4.481 1.00 91.12 366 PHE A C 1
ATOM 2948 O O . PHE A 1 366 ? -15.955 18.646 5.454 1.00 91.12 366 PHE A O 1
ATOM 2955 N N . MET A 1 367 ? -15.290 17.644 3.565 1.00 89.88 367 MET A N 1
ATOM 2956 C CA . MET A 1 367 ? -16.287 16.566 3.617 1.00 89.88 367 MET A CA 1
ATOM 2957 C C . MET A 1 367 ? -16.145 15.682 4.866 1.00 89.88 367 MET A C 1
ATOM 2959 O O . MET A 1 367 ? -17.132 15.143 5.357 1.00 89.88 367 MET A O 1
ATOM 2963 N N . THR A 1 368 ? -14.926 15.542 5.392 1.00 88.88 368 THR A N 1
ATOM 2964 C CA . THR A 1 368 ? -14.648 14.779 6.622 1.00 88.88 368 THR A CA 1
ATOM 2965 C C . THR A 1 368 ? -14.702 15.611 7.905 1.00 88.88 368 THR A C 1
ATOM 2967 O O . THR A 1 368 ? -14.373 15.095 8.976 1.00 88.88 368 THR A O 1
ATOM 2970 N N . ALA A 1 369 ? -15.074 16.892 7.824 1.00 88.31 369 ALA A N 1
ATOM 2971 C CA . ALA A 1 369 ? -15.152 17.748 8.998 1.00 88.31 369 ALA A CA 1
ATOM 2972 C C . ALA A 1 369 ? -16.207 17.209 9.984 1.00 88.31 369 ALA A C 1
ATOM 2974 O O . ALA A 1 369 ? -17.326 16.890 9.573 1.00 88.31 369 ALA A O 1
ATOM 2975 N N . PRO A 1 370 ? -15.880 17.093 11.285 1.00 82.19 370 PRO A N 1
ATOM 2976 C CA . PRO A 1 370 ? -16.847 16.637 12.269 1.00 82.19 370 PRO A CA 1
ATOM 2977 C C . PRO A 1 370 ? -17.980 17.657 12.389 1.00 82.19 370 PRO A C 1
ATOM 2979 O O . PRO A 1 370 ? -17.745 18.862 12.494 1.00 82.19 370 PRO A O 1
ATOM 2982 N N . THR A 1 371 ? -19.217 17.173 12.418 1.00 81.69 371 THR A N 1
ATOM 2983 C CA . THR A 1 371 ? -20.367 18.004 12.774 1.00 81.69 371 THR A CA 1
ATOM 2984 C C . THR A 1 371 ? -20.273 18.356 14.258 1.00 81.69 371 THR A C 1
ATOM 2986 O O . THR A 1 371 ? -20.127 17.428 15.063 1.00 81.69 371 THR A O 1
ATOM 2989 N N . PRO A 1 372 ? -20.364 19.643 14.647 1.00 79.44 372 PRO A N 1
ATOM 2990 C CA . PRO A 1 372 ? -20.389 20.025 16.052 1.00 79.44 372 PRO A CA 1
ATOM 2991 C C . PRO A 1 372 ? -21.466 19.223 16.793 1.00 79.44 372 PRO A C 1
ATOM 2993 O O . PRO A 1 372 ? -22.614 19.197 16.334 1.00 79.44 372 PRO A O 1
ATOM 2996 N N . PRO A 1 373 ? -21.119 18.524 17.889 1.00 76.62 373 PRO A N 1
ATOM 2997 C CA . PRO A 1 373 ? -22.106 17.768 18.634 1.00 76.62 373 PRO A CA 1
ATOM 2998 C C . PRO A 1 373 ? -23.143 18.737 19.198 1.00 76.62 373 PRO A C 1
ATOM 3000 O O . PRO A 1 373 ? -22.805 19.752 19.807 1.00 76.62 373 PRO A O 1
ATOM 3003 N N . LYS A 1 374 ? -24.419 18.440 18.960 1.00 76.62 374 LYS A N 1
ATOM 3004 C CA . LYS A 1 374 ? -25.514 19.262 19.464 1.00 76.62 374 LYS A CA 1
ATOM 3005 C C . LYS A 1 374 ? -25.613 19.080 20.974 1.00 76.62 374 LYS A C 1
ATOM 3007 O O . LYS A 1 374 ? -25.832 17.970 21.447 1.00 76.62 374 LYS A O 1
ATOM 3012 N N . TYR A 1 375 ? -25.487 20.170 21.721 1.00 72.38 375 TYR A N 1
ATOM 3013 C CA . TYR A 1 375 ? -25.852 20.228 23.139 1.00 72.38 375 TYR A CA 1
ATOM 3014 C C . TYR A 1 375 ? -27.342 20.598 23.271 1.00 72.38 375 TYR A C 1
ATOM 3016 O O . TYR A 1 375 ? -27.727 21.537 23.959 1.00 72.38 375 TYR A O 1
ATOM 3024 N N . GLU A 1 376 ? -28.196 19.910 22.514 1.00 65.38 376 GLU A N 1
ATOM 3025 C CA . GLU A 1 376 ? -29.647 20.088 22.573 1.00 65.38 376 GLU A CA 1
ATOM 3026 C C . GLU A 1 376 ? -30.199 19.018 23.530 1.00 65.38 376 GLU A C 1
ATOM 3028 O O . GLU A 1 376 ? -29.881 17.843 23.381 1.00 65.38 376 GLU A O 1
ATOM 3033 N N . ASN A 1 377 ? -31.015 19.422 24.510 1.00 62.03 377 ASN A N 1
ATOM 3034 C CA . ASN A 1 377 ? -31.701 18.555 25.489 1.00 62.03 377 ASN A CA 1
ATOM 3035 C C . ASN A 1 377 ? -30.892 18.005 26.679 1.00 62.03 377 ASN A C 1
ATOM 3037 O O . ASN A 1 377 ? -31.391 17.130 27.381 1.00 62.03 377 ASN A O 1
ATOM 3041 N N . CYS A 1 378 ? -29.726 18.561 27.013 1.00 77.81 378 CYS A N 1
ATOM 3042 C CA . CYS A 1 378 ? -29.051 18.268 28.289 1.00 77.81 378 CYS A CA 1
ATOM 3043 C C . CYS A 1 378 ? -29.718 19.013 29.469 1.00 77.81 378 CYS A C 1
ATOM 3045 O O . CYS A 1 378 ? -29.062 19.756 30.200 1.00 77.81 378 CYS A O 1
ATOM 3047 N N . GLN A 1 379 ? -31.046 18.894 29.577 1.00 77.75 379 GLN A N 1
ATOM 3048 C CA . GLN A 1 379 ? -31.877 19.561 30.588 1.00 77.75 379 GLN A CA 1
ATOM 3049 C C . GLN A 1 379 ? -31.665 18.953 31.975 1.00 77.75 379 GLN A C 1
ATOM 3051 O O . GLN A 1 379 ? -31.693 19.664 32.976 1.00 77.75 379 GLN A O 1
ATOM 3056 N N . GLU A 1 380 ? -31.421 17.645 32.017 1.00 83.19 380 GLU A N 1
ATOM 3057 C CA . GLU A 1 380 ? -31.111 16.917 33.238 1.00 83.19 380 GLU A CA 1
ATOM 3058 C C . GLU A 1 380 ? -29.597 16.849 33.452 1.00 83.19 380 GLU A C 1
ATOM 3060 O O . GLU A 1 380 ? -28.806 16.738 32.507 1.00 83.19 380 GLU A O 1
ATOM 3065 N N . MET A 1 381 ? -29.190 16.959 34.716 1.00 88.19 381 MET A N 1
ATOM 3066 C CA . MET A 1 381 ? -27.792 16.830 35.107 1.00 88.19 381 MET A CA 1
ATOM 3067 C C . MET A 1 381 ? -27.382 15.364 34.983 1.00 88.19 381 MET A C 1
ATOM 3069 O O . MET A 1 381 ? -27.938 14.511 35.669 1.00 88.19 381 MET A O 1
ATOM 3073 N N . VAL A 1 382 ? -26.405 15.085 34.123 1.00 92.19 382 VAL A N 1
ATOM 3074 C CA . VAL A 1 382 ? -25.867 13.737 33.938 1.00 92.19 382 VAL A CA 1
ATOM 3075 C C . VAL A 1 382 ? -24.902 13.442 35.075 1.00 92.19 382 VAL A C 1
ATOM 3077 O O . VAL A 1 382 ? -23.905 14.149 35.258 1.00 92.19 382 VAL A O 1
ATOM 3080 N N . SER A 1 383 ? -25.179 12.387 35.836 1.00 93.94 383 SER A N 1
ATOM 3081 C CA . SER A 1 383 ? -24.303 11.970 36.925 1.00 93.94 383 SER A CA 1
ATOM 3082 C C . SER A 1 383 ? -23.059 11.257 36.392 1.00 93.94 383 SER A C 1
ATOM 3084 O O . SER A 1 383 ? -23.088 10.552 35.377 1.00 93.94 383 SER A O 1
ATOM 3086 N N . PHE A 1 384 ? -21.944 11.376 37.115 1.00 95.06 384 PHE A N 1
ATOM 3087 C CA . PHE A 1 384 ? -20.740 10.619 36.783 1.00 95.06 384 PHE A CA 1
ATOM 3088 C C . PHE A 1 384 ? -20.977 9.105 36.821 1.00 95.06 384 PHE A C 1
ATOM 3090 O O . PHE A 1 384 ? -20.410 8.370 36.016 1.00 95.06 384 PHE A O 1
ATOM 3097 N N . THR A 1 385 ? -21.837 8.631 37.724 1.00 94.88 385 THR A N 1
ATOM 3098 C CA . THR A 1 385 ? -22.168 7.209 37.858 1.00 94.88 385 THR A CA 1
ATOM 3099 C C . THR A 1 385 ? -22.764 6.640 36.570 1.00 94.88 385 THR A C 1
ATOM 3101 O O . THR A 1 385 ? -22.350 5.567 36.140 1.00 94.88 385 THR A O 1
ATOM 3104 N N . GLU A 1 386 ? -23.660 7.369 35.900 1.00 94.31 386 GLU A N 1
ATOM 3105 C CA . GLU A 1 386 ? -24.246 6.940 34.620 1.00 94.31 386 GLU A CA 1
ATOM 3106 C C . GLU A 1 386 ? -23.193 6.860 33.507 1.00 94.31 386 GLU A C 1
ATOM 3108 O O . GLU A 1 386 ? -23.117 5.871 32.771 1.00 94.31 386 GLU A O 1
ATOM 3113 N N . VAL A 1 387 ? -22.320 7.870 33.423 1.00 95.50 387 VAL A N 1
ATOM 3114 C CA . VAL A 1 387 ? -21.191 7.881 32.478 1.00 95.50 387 VAL A CA 1
ATOM 3115 C C . VAL A 1 387 ? -20.237 6.720 32.757 1.00 95.50 387 VAL A C 1
ATOM 3117 O O . VAL A 1 387 ? -19.802 6.031 31.830 1.00 95.50 387 VAL A O 1
ATOM 3120 N N . GLN A 1 388 ? -19.933 6.463 34.029 1.00 96.06 388 GLN A N 1
ATOM 3121 C CA . GLN A 1 388 ? -19.074 5.364 34.447 1.00 96.06 388 GLN A CA 1
ATOM 3122 C C . GLN A 1 388 ? -19.675 4.007 34.066 1.00 96.06 388 GLN A C 1
ATOM 3124 O O . GLN A 1 388 ? -18.949 3.151 33.563 1.00 96.06 388 GLN A O 1
ATOM 3129 N N . THR A 1 389 ? -20.987 3.812 34.224 1.00 96.00 389 THR A N 1
ATOM 3130 C CA . THR A 1 389 ? -21.673 2.588 33.786 1.00 96.00 389 THR A CA 1
ATOM 3131 C C . THR A 1 389 ? -21.525 2.363 32.284 1.00 96.00 389 THR A C 1
ATOM 3133 O O . THR A 1 389 ? -21.185 1.256 31.865 1.00 96.00 389 THR A O 1
ATOM 3136 N N . VAL A 1 390 ? -21.701 3.400 31.460 1.00 96.25 390 VAL A N 1
ATOM 3137 C CA . VAL A 1 390 ? -21.493 3.284 30.007 1.00 96.25 390 VAL A CA 1
ATOM 3138 C C . VAL A 1 390 ? -20.054 2.918 29.678 1.00 96.25 390 VAL A C 1
ATOM 3140 O O . VAL A 1 390 ? -19.815 2.008 28.887 1.00 96.25 390 VAL A O 1
ATOM 3143 N N . ILE A 1 391 ? -19.077 3.576 30.299 1.00 96.19 391 ILE A N 1
ATOM 3144 C CA . ILE A 1 391 ? -17.664 3.287 30.038 1.00 96.19 391 ILE A CA 1
ATOM 3145 C C . ILE A 1 391 ? -17.301 1.863 30.478 1.00 96.19 391 ILE A C 1
ATOM 3147 O O . ILE A 1 391 ? -16.599 1.160 29.749 1.00 96.19 391 ILE A O 1
ATOM 3151 N N . ASN A 1 392 ? -17.831 1.394 31.605 1.00 95.31 392 ASN A N 1
ATOM 3152 C CA . ASN A 1 392 ? -17.643 0.019 32.062 1.00 95.31 392 ASN A CA 1
ATOM 3153 C C . ASN A 1 392 ? -18.277 -1.002 31.109 1.00 95.31 392 ASN A C 1
ATOM 3155 O O . ASN A 1 392 ? -17.703 -2.056 30.873 1.00 95.31 392 ASN A O 1
ATOM 3159 N N . ASN A 1 393 ? -19.424 -0.695 30.510 1.00 94.31 393 ASN A N 1
ATOM 3160 C CA . ASN A 1 393 ? -20.083 -1.623 29.593 1.00 94.31 393 ASN A CA 1
ATOM 3161 C C . ASN A 1 393 ? -19.461 -1.614 28.189 1.00 94.31 393 ASN A C 1
ATOM 3163 O O . ASN A 1 393 ? -19.472 -2.632 27.499 1.00 94.31 393 ASN A O 1
ATOM 3167 N N . ARG A 1 394 ? -18.935 -0.466 27.739 1.00 95.00 394 ARG A N 1
ATOM 3168 C CA . ARG A 1 394 ? -18.502 -0.268 26.345 1.00 95.00 394 ARG A CA 1
ATOM 3169 C C . ARG A 1 394 ? -16.990 -0.261 26.147 1.00 95.00 394 ARG A C 1
ATOM 3171 O O . ARG A 1 394 ? -16.544 -0.557 25.039 1.00 95.00 394 ARG A O 1
ATOM 3178 N N . CYS A 1 395 ? -16.205 0.085 27.167 1.00 95.06 395 CYS A N 1
ATOM 3179 C CA . CYS A 1 395 ? -14.778 0.385 27.009 1.00 95.06 395 CYS A CA 1
ATOM 3180 C C . CYS A 1 395 ? -13.859 -0.584 27.761 1.00 95.06 395 CYS A C 1
ATOM 3182 O O . CYS A 1 395 ? -12.815 -0.951 27.219 1.00 95.06 395 CYS A O 1
ATOM 3184 N N . THR A 1 396 ? -14.204 -1.006 28.982 1.00 95.12 396 THR A N 1
ATOM 3185 C CA . THR A 1 396 ? -13.296 -1.807 29.836 1.00 95.12 396 THR A CA 1
ATOM 3186 C C . THR A 1 396 ? -13.049 -3.220 29.304 1.00 95.12 396 THR A C 1
ATOM 3188 O O . THR A 1 396 ? -12.025 -3.809 29.634 1.00 95.12 396 THR A O 1
ATOM 3191 N N . VAL A 1 397 ? -13.892 -3.716 28.388 1.00 92.56 397 VAL A N 1
ATOM 3192 C CA . VAL A 1 397 ? -13.661 -4.967 27.637 1.00 92.56 397 VAL A CA 1
ATOM 3193 C C . VAL A 1 397 ? -12.260 -4.994 27.008 1.00 92.56 397 VAL A C 1
ATOM 3195 O O . VAL A 1 397 ? -11.580 -6.017 27.076 1.00 92.56 397 VAL A O 1
ATOM 3198 N N . CYS A 1 398 ? -11.799 -3.854 26.475 1.00 92.81 398 CYS A N 1
ATOM 3199 C CA . CYS A 1 398 ? -10.449 -3.696 25.919 1.00 92.81 398 CYS A CA 1
ATOM 3200 C C . CYS A 1 398 ? -9.542 -2.811 26.790 1.00 92.81 398 CYS A C 1
ATOM 3202 O O . CYS A 1 398 ? -8.337 -3.031 26.852 1.00 92.81 398 CYS A O 1
ATOM 3204 N N . HIS A 1 399 ? -10.091 -1.784 27.442 1.00 95.19 399 HIS A N 1
ATOM 3205 C CA . HIS A 1 399 ? -9.348 -0.769 28.193 1.00 95.19 399 HIS A CA 1
ATOM 3206 C C . HIS A 1 399 ? -9.434 -1.007 29.708 1.00 95.19 399 HIS A C 1
ATOM 3208 O O . HIS A 1 399 ? -9.940 -0.169 30.456 1.00 95.19 399 HIS A O 1
ATOM 3214 N N . SER A 1 400 ? -8.923 -2.154 30.156 1.00 95.00 400 SER A N 1
ATOM 3215 C CA . SER A 1 400 ? -8.860 -2.550 31.569 1.00 95.00 400 SER A CA 1
ATOM 3216 C C . SER A 1 400 ? -7.472 -3.074 31.943 1.00 95.00 400 SER A C 1
ATOM 3218 O O . SER A 1 400 ? -6.660 -3.420 31.086 1.00 95.00 400 SER A O 1
ATOM 3220 N N . SER A 1 401 ? -7.173 -3.141 33.238 1.00 93.69 401 SER A N 1
ATOM 3221 C CA . SER A 1 401 ? -6.052 -3.928 33.757 1.00 93.69 401 SER A CA 1
ATOM 3222 C C . SER A 1 401 ? -6.207 -5.423 33.491 1.00 93.69 401 SER A C 1
ATOM 3224 O O . SER A 1 401 ? -5.188 -6.091 33.364 1.00 93.69 401 SER A O 1
ATOM 3226 N N . ASN A 1 402 ? -7.442 -5.914 33.344 1.00 90.62 402 ASN A N 1
ATOM 3227 C CA . ASN A 1 402 ? -7.748 -7.292 32.965 1.00 90.62 402 ASN A CA 1
ATOM 3228 C C . ASN A 1 402 ? -8.768 -7.312 31.809 1.00 90.62 402 ASN A C 1
ATOM 3230 O O . ASN A 1 402 ? -9.943 -7.602 32.043 1.00 90.62 402 ASN A O 1
ATOM 3234 N N . PRO A 1 403 ? -8.357 -6.973 30.571 1.00 91.81 403 PRO A N 1
ATOM 3235 C CA . PRO A 1 403 ? -9.247 -6.994 29.414 1.00 91.81 403 PRO A CA 1
ATOM 3236 C C . PRO A 1 403 ? -9.884 -8.370 29.193 1.00 91.81 403 PRO A C 1
ATOM 3238 O O . PRO A 1 403 ? -9.226 -9.404 29.331 1.00 91.81 403 PRO A O 1
ATOM 3241 N N . THR A 1 404 ? -11.155 -8.382 28.800 1.00 90.69 404 THR A N 1
ATOM 3242 C CA . THR A 1 404 ? -11.920 -9.609 28.521 1.00 90.69 404 THR A CA 1
ATOM 3243 C C . THR A 1 404 ? -12.097 -9.882 27.028 1.00 90.69 404 THR A C 1
ATOM 3245 O O . THR A 1 404 ? -12.569 -10.958 26.659 1.00 90.69 404 THR A O 1
ATOM 3248 N N . ASP A 1 405 ? -11.676 -8.957 26.160 1.00 86.94 405 ASP A N 1
ATOM 3249 C CA . ASP A 1 405 ? -11.712 -9.125 24.707 1.00 86.94 405 ASP A CA 1
ATOM 3250 C C . ASP A 1 405 ? -10.908 -10.355 24.240 1.00 86.94 405 ASP A C 1
ATOM 3252 O O . ASP A 1 405 ? -9.900 -10.757 24.834 1.00 86.94 405 ASP A O 1
ATOM 3256 N N . ALA A 1 406 ? -11.353 -10.978 23.148 1.00 78.75 406 ALA A N 1
ATOM 3257 C CA . ALA A 1 406 ? -10.694 -12.154 22.586 1.00 78.75 406 ALA A CA 1
ATOM 3258 C C . ALA A 1 406 ? -9.315 -11.833 21.980 1.00 78.75 406 ALA A C 1
ATOM 3260 O O . ALA A 1 406 ? -8.429 -12.685 22.025 1.00 78.75 406 ALA A O 1
ATOM 3261 N N . VAL A 1 407 ? -9.126 -10.617 21.464 1.00 77.38 407 VAL A N 1
ATOM 3262 C CA . VAL A 1 407 ? -7.928 -10.170 20.742 1.00 77.38 407 VAL A CA 1
ATOM 3263 C C . VAL A 1 407 ? -7.080 -9.243 21.610 1.00 77.38 407 VAL A C 1
ATOM 3265 O O . VAL A 1 407 ? -5.869 -9.425 21.737 1.00 77.38 407 VAL A O 1
ATOM 3268 N N . TRP A 1 408 ? -7.702 -8.258 22.252 1.00 79.75 408 TRP A N 1
ATOM 3269 C CA . TRP A 1 408 ? -7.010 -7.270 23.073 1.00 79.75 408 TRP A CA 1
ATOM 3270 C C . TRP A 1 408 ? -6.786 -7.785 24.492 1.00 79.75 408 TRP A C 1
ATOM 3272 O O . TRP A 1 408 ? -7.486 -7.400 25.419 1.00 79.75 408 TRP A O 1
ATOM 3282 N N . LYS A 1 409 ? -5.770 -8.635 24.674 1.00 82.44 409 LYS A N 1
ATOM 3283 C CA . LYS A 1 409 ? -5.366 -9.162 25.996 1.00 82.44 409 LYS A CA 1
ATOM 3284 C C . LYS A 1 409 ? -4.598 -8.164 26.869 1.00 82.44 409 LYS A C 1
ATOM 3286 O O . LYS A 1 409 ? -4.363 -8.421 28.044 1.00 82.44 409 LYS A O 1
ATOM 3291 N N . VAL A 1 410 ? -4.213 -7.023 26.301 1.00 85.56 410 VAL A N 1
ATOM 3292 C CA . VAL A 1 410 ? -3.566 -5.902 26.990 1.00 85.56 410 VAL A CA 1
ATOM 3293 C C . VAL A 1 410 ? -4.239 -4.611 26.542 1.00 85.56 410 VAL A C 1
ATOM 3295 O O . VAL A 1 410 ? -4.531 -4.442 25.357 1.00 85.56 410 VAL A O 1
ATOM 3298 N N . ALA A 1 411 ? -4.446 -3.692 27.487 1.00 89.38 411 ALA A N 1
ATOM 3299 C CA . ALA A 1 411 ? -5.018 -2.378 27.232 1.00 89.38 411 ALA A CA 1
ATOM 3300 C C . ALA A 1 411 ? -4.267 -1.621 26.116 1.00 89.38 411 ALA A C 1
ATOM 3302 O O . ALA A 1 411 ? -3.092 -1.272 26.299 1.00 89.38 411 ALA A O 1
ATOM 3303 N N . PRO A 1 412 ? -4.922 -1.306 24.980 1.00 86.75 412 PRO A N 1
ATOM 3304 C CA . PRO A 1 412 ? -4.276 -0.597 23.882 1.00 86.75 412 PRO A CA 1
ATOM 3305 C C . PRO A 1 412 ? -3.732 0.764 24.332 1.00 86.75 412 PRO A C 1
ATOM 3307 O O . PRO A 1 412 ? -4.429 1.537 24.995 1.00 86.75 412 PRO A O 1
ATOM 3310 N N . ASN A 1 413 ? -2.488 1.073 23.951 1.00 86.06 413 ASN A N 1
ATOM 3311 C CA . ASN A 1 413 ? -1.760 2.288 24.351 1.00 86.06 413 ASN A CA 1
ATOM 3312 C C . ASN A 1 413 ? -1.638 2.490 25.877 1.00 86.06 413 ASN A C 1
ATOM 3314 O O . ASN A 1 413 ? -1.451 3.620 26.327 1.00 86.06 413 ASN A O 1
ATOM 3318 N N . GLY A 1 414 ? -1.801 1.431 26.679 1.00 88.12 414 GLY A N 1
ATOM 3319 C CA . GLY A 1 414 ? -1.794 1.520 28.142 1.00 88.12 414 GLY A CA 1
ATOM 3320 C C . GLY A 1 414 ? -2.980 2.292 28.735 1.00 88.12 414 GLY A C 1
ATOM 3321 O O . GLY A 1 414 ? -2.956 2.633 29.915 1.00 88.12 414 GLY A O 1
ATOM 3322 N N . VAL A 1 415 ? -4.014 2.585 27.938 1.00 93.81 415 VAL A N 1
ATOM 3323 C CA . VAL A 1 415 ? -5.194 3.340 28.376 1.00 93.81 415 VAL A CA 1
ATOM 3324 C C . VAL A 1 415 ? -6.167 2.415 29.097 1.00 93.81 415 VAL A C 1
ATOM 3326 O O . VAL A 1 415 ? -6.612 1.428 28.516 1.00 93.81 415 VAL A O 1
ATOM 3329 N N . LYS A 1 416 ? -6.523 2.758 30.336 1.00 95.88 416 LYS A N 1
ATOM 3330 C CA . LYS A 1 416 ? -7.416 1.974 31.196 1.00 95.88 416 LYS A CA 1
ATOM 3331 C C . LYS A 1 416 ? -8.528 2.846 31.767 1.00 95.88 416 LYS A C 1
ATOM 3333 O O . LYS A 1 416 ? -8.318 4.043 31.955 1.00 95.88 416 LYS A O 1
ATOM 3338 N N . TYR A 1 417 ? -9.673 2.232 32.046 1.00 96.56 417 TYR A N 1
ATOM 3339 C CA . TYR A 1 417 ? -10.864 2.877 32.604 1.00 96.56 417 TYR A CA 1
ATOM 3340 C C . TYR A 1 417 ? -11.416 2.116 33.822 1.00 96.56 417 TYR A C 1
ATOM 3342 O O . TYR A 1 417 ? -12.615 2.133 34.069 1.00 96.56 417 TYR A O 1
ATOM 3350 N N . ASP A 1 418 ? -10.545 1.438 34.576 1.00 95.06 418 ASP A N 1
ATOM 3351 C CA . ASP A 1 418 ? -10.927 0.623 35.738 1.00 95.06 418 ASP A CA 1
ATOM 3352 C C . ASP A 1 418 ? -11.438 1.479 36.909 1.00 95.06 418 ASP A C 1
ATOM 3354 O O . ASP A 1 418 ? -12.239 1.018 37.719 1.00 95.06 418 ASP A O 1
ATOM 3358 N N . THR A 1 419 ? -10.954 2.721 37.028 1.00 95.06 419 THR A N 1
ATOM 3359 C CA . THR A 1 419 ? -11.286 3.618 38.145 1.00 95.06 419 THR A CA 1
ATOM 3360 C C . THR A 1 419 ? -11.931 4.920 37.680 1.00 95.06 419 THR A C 1
ATOM 3362 O O . THR A 1 419 ? -11.674 5.417 36.581 1.00 95.06 419 THR A O 1
ATOM 3365 N N . ALA A 1 420 ? -12.729 5.524 38.565 1.00 94.56 420 ALA A N 1
ATOM 3366 C CA . ALA A 1 420 ? -13.349 6.829 38.338 1.00 94.56 420 ALA A CA 1
ATOM 3367 C C . ALA A 1 420 ? -12.321 7.913 37.969 1.00 94.56 420 ALA A C 1
ATOM 3369 O O . ALA A 1 420 ? -12.532 8.731 37.074 1.00 94.56 420 ALA A O 1
ATOM 3370 N N . GLU A 1 421 ? -11.166 7.884 38.634 1.00 95.12 421 GLU A N 1
ATOM 3371 C CA . GLU A 1 421 ? -10.074 8.818 38.386 1.00 95.12 421 GLU A CA 1
ATOM 3372 C C . GLU A 1 421 ? -9.473 8.648 36.986 1.00 95.12 421 GLU A C 1
ATOM 3374 O O . GLU A 1 421 ? -9.261 9.639 36.287 1.00 95.12 421 GLU A O 1
ATOM 3379 N N . GLN A 1 422 ? -9.256 7.406 36.541 1.00 95.81 422 GLN A N 1
ATOM 3380 C CA . GLN A 1 422 ? -8.760 7.125 35.192 1.00 95.81 422 GLN A CA 1
ATOM 3381 C C . GLN A 1 422 ? -9.723 7.640 34.115 1.00 95.81 422 GLN A C 1
ATOM 3383 O O . GLN A 1 422 ? -9.289 8.271 33.150 1.00 95.81 422 GLN A O 1
ATOM 3388 N N . ILE A 1 423 ? -11.026 7.418 34.306 1.00 96.00 423 ILE A N 1
ATOM 3389 C CA . ILE A 1 423 ? -12.076 7.919 33.414 1.00 96.00 423 ILE A CA 1
ATOM 3390 C C . ILE A 1 423 ? -12.043 9.446 33.348 1.00 96.00 423 ILE A C 1
ATOM 3392 O O . ILE A 1 423 ? -11.929 10.020 32.264 1.00 96.00 423 ILE A O 1
ATOM 3396 N N . TYR A 1 424 ? -12.090 10.114 34.501 1.00 95.00 424 TYR A N 1
ATOM 3397 C CA . TYR A 1 424 ? -12.121 11.572 34.566 1.00 95.00 424 TYR A CA 1
ATOM 3398 C C . TYR A 1 424 ? -10.865 12.221 33.967 1.00 95.00 424 TYR A C 1
ATOM 3400 O O . TYR A 1 424 ? -10.953 13.222 33.249 1.00 95.00 424 TYR A O 1
ATOM 3408 N N . ASN A 1 425 ? -9.686 11.650 34.225 1.00 95.38 425 ASN A N 1
ATOM 3409 C CA . ASN A 1 425 ? -8.417 12.162 33.703 1.00 95.38 425 ASN A CA 1
ATOM 3410 C C . ASN A 1 425 ? -8.316 12.028 32.175 1.00 95.38 425 ASN A C 1
ATOM 3412 O O . ASN A 1 425 ? -7.560 12.760 31.538 1.00 95.38 425 ASN A O 1
ATOM 3416 N N . LEU A 1 426 ? -9.087 11.118 31.573 1.00 96.44 426 LEU A N 1
ATOM 3417 C CA . LEU A 1 426 ? -9.122 10.877 30.131 1.00 96.44 426 LEU A CA 1
ATOM 3418 C C . LEU A 1 426 ? -10.413 11.369 29.462 1.00 96.44 426 LEU A C 1
ATOM 3420 O O . LEU A 1 426 ? -10.627 11.070 28.285 1.00 96.44 426 LEU A O 1
ATOM 3424 N N . ARG A 1 427 ? -11.246 12.144 30.168 1.00 95.69 427 ARG A N 1
ATOM 3425 C CA . ARG A 1 427 ? -12.565 12.606 29.704 1.00 95.69 427 ARG A CA 1
ATOM 3426 C C . ARG A 1 427 ? -12.532 13.299 28.338 1.00 95.69 427 ARG A C 1
ATOM 3428 O O . ARG A 1 427 ? -13.341 12.970 27.477 1.00 95.69 427 ARG A O 1
ATOM 3435 N N . ASP A 1 428 ? -11.532 14.144 28.080 1.00 94.69 428 ASP A N 1
ATOM 3436 C CA . ASP A 1 428 ? -11.400 14.856 26.801 1.00 94.69 428 ASP A CA 1
ATOM 3437 C C . ASP A 1 428 ? -11.067 13.890 25.654 1.00 94.69 428 ASP A C 1
ATOM 3439 O O . ASP A 1 428 ? -11.566 14.021 24.535 1.00 94.69 428 ASP A O 1
ATOM 3443 N N . LYS A 1 429 ? -10.261 12.854 25.930 1.00 93.81 429 LYS A N 1
ATOM 3444 C CA . LYS A 1 429 ? -9.982 11.794 24.950 1.00 93.81 429 LYS A CA 1
ATOM 3445 C C . LYS A 1 429 ? -11.213 10.926 24.720 1.00 93.81 429 LYS A C 1
ATOM 3447 O O . LYS A 1 429 ? -11.489 10.588 23.572 1.00 93.81 429 LYS A O 1
ATOM 3452 N N . ILE A 1 430 ? -11.951 10.576 25.774 1.00 95.00 430 ILE A N 1
ATOM 3453 C CA . ILE A 1 430 ? -13.213 9.836 25.655 1.00 95.00 430 ILE A CA 1
ATOM 3454 C C . ILE A 1 430 ? -14.176 10.623 24.766 1.00 95.00 430 ILE A C 1
ATOM 3456 O O . ILE A 1 430 ? -14.653 10.079 23.771 1.00 95.00 430 ILE A O 1
ATOM 3460 N N . PHE A 1 431 ? -14.376 11.912 25.044 1.00 93.88 431 PHE A N 1
ATOM 3461 C CA . PHE A 1 431 ? -15.195 12.815 24.239 1.00 93.88 431 PHE A CA 1
ATOM 3462 C C . PHE A 1 431 ? -14.753 12.843 22.770 1.00 93.88 431 PHE A C 1
ATOM 3464 O O . PHE A 1 431 ? -15.545 12.569 21.865 1.00 93.88 431 PHE A O 1
ATOM 3471 N N . GLN A 1 432 ? -13.462 13.065 22.512 1.00 91.38 432 GLN A N 1
ATOM 3472 C CA . GLN A 1 432 ? -12.938 13.143 21.149 1.00 91.38 432 GLN A CA 1
ATOM 3473 C C . GLN A 1 432 ? -13.130 11.836 20.360 1.00 91.38 432 GLN A C 1
ATOM 3475 O O . GLN A 1 432 ? -13.396 11.857 19.154 1.00 91.38 432 GLN A O 1
ATOM 3480 N N . ARG A 1 433 ? -12.971 10.678 21.009 1.00 90.94 433 ARG A N 1
ATOM 3481 C CA . ARG A 1 433 ? -13.027 9.357 20.359 1.00 90.94 433 ARG A CA 1
ATOM 3482 C C . ARG A 1 433 ? -14.455 8.834 20.201 1.00 90.94 433 ARG A C 1
ATOM 3484 O O . ARG A 1 433 ? -14.759 8.208 19.188 1.00 90.94 433 ARG A O 1
ATOM 3491 N N . THR A 1 434 ? -15.329 9.110 21.166 1.00 91.69 434 THR A N 1
ATOM 3492 C CA . THR A 1 434 ? -16.701 8.576 21.198 1.00 91.69 434 THR A CA 1
ATOM 3493 C C . THR A 1 434 ? -17.737 9.555 20.647 1.00 91.69 434 THR A C 1
ATOM 3495 O O . THR A 1 434 ? -18.640 9.135 19.933 1.00 91.69 434 THR A O 1
ATOM 3498 N N . VAL A 1 435 ? -17.607 10.856 20.897 1.00 90.75 435 VAL A N 1
ATOM 3499 C CA . VAL A 1 435 ? -18.609 11.844 20.470 1.00 90.75 435 VAL A CA 1
ATOM 3500 C C . VAL A 1 435 ? -18.209 12.474 19.142 1.00 90.75 435 VAL A C 1
ATOM 3502 O O . VAL A 1 435 ? -18.980 12.437 18.186 1.00 90.75 435 VAL A O 1
ATOM 3505 N N . VAL A 1 436 ? -16.984 13.004 19.062 1.00 88.12 436 VAL A N 1
ATOM 3506 C CA . VAL A 1 436 ? -16.539 13.790 17.900 1.00 88.12 436 VAL A CA 1
ATOM 3507 C C . VAL A 1 436 ? -16.198 12.900 16.708 1.00 88.12 436 VAL A C 1
ATOM 3509 O O . VAL A 1 436 ? -16.782 13.037 15.638 1.00 88.12 436 VAL A O 1
ATOM 3512 N N . SER A 1 437 ? -15.241 11.984 16.874 1.00 84.38 437 SER A N 1
ATOM 3513 C CA . SER A 1 437 ? -14.741 11.164 15.758 1.00 84.38 437 SER A CA 1
ATOM 3514 C C . SER A 1 437 ? -15.459 9.829 15.580 1.00 84.38 437 SER A C 1
ATOM 3516 O O . SER A 1 437 ? -15.219 9.163 14.577 1.00 84.38 437 SER A O 1
ATOM 3518 N N . LYS A 1 438 ? -16.288 9.427 16.555 1.00 86.81 438 LYS A N 1
ATOM 3519 C CA . LYS A 1 438 ? -17.062 8.170 16.578 1.00 86.81 438 LYS A CA 1
ATOM 3520 C C . LYS A 1 438 ? -16.261 6.916 16.187 1.00 86.81 438 LYS A C 1
ATOM 3522 O O . LYS A 1 438 ? -16.813 5.939 15.705 1.00 86.81 438 LYS A O 1
ATOM 3527 N N . ASN A 1 439 ? -14.950 6.920 16.425 1.00 83.06 439 ASN A N 1
ATOM 3528 C CA . ASN A 1 439 ? -14.049 5.815 16.075 1.00 83.06 439 ASN A CA 1
ATOM 3529 C C . ASN A 1 439 ? -13.815 4.837 17.235 1.00 83.06 439 ASN A C 1
ATOM 3531 O O . ASN A 1 439 ? -12.980 3.936 17.123 1.00 83.06 439 ASN A O 1
ATOM 3535 N N . MET A 1 440 ? -14.495 5.076 18.357 1.00 90.06 440 MET A N 1
ATOM 3536 C CA . MET A 1 440 ? -14.624 4.160 19.477 1.00 90.06 440 MET A CA 1
ATOM 3537 C C . MET A 1 440 ? -16.109 3.980 19.823 1.00 90.06 440 MET A C 1
ATOM 3539 O O . MET A 1 440 ? -16.859 4.962 19.731 1.00 90.06 440 MET A O 1
ATOM 3543 N N . PRO A 1 441 ? -16.545 2.778 20.241 1.00 89.62 441 PRO A N 1
ATOM 3544 C CA . PRO A 1 441 ? -15.779 1.527 20.370 1.00 89.62 441 PRO A CA 1
ATOM 3545 C C . PRO A 1 441 ? -15.146 1.039 19.056 1.00 89.62 441 PRO A C 1
ATOM 3547 O O . PRO A 1 441 ? -15.562 1.458 17.975 1.00 89.62 441 PRO A O 1
ATOM 3550 N N . PHE A 1 442 ? -14.079 0.237 19.162 1.00 85.38 442 PHE A N 1
ATOM 3551 C CA . PHE A 1 442 ? -13.253 -0.193 18.024 1.00 85.38 442 PHE A CA 1
ATOM 3552 C C . PHE A 1 442 ? -14.088 -0.865 16.917 1.00 85.38 442 PHE A C 1
ATOM 3554 O O . PHE A 1 442 ? -15.197 -1.313 17.175 1.00 85.38 442 PHE A O 1
ATOM 3561 N N . ASN A 1 443 ? -13.547 -0.917 15.693 1.00 77.19 443 ASN A N 1
ATOM 3562 C CA . ASN A 1 443 ? -14.163 -1.580 14.538 1.00 77.19 443 ASN A CA 1
ATOM 3563 C C . ASN A 1 443 ? -15.627 -1.179 14.291 1.00 77.19 443 ASN A C 1
ATOM 3565 O O . ASN A 1 443 ? -16.501 -2.033 14.270 1.00 77.19 443 ASN A O 1
ATOM 3569 N N . ASN A 1 444 ? -15.870 0.131 14.163 1.00 72.25 444 ASN A N 1
ATOM 3570 C CA . ASN A 1 444 ? -17.202 0.692 13.930 1.00 72.25 444 ASN A CA 1
ATOM 3571 C C . ASN A 1 444 ? -18.248 0.162 14.931 1.00 72.25 444 ASN A C 1
ATOM 3573 O O . ASN A 1 444 ? -19.269 -0.384 14.549 1.00 72.25 444 ASN A O 1
ATOM 3577 N N . ASN A 1 445 ? -17.978 0.351 16.230 1.00 82.50 445 ASN A N 1
ATOM 3578 C CA . ASN A 1 445 ? -18.916 0.061 17.318 1.00 82.50 445 ASN A CA 1
ATOM 3579 C C . ASN A 1 445 ? -18.998 -1.401 17.810 1.00 82.50 445 ASN A C 1
ATOM 3581 O O . ASN A 1 445 ? -20.069 -1.859 18.197 1.00 82.50 445 ASN A O 1
ATOM 3585 N N . GLN A 1 446 ? -17.864 -2.103 17.932 1.00 83.75 446 GLN A N 1
ATOM 3586 C CA . GLN A 1 446 ? -17.789 -3.504 18.395 1.00 83.75 446 GLN A CA 1
ATOM 3587 C C . GLN A 1 446 ? -18.573 -3.814 19.689 1.00 83.75 446 GLN A C 1
ATOM 3589 O O . GLN A 1 446 ? -19.104 -4.911 19.830 1.00 83.75 446 GLN A O 1
ATOM 3594 N N . THR A 1 447 ? -18.648 -2.885 20.650 1.00 89.25 447 THR A N 1
ATOM 3595 C CA . THR A 1 447 ? -19.380 -3.092 21.918 1.00 89.25 447 THR A CA 1
ATOM 3596 C C . THR A 1 447 ? -20.802 -2.524 21.910 1.00 89.25 447 THR A C 1
ATOM 3598 O O . THR A 1 447 ? -21.451 -2.506 22.954 1.00 89.25 447 THR A O 1
ATOM 3601 N N . GLY A 1 448 ? -21.311 -2.068 20.760 1.00 88.62 448 GLY A N 1
ATOM 3602 C CA . GLY A 1 448 ? -22.704 -1.647 20.581 1.00 88.62 448 GLY A CA 1
ATOM 3603 C C . GLY A 1 448 ? -23.087 -0.368 21.331 1.00 88.62 448 GLY A C 1
ATOM 3604 O O . GLY A 1 448 ? -24.190 -0.277 21.865 1.00 88.62 448 GLY A O 1
ATOM 3605 N N . MET A 1 449 ? -22.184 0.611 21.407 1.00 93.38 449 MET A N 1
ATOM 3606 C CA . MET A 1 449 ? -22.461 1.915 22.008 1.00 93.38 449 MET A CA 1
ATOM 3607 C C . MET A 1 449 ? -23.499 2.692 21.191 1.00 93.38 449 MET A C 1
ATOM 3609 O O . MET A 1 449 ? -23.300 2.987 20.008 1.00 93.38 449 MET A O 1
ATOM 3613 N N . THR A 1 450 ? -24.599 3.054 21.837 1.00 92.94 450 THR A N 1
ATOM 3614 C CA . THR A 1 450 ? -25.742 3.737 21.222 1.00 92.94 450 THR A CA 1
ATOM 3615 C C . THR A 1 450 ? -25.499 5.240 21.063 1.00 92.94 450 THR A C 1
ATOM 3617 O O . THR A 1 450 ? -24.619 5.822 21.700 1.00 92.94 450 THR A O 1
ATOM 3620 N N . GLN A 1 451 ? -26.302 5.905 20.225 1.00 90.12 451 GLN A N 1
ATOM 3621 C CA . GLN A 1 451 ? -26.239 7.366 20.103 1.00 90.12 451 GLN A CA 1
ATOM 3622 C C . GLN A 1 451 ? -26.650 8.063 21.413 1.00 90.12 451 GLN A C 1
ATOM 3624 O O . GLN A 1 451 ? -25.998 9.026 21.792 1.00 90.12 451 GLN A O 1
ATOM 3629 N N . GLN A 1 452 ? -27.618 7.517 22.159 1.00 91.06 452 GLN A N 1
ATOM 3630 C CA . GLN A 1 452 ? -28.024 8.044 23.472 1.00 91.06 452 GLN A CA 1
ATOM 3631 C C . GLN A 1 452 ? -26.871 8.028 24.484 1.00 91.06 452 GLN A C 1
ATOM 3633 O O . GLN A 1 452 ? -26.637 9.012 25.178 1.00 91.06 452 GLN A O 1
ATOM 3638 N N . GLU A 1 453 ? -26.092 6.945 24.530 1.00 94.38 453 GLU A N 1
ATOM 3639 C CA . GLU A 1 453 ? -24.909 6.860 25.395 1.00 94.38 453 GLU A CA 1
ATOM 3640 C C . GLU A 1 453 ? -23.826 7.877 24.992 1.00 94.38 453 GLU A C 1
ATOM 3642 O O . GLU A 1 453 ? -23.151 8.440 25.853 1.00 94.38 453 GLU A O 1
ATOM 3647 N N . ARG A 1 454 ? -23.662 8.152 23.689 1.00 93.25 454 ARG A N 1
ATOM 3648 C CA . ARG A 1 454 ? -22.745 9.199 23.198 1.00 93.25 454 ARG A CA 1
ATOM 3649 C C . ARG A 1 454 ? -23.241 10.593 23.574 1.00 93.25 454 ARG A C 1
ATOM 3651 O O . ARG A 1 454 ? -22.438 11.424 23.993 1.00 93.25 454 ARG A O 1
ATOM 3658 N N . ASP A 1 455 ? -24.541 10.834 23.452 1.00 91.94 455 ASP A N 1
ATOM 3659 C CA . ASP A 1 455 ? -25.170 12.105 23.814 1.00 91.94 455 ASP A CA 1
ATOM 3660 C C . ASP A 1 455 ? -25.067 12.354 25.323 1.00 91.94 455 ASP A C 1
ATOM 3662 O O . ASP A 1 455 ? -24.759 13.466 25.739 1.00 91.94 455 ASP A O 1
ATOM 3666 N N . MET A 1 456 ? -25.186 11.310 26.146 1.00 92.38 456 MET A N 1
ATOM 3667 C CA . MET A 1 456 ? -24.971 11.398 27.590 1.00 92.38 456 MET A CA 1
ATOM 3668 C C . MET A 1 456 ? -23.537 11.820 27.943 1.00 92.38 456 MET A C 1
ATOM 3670 O O . MET A 1 456 ? -23.341 12.715 28.764 1.00 92.38 456 MET A O 1
ATOM 3674 N N . ILE A 1 457 ? -22.524 11.243 27.286 1.00 94.38 457 ILE A N 1
ATOM 3675 C CA . ILE A 1 457 ? -21.125 11.675 27.459 1.00 94.38 457 ILE A CA 1
ATOM 3676 C C . ILE A 1 457 ? -20.939 13.119 26.981 1.00 94.38 457 ILE A C 1
ATOM 3678 O O . ILE A 1 457 ? -20.258 13.899 27.646 1.00 94.38 457 ILE A O 1
ATOM 3682 N N . ASN A 1 458 ? -21.544 13.493 25.849 1.00 93.56 458 ASN A N 1
ATOM 3683 C CA . ASN A 1 458 ? -21.528 14.870 25.360 1.00 93.56 458 ASN A CA 1
ATOM 3684 C C . ASN A 1 458 ? -22.122 15.830 26.403 1.00 93.56 458 ASN A C 1
ATOM 3686 O O . ASN A 1 458 ? -21.500 16.845 26.716 1.00 93.56 458 ASN A O 1
ATOM 3690 N N . CYS A 1 459 ? -23.281 15.495 26.974 1.00 92.94 459 CYS A N 1
ATOM 3691 C CA . CYS A 1 459 ? -23.931 16.296 28.002 1.00 92.94 459 CYS A CA 1
ATOM 3692 C C . CYS A 1 459 ? -23.046 16.442 29.243 1.00 92.94 459 CYS A C 1
ATOM 3694 O O . CYS A 1 459 ? -22.760 17.564 29.650 1.00 92.94 459 CYS A O 1
ATOM 3696 N N . TRP A 1 460 ? -22.539 15.333 29.786 1.00 93.94 460 TRP A N 1
ATOM 3697 C CA . TRP A 1 460 ? -21.677 15.337 30.969 1.00 93.94 460 TRP A CA 1
ATOM 3698 C C . TRP A 1 460 ? -20.445 16.237 30.800 1.00 93.94 460 TRP A C 1
ATOM 3700 O O . TRP A 1 460 ? -20.153 17.057 31.669 1.00 93.94 460 TRP A O 1
ATOM 3710 N N . ILE A 1 461 ? -19.752 16.151 29.658 1.00 93.44 461 ILE A N 1
ATOM 3711 C CA . ILE A 1 461 ? -18.569 16.980 29.373 1.00 93.44 461 ILE A CA 1
ATOM 3712 C C . ILE A 1 461 ? -18.929 18.468 29.335 1.00 93.44 461 ILE A C 1
ATOM 3714 O O . ILE A 1 461 ? -18.253 19.285 29.961 1.00 93.44 461 ILE A O 1
ATOM 3718 N N . ASN A 1 462 ? -20.006 18.823 28.635 1.00 90.31 462 ASN A N 1
ATOM 3719 C CA . ASN A 1 462 ? -20.448 20.212 28.505 1.00 90.31 462 ASN A CA 1
ATOM 3720 C C . ASN A 1 462 ? -21.045 20.778 29.809 1.00 90.31 462 ASN A C 1
ATOM 3722 O O . ASN A 1 462 ? -21.010 21.988 30.015 1.00 90.31 462 ASN A O 1
ATOM 3726 N N . GLN A 1 463 ? -21.518 19.924 30.723 1.00 91.44 463 GLN A N 1
ATOM 3727 C CA . GLN A 1 463 ? -21.934 20.290 32.086 1.00 91.44 463 GLN A CA 1
ATOM 3728 C C . GLN A 1 463 ? -20.746 20.488 33.052 1.00 91.44 463 GLN A C 1
ATOM 3730 O O . GLN A 1 463 ? -20.943 20.676 34.251 1.00 91.44 463 GLN A O 1
ATOM 3735 N N . GLY A 1 464 ? -19.505 20.454 32.555 1.00 90.25 464 GLY A N 1
ATOM 3736 C CA . GLY A 1 464 ? -18.291 20.627 33.359 1.00 90.25 464 GLY A CA 1
ATOM 3737 C C . GLY A 1 464 ? -17.678 19.318 33.862 1.00 90.25 464 GLY A C 1
ATOM 3738 O O . GLY A 1 464 ? -16.739 19.360 34.654 1.00 90.25 464 GLY A O 1
ATOM 3739 N N . ALA A 1 465 ? -18.176 18.171 33.387 1.00 90.88 465 ALA A N 1
ATOM 3740 C CA . ALA A 1 465 ? -17.694 16.833 33.715 1.00 90.88 465 ALA A CA 1
ATOM 3741 C C . ALA A 1 465 ? -17.638 16.549 35.224 1.00 90.88 465 ALA A C 1
ATOM 3743 O O . ALA A 1 465 ? -16.648 16.015 35.714 1.00 90.88 465 ALA A O 1
ATOM 3744 N N . LEU A 1 466 ? -18.682 16.921 35.968 1.00 86.50 466 LEU A N 1
ATOM 3745 C CA . LEU A 1 466 ? -18.745 16.742 37.423 1.00 86.50 466 LEU A CA 1
ATOM 3746 C C . LEU A 1 466 ? -18.447 15.281 37.817 1.00 86.50 466 LEU A C 1
ATOM 3748 O O . LEU A 1 466 ? -18.911 14.360 37.143 1.00 86.50 466 LEU A O 1
ATOM 3752 N N . LYS A 1 467 ? -17.620 15.095 38.856 1.00 79.31 467 LYS A N 1
ATOM 3753 C CA . LYS A 1 467 ? -17.202 13.782 39.380 1.00 79.31 467 LYS A CA 1
ATOM 3754 C C . LYS A 1 467 ? -18.241 13.153 40.291 1.00 79.31 467 LYS A C 1
ATOM 3756 O O . LYS A 1 467 ? -18.916 13.919 41.012 1.00 79.31 467 LYS A O 1
#

Secondary structure (DSSP, 8-state):
-HHHHHHHHHHHHHHHHHHHHHHHHHHHHHHHHTT-HHHHHHHHHHHHHHHHHHHHHHHHHHHHHHHHHTTSTHHHHHHHHHHHHHHHHHHHHHHHHHHHHHHHHHHHHS-B-SSS--TTEEEEEEEEETTEEEEEEEESS--SS--S----TTHHHHHHHHHHHHHIIIIIITTHHHHT--TTT----HHHHHHHHHHHHHHHHHHHHHHHHHHTTSHHHHHHHHHHHHHHHHHHHHHHS-HHHHHHHHHHHHHHHHHHIIIIIIHHHHHHHHHHHHTTPPPPHHHHHHHHHHHHHHHHHHHHHHHHHHGGG-HHHHSSTTHHHHHHHHHHHHHHHHHHHHHHHTT---TTHHHHHHHHHHHHHHHTPPPPPP--STTSPPPHHHHHHHHHHHTTTTSSSS---SS--S-GGG---SSHHHHHHTHHHHHIIIIIS---SHHHHTT---HHHHHHHHHHHHTT---